Protein AF-A0A9Q9MYT5-F1 (afdb_monomer_lite)

Radius of gyration: 23.24 Å; chains: 1; bounding box: 64×53×65 Å

Sequence (438 aa):
MSTLTEKELRATLYFAVGVTSESRYDAYRLVVAGDKASTPTLEPADNSGYSIGTIQKDLGQHYQPNDPNGENVPRDLINAYQDWARAHQPQSLFNDDQATRAVADLGRDGDAIRNDHGRPLDADVKSRLDAFLASDAGITWVHDRDVAQIDKLMDRAIAPLQRSNLYQNASLDDQVKLAAMVGKAYNQNEVRAATMIRKLEENQYDSVADVSAAIDSFIPKRSGQKDYFELGRDDALRGAAVVNSLRNANRESPLSTAWASVLADPLVNPTALNADRTHQNLPHEYPVIKNLFIHDDRAGQFIGALDRGATHQYGPSDRAHPERFNGPGFYAAGNDLVNWNKHGQGHAFLNGEWSSVARENLTRARNQDGTTDLNVQQGDQTQRLMHVDPHAPELRPAPQQHGGRAGPDNPAHPDHAMLLQNQGRSAAAREPGWRAIR

Secondar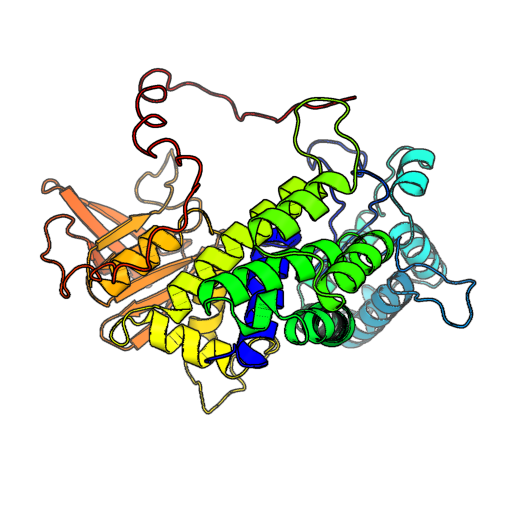y structure (DSSP, 8-state):
-----HHHHHHIIIIIIIIIIIITT-TTS-EETT--TTSSS---STT--EEETTTTEETTTTB-TTSTT--BHHHHHHHHHHHHHHHH-GGGPPPHHHHHHHHHHHT--HHHHHHTTTPPPPHHHHHHHHHHHTSHHHHHHHHHHHHHHHHHHIIIIIHHHHHSHHHHHS-HHHHHHHHHHHHHHHHH-HHHHHHHHHHHHTT---SHHHHHHHHHTSS--SSSS--HHHHHHHHHHHHHHHHHHHHT--TTSHHHHHHHHHHHSTT--TT-TTS-SSSTTHHHHHHHHHHHHHTHHHHHHHHHHHHHT-EEEE-PBPSS-TTSB-S-EEEEETTEEEEE-TTSEEEEEETTEEEEEEGGGEEEEE-TTS-EEEEEEETTEEEEEEEE-TTSPPSSPPPP-------S-------TTTTSSSSSS-------PPP---

Foldseek 3Di:
DDADDPLLLLLLLQQLQFCQQPAVPNQLAWDADPADPPDQFGQHDDFAATWHHSNIDGQQVQCDVPDPPGGQVQLVLLVLLQVVCVVPPVVLHDDPVLSVVSSVRSNGTNVSCVVVVRHHDDPSSRVSSSVLSPDLSNLQVRLVVVVVLSVVCCPQFVVLLCLAPQLVPDDNLLVSLSSLLLSQLCSVPVVLSSVLSVCRSVRVDNYSVRSLVSQQPSDPDPDPDGDPSNSSSVSSVLSSVLSVLLVPAAPLAPSVVLVVLCSVPVSPRLSCQCVDPPCNCSVASVVVSSQCSSPSVCNNVLSQCSSQLHWDWDFDADPVARFAGQAWIWTGHRNWIKTDGNQQWIWIQDPNDIDTAGRVQWTWDQDPLRKIFIWGDDPPDIGGPDITDNPDHGPHDRPDPPDDDDDPDPPDDDPPPPVPPPVPDDPDDDDDDDDDDD

Structure (mmCIF, N/CA/C/O backbone):
data_AF-A0A9Q9MYT5-F1
#
_entry.id   AF-A0A9Q9MYT5-F1
#
loop_
_atom_site.group_PDB
_atom_site.id
_atom_site.type_symbol
_atom_site.label_atom_id
_atom_site.label_alt_id
_atom_site.label_comp_id
_atom_site.label_asym_id
_atom_site.label_entity_id
_atom_site.label_seq_id
_atom_site.pdbx_PDB_ins_code
_atom_site.Cartn_x
_atom_site.Cartn_y
_atom_site.Cartn_z
_atom_site.occupancy
_atom_site.B_iso_or_equiv
_atom_site.auth_seq_id
_atom_site.auth_comp_id
_atom_site.auth_asym_id
_atom_site.auth_atom_id
_atom_site.pdbx_PDB_model_num
ATOM 1 N N . MET A 1 1 ? -27.431 6.195 -9.113 1.00 60.66 1 MET A N 1
ATOM 2 C CA . MET A 1 1 ? -26.792 5.248 -8.173 1.00 60.66 1 MET A CA 1
ATOM 3 C C . MET A 1 1 ? -25.508 5.880 -7.661 1.00 60.66 1 MET A C 1
ATOM 5 O O . MET A 1 1 ? -25.028 6.809 -8.299 1.00 60.66 1 MET A O 1
ATOM 9 N N . SER A 1 2 ? -25.013 5.462 -6.496 1.00 80.94 2 SER A N 1
ATOM 10 C CA . SER A 1 2 ? -23.768 5.993 -5.926 1.00 80.94 2 SER A CA 1
ATOM 11 C C . SER A 1 2 ? -22.560 5.340 -6.604 1.00 80.94 2 SER A C 1
ATOM 13 O O . SER A 1 2 ? -22.569 4.137 -6.853 1.00 80.94 2 SER A O 1
ATOM 15 N N . THR A 1 3 ? -21.541 6.137 -6.910 1.00 91.69 3 THR A N 1
ATOM 16 C CA . THR A 1 3 ? -20.269 5.685 -7.482 1.00 91.69 3 THR A CA 1
ATOM 17 C C . THR A 1 3 ? -19.126 6.076 -6.560 1.00 91.69 3 THR A C 1
ATOM 19 O O . THR A 1 3 ? -19.188 7.142 -5.943 1.00 91.69 3 THR A O 1
ATOM 22 N N . LEU A 1 4 ? -18.075 5.257 -6.507 1.00 96.75 4 LEU A N 1
ATOM 23 C CA . LEU A 1 4 ? -16.828 5.641 -5.844 1.00 96.75 4 LEU A CA 1
ATOM 24 C C . LEU A 1 4 ? -16.276 6.941 -6.438 1.00 96.75 4 LEU A C 1
ATOM 26 O O . LEU A 1 4 ? -16.308 7.160 -7.653 1.00 96.75 4 LEU A O 1
ATOM 30 N N . THR A 1 5 ? -15.756 7.795 -5.567 1.00 97.56 5 THR A N 1
ATOM 31 C CA . THR A 1 5 ? -14.984 8.976 -5.949 1.00 97.56 5 THR A CA 1
ATOM 32 C C . THR A 1 5 ? -13.631 8.575 -6.540 1.00 97.56 5 THR A C 1
ATOM 34 O O . THR A 1 5 ? -13.125 7.476 -6.304 1.00 97.56 5 THR A O 1
ATOM 37 N N . GLU A 1 6 ? -12.992 9.493 -7.269 1.00 97.75 6 GLU A N 1
ATOM 38 C CA . GLU A 1 6 ? -11.633 9.272 -7.779 1.00 97.75 6 GLU A CA 1
ATOM 39 C C . GLU A 1 6 ? -10.636 8.974 -6.647 1.00 97.75 6 GLU A C 1
ATOM 41 O O . GLU A 1 6 ? -9.788 8.096 -6.781 1.00 97.75 6 GLU A O 1
ATOM 46 N N . LYS A 1 7 ? -10.778 9.647 -5.498 1.00 98.19 7 LYS A N 1
ATOM 47 C CA . LYS A 1 7 ? -9.935 9.418 -4.318 1.00 98.19 7 LYS A CA 1
ATOM 48 C C . LYS A 1 7 ? -10.119 8.009 -3.753 1.00 98.19 7 LYS A C 1
ATOM 50 O O . LYS A 1 7 ? -9.131 7.341 -3.473 1.00 98.19 7 LYS A O 1
ATOM 55 N N . GLU A 1 8 ? -11.353 7.514 -3.654 1.00 98.50 8 GLU A N 1
ATOM 56 C CA . GLU A 1 8 ? -11.613 6.130 -3.227 1.00 98.50 8 GLU A CA 1
ATOM 57 C C . GLU A 1 8 ? -11.047 5.099 -4.216 1.00 98.50 8 GLU A C 1
ATOM 59 O O . GLU A 1 8 ? -10.516 4.071 -3.794 1.00 98.50 8 GLU A O 1
ATOM 64 N N . LEU A 1 9 ? -11.105 5.374 -5.523 1.00 98.62 9 LEU A N 1
ATOM 65 C CA . LEU A 1 9 ? -10.518 4.507 -6.549 1.00 98.62 9 LEU A CA 1
ATOM 66 C C . LEU A 1 9 ? -8.988 4.488 -6.477 1.00 98.62 9 LEU A C 1
ATOM 68 O O . LEU A 1 9 ? -8.395 3.412 -6.449 1.00 98.62 9 LEU A O 1
ATOM 72 N N . ARG A 1 10 ? -8.347 5.655 -6.353 1.00 98.75 10 ARG A N 1
ATOM 73 C CA . ARG A 1 10 ? -6.893 5.766 -6.155 1.00 98.75 10 ARG A CA 1
ATOM 74 C C . ARG A 1 10 ? -6.443 5.085 -4.868 1.00 98.75 10 ARG A C 1
ATOM 76 O O . ARG A 1 10 ? -5.452 4.365 -4.887 1.00 98.75 10 ARG A O 1
ATOM 83 N N . ALA A 1 11 ? -7.193 5.246 -3.778 1.00 98.62 11 ALA A N 1
ATOM 84 C CA . ALA A 1 11 ? -6.929 4.551 -2.523 1.00 98.62 11 ALA A CA 1
ATOM 85 C C . ALA A 1 11 ? -7.067 3.030 -2.677 1.00 98.62 11 ALA A C 1
ATOM 87 O O . ALA A 1 11 ? -6.230 2.284 -2.176 1.00 98.62 11 ALA A O 1
ATOM 88 N N . THR A 1 12 ? -8.079 2.566 -3.416 1.00 98.75 12 THR A N 1
ATOM 89 C CA . THR A 1 12 ? -8.256 1.140 -3.724 1.00 98.75 12 THR A CA 1
ATOM 90 C C . THR A 1 12 ? -7.057 0.598 -4.498 1.00 98.75 12 THR A C 1
ATOM 92 O O . THR A 1 12 ? -6.497 -0.423 -4.112 1.00 98.75 12 THR A O 1
ATOM 95 N N . LEU A 1 13 ? -6.607 1.294 -5.544 1.00 98.69 13 LEU A N 1
ATOM 96 C CA . LEU A 1 13 ? -5.420 0.892 -6.299 1.00 98.69 13 LEU A CA 1
ATOM 97 C C . LEU A 1 13 ? -4.163 0.902 -5.419 1.00 98.69 13 LEU A C 1
ATOM 99 O O . LEU A 1 13 ? -3.479 -0.110 -5.316 1.00 98.69 13 LEU A O 1
ATOM 103 N N . TYR A 1 14 ? -3.879 2.002 -4.726 1.00 98.50 14 TYR A N 1
ATOM 104 C CA . TYR A 1 14 ? -2.662 2.124 -3.925 1.00 98.50 14 TYR A CA 1
ATOM 105 C C . TYR A 1 14 ? -2.592 1.090 -2.797 1.00 98.50 14 TYR A C 1
ATOM 107 O O . TYR A 1 14 ? -1.593 0.387 -2.651 1.00 98.50 14 TYR A O 1
ATOM 115 N N . PHE A 1 15 ? -3.659 0.959 -2.008 1.00 98.56 15 PHE A N 1
ATOM 116 C CA . PHE A 1 15 ? -3.641 0.112 -0.823 1.00 98.56 15 PHE A CA 1
ATOM 117 C C . PHE A 1 15 ? -3.990 -1.348 -1.117 1.00 98.56 15 PHE A C 1
ATOM 119 O O . PHE A 1 15 ? -3.266 -2.237 -0.672 1.00 98.56 15 PHE A O 1
ATOM 126 N N . ALA A 1 16 ? -5.059 -1.626 -1.870 1.00 98.31 16 ALA A N 1
ATOM 127 C CA . ALA A 1 16 ? -5.468 -3.008 -2.114 1.00 98.31 16 ALA A CA 1
ATOM 128 C C . ALA A 1 16 ? -4.591 -3.696 -3.165 1.00 98.31 16 ALA A C 1
ATOM 130 O O . ALA A 1 16 ? -4.174 -4.835 -2.959 1.00 98.31 16 ALA A O 1
ATOM 131 N N . VAL A 1 17 ? -4.283 -3.011 -4.273 1.00 97.75 17 VAL A N 1
ATOM 132 C CA . VAL A 1 17 ? -3.379 -3.562 -5.293 1.00 97.75 17 VAL A CA 1
ATOM 133 C C . VAL A 1 17 ? -1.938 -3.412 -4.814 1.00 97.75 17 VAL A C 1
ATOM 135 O O . VAL A 1 17 ? -1.257 -4.411 -4.632 1.00 97.75 17 VAL A O 1
ATOM 138 N N . GLY A 1 18 ? -1.485 -2.200 -4.507 1.00 96.69 18 GLY A N 1
ATOM 139 C CA . GLY A 1 18 ? -0.079 -1.976 -4.167 1.00 96.69 18 GLY A CA 1
ATOM 140 C C . GLY A 1 18 ? 0.349 -2.540 -2.809 1.00 96.69 18 GLY A C 1
ATOM 141 O O . GLY A 1 18 ? 1.185 -3.441 -2.722 1.00 96.69 18 GLY A O 1
ATOM 142 N N . VAL A 1 19 ? -0.206 -2.016 -1.715 1.00 97.12 19 VAL A N 1
ATOM 143 C CA . VAL A 1 19 ? 0.255 -2.377 -0.361 1.00 97.12 19 VAL A CA 1
ATOM 144 C C . VAL A 1 19 ? -0.044 -3.839 -0.017 1.00 97.12 19 VAL A C 1
ATOM 146 O O . VAL A 1 19 ? 0.856 -4.540 0.444 1.00 97.12 19 VAL A O 1
ATOM 149 N N . THR A 1 20 ? -1.274 -4.318 -0.221 1.00 96.62 20 THR A N 1
ATOM 150 C CA . THR A 1 20 ? -1.648 -5.689 0.167 1.00 96.62 20 THR A CA 1
ATOM 151 C C . THR A 1 20 ? -1.072 -6.747 -0.770 1.00 96.62 20 THR A C 1
ATOM 153 O O . THR A 1 20 ? -0.566 -7.766 -0.290 1.00 96.62 20 THR A O 1
ATOM 156 N N . SER A 1 21 ? -1.169 -6.535 -2.087 1.00 91.50 21 SER A N 1
ATOM 157 C CA . SER A 1 21 ? -0.875 -7.583 -3.072 1.00 91.50 21 SER A CA 1
ATOM 158 C C . SER A 1 21 ? 0.559 -7.571 -3.591 1.00 91.50 21 SER A C 1
ATOM 160 O O . SER A 1 21 ? 1.103 -8.646 -3.820 1.00 91.50 21 SER A O 1
ATOM 162 N N . GLU A 1 22 ? 1.178 -6.402 -3.765 1.00 87.44 22 GLU A N 1
ATOM 163 C CA . GLU A 1 22 ? 2.526 -6.322 -4.337 1.00 87.44 22 GLU A CA 1
ATOM 164 C C . GLU A 1 22 ? 3.596 -6.221 -3.244 1.00 87.44 22 GLU A C 1
ATOM 166 O O . GLU A 1 22 ? 4.426 -7.110 -3.053 1.00 87.44 22 GLU A O 1
ATOM 171 N N . SER A 1 23 ? 3.593 -5.110 -2.511 1.00 86.25 23 SER A N 1
ATOM 172 C CA . SER A 1 23 ? 4.790 -4.655 -1.806 1.00 86.25 23 SER A CA 1
ATOM 173 C C . SER A 1 23 ? 4.834 -5.045 -0.338 1.00 86.25 23 SER A C 1
ATOM 175 O O . SER A 1 23 ? 5.904 -5.361 0.169 1.00 86.25 23 SER A O 1
ATOM 177 N N . ARG A 1 24 ? 3.718 -5.016 0.394 1.00 89.75 24 ARG A N 1
ATOM 178 C CA . ARG A 1 24 ? 3.696 -5.140 1.861 1.00 89.75 24 ARG A CA 1
ATOM 179 C C . ARG A 1 24 ? 4.718 -4.208 2.538 1.00 89.75 24 ARG A C 1
ATOM 181 O O . ARG A 1 24 ? 4.473 -3.017 2.707 1.00 89.75 24 ARG A O 1
ATOM 188 N N . TYR A 1 25 ? 5.870 -4.747 2.937 1.00 90.06 25 TYR A N 1
ATOM 189 C CA . TYR A 1 25 ? 6.967 -4.018 3.583 1.00 90.06 25 TYR A CA 1
ATOM 190 C C . TYR A 1 25 ? 8.151 -3.731 2.647 1.00 90.06 25 TYR A C 1
ATOM 192 O O . TYR A 1 25 ? 9.171 -3.205 3.086 1.00 90.06 25 TYR A O 1
ATOM 200 N N . ASP A 1 26 ? 8.042 -4.115 1.383 1.00 90.19 26 ASP A N 1
ATOM 201 C CA . ASP A 1 26 ? 9.136 -4.201 0.424 1.00 90.19 26 ASP A CA 1
ATOM 202 C C . ASP A 1 26 ? 9.212 -3.006 -0.533 1.00 90.19 26 ASP A C 1
ATOM 204 O O . ASP A 1 26 ? 10.123 -2.950 -1.349 1.00 90.19 26 ASP A O 1
ATOM 208 N N . ALA A 1 27 ? 8.300 -2.034 -0.419 1.00 91.12 27 ALA A N 1
ATOM 209 C CA . ALA A 1 27 ? 8.168 -0.939 -1.384 1.00 91.12 27 ALA A CA 1
ATOM 210 C C . ALA A 1 27 ? 9.480 -0.168 -1.643 1.00 91.12 27 ALA A C 1
ATOM 212 O O . ALA A 1 27 ? 9.754 0.215 -2.774 1.00 91.12 27 ALA A O 1
ATOM 213 N N . TYR A 1 28 ? 10.318 0.027 -0.620 1.00 92.75 28 TYR A N 1
ATOM 214 C CA . TYR A 1 28 ? 11.552 0.823 -0.708 1.00 92.75 28 TYR A CA 1
ATOM 215 C C . TYR A 1 28 ? 12.818 -0.035 -0.640 1.00 92.75 28 TYR A C 1
ATOM 217 O O . TYR A 1 28 ? 13.810 0.339 -0.020 1.00 92.75 28 TYR A O 1
ATOM 225 N N . ARG A 1 29 ? 12.782 -1.228 -1.237 1.00 90.88 29 ARG A N 1
ATOM 226 C CA . ARG A 1 29 ? 13.960 -2.085 -1.392 1.00 90.88 29 ARG A CA 1
ATOM 227 C C . ARG A 1 29 ? 13.919 -2.820 -2.720 1.00 90.88 29 ARG A C 1
ATOM 229 O O . ARG A 1 29 ? 12.849 -3.115 -3.239 1.00 90.88 29 ARG A O 1
ATOM 236 N N . LEU A 1 30 ? 15.100 -3.145 -3.237 1.00 90.75 30 LEU A N 1
ATOM 237 C CA . LEU A 1 30 ? 15.235 -4.004 -4.409 1.00 90.75 30 LEU A CA 1
ATOM 238 C C . LEU A 1 30 ? 14.861 -5.440 -4.037 1.00 90.75 30 LEU A C 1
ATOM 240 O O . LEU A 1 30 ? 15.508 -6.045 -3.175 1.00 90.75 30 LEU A O 1
ATOM 244 N N . VAL A 1 31 ? 13.851 -5.981 -4.713 1.00 87.94 31 VAL A N 1
ATOM 245 C CA . VAL A 1 31 ? 13.397 -7.371 -4.573 1.00 87.94 31 VAL A CA 1
ATOM 246 C C . VAL A 1 31 ? 13.354 -8.059 -5.928 1.00 87.94 31 VAL A C 1
ATOM 248 O O . VAL A 1 31 ? 13.220 -7.397 -6.946 1.00 87.94 31 VAL A O 1
ATOM 251 N N . VAL A 1 32 ? 13.462 -9.383 -5.954 1.00 83.38 32 VAL A N 1
ATOM 252 C CA . VAL A 1 32 ? 13.207 -10.190 -7.155 1.00 83.38 32 VAL A CA 1
ATOM 253 C C . VAL A 1 32 ? 12.057 -11.126 -6.819 1.00 83.38 32 VAL A C 1
ATOM 255 O O . VAL A 1 32 ? 12.102 -11.824 -5.804 1.00 83.38 32 VAL A O 1
ATOM 258 N N . ALA A 1 33 ? 10.998 -11.116 -7.627 1.00 73.00 33 ALA A N 1
ATOM 259 C CA . ALA A 1 33 ? 9.842 -11.967 -7.373 1.00 73.00 33 ALA A CA 1
ATOM 260 C C . ALA A 1 33 ? 10.250 -13.448 -7.421 1.00 73.00 33 ALA A C 1
ATOM 262 O O . ALA A 1 33 ? 10.966 -13.864 -8.326 1.00 73.00 33 ALA A O 1
ATOM 263 N N . GLY A 1 34 ? 9.793 -14.244 -6.451 1.00 61.78 34 GLY A N 1
ATOM 264 C CA . GLY A 1 34 ? 10.113 -15.676 -6.348 1.00 61.78 34 GLY A CA 1
ATOM 265 C C . GLY A 1 34 ? 11.467 -16.010 -5.718 1.00 61.78 34 GLY A C 1
ATOM 266 O O . GLY A 1 34 ? 11.690 -17.176 -5.385 1.00 61.78 34 GLY A O 1
ATOM 267 N N . ASP A 1 35 ? 12.326 -15.012 -5.496 1.00 75.50 35 ASP A N 1
ATOM 268 C CA . ASP A 1 35 ? 13.663 -15.245 -4.969 1.00 75.50 35 ASP A CA 1
ATOM 269 C C . ASP A 1 35 ? 13.637 -15.752 -3.522 1.00 75.50 35 ASP A C 1
ATOM 271 O O . ASP A 1 35 ? 12.846 -15.313 -2.677 1.00 75.50 35 ASP A O 1
ATOM 275 N N . LYS A 1 36 ? 14.536 -16.688 -3.220 1.00 65.69 36 LYS A N 1
ATOM 276 C CA . LYS A 1 36 ? 14.694 -17.246 -1.881 1.00 65.69 36 LYS A CA 1
ATOM 277 C C . LYS A 1 36 ? 15.920 -16.626 -1.246 1.00 65.69 36 LYS A C 1
ATOM 279 O O . LYS A 1 36 ? 17.041 -16.997 -1.558 1.00 65.69 36 LYS A O 1
ATOM 284 N N . ALA A 1 37 ? 15.709 -15.812 -0.217 1.00 64.38 37 ALA A N 1
ATOM 285 C CA . ALA A 1 37 ? 16.804 -15.223 0.560 1.00 64.38 37 ALA A CA 1
ATOM 286 C C . ALA A 1 37 ? 17.789 -16.258 1.161 1.00 64.38 37 ALA A C 1
ATOM 288 O O . ALA A 1 37 ? 18.868 -15.892 1.618 1.00 64.38 37 ALA A O 1
ATOM 289 N N . SER A 1 38 ? 17.423 -17.547 1.194 1.00 66.00 38 SER A N 1
ATOM 290 C CA . SER A 1 38 ? 18.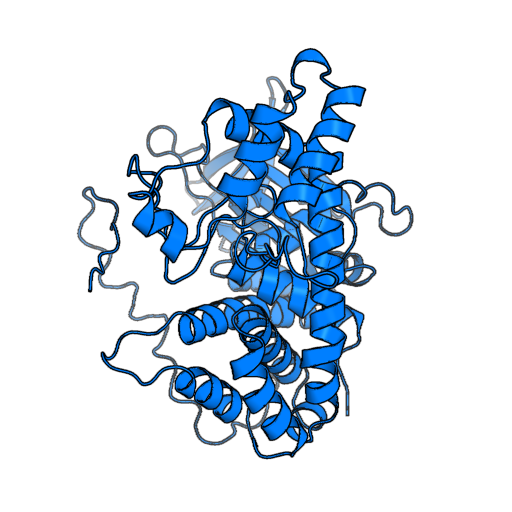279 -18.650 1.639 1.00 66.00 38 SER A CA 1
ATOM 291 C C . SER A 1 38 ? 19.250 -19.183 0.577 1.00 66.00 38 SER A C 1
ATOM 293 O O . SER A 1 38 ? 20.086 -20.022 0.914 1.00 66.00 38 SER A O 1
ATOM 295 N N . THR A 1 39 ? 19.127 -18.785 -0.693 1.00 70.31 39 THR A N 1
ATOM 296 C CA . THR A 1 39 ? 20.022 -19.215 -1.777 1.00 70.31 39 THR A CA 1
ATOM 297 C C . THR A 1 39 ? 21.009 -18.104 -2.141 1.00 70.31 39 THR A C 1
ATOM 299 O O . THR A 1 39 ? 20.663 -16.928 -2.094 1.00 70.31 39 THR A O 1
ATOM 302 N N . PRO A 1 40 ? 22.260 -18.443 -2.506 1.00 76.88 40 PRO A N 1
ATOM 303 C CA . PRO A 1 40 ? 23.240 -17.448 -2.951 1.00 76.88 40 PRO A CA 1
ATOM 304 C C . PRO A 1 40 ? 22.958 -16.923 -4.371 1.00 76.88 40 PRO A C 1
ATOM 306 O O . PRO A 1 40 ? 23.591 -15.967 -4.811 1.00 76.88 40 PRO A O 1
ATOM 309 N N . THR A 1 41 ? 22.043 -17.571 -5.092 1.00 86.25 41 THR A N 1
ATOM 310 C CA . THR A 1 41 ? 21.615 -17.242 -6.453 1.00 86.25 41 THR A CA 1
ATOM 311 C C . THR A 1 41 ? 20.173 -16.762 -6.450 1.00 86.25 41 THR A C 1
ATOM 313 O O . THR A 1 41 ? 19.354 -17.306 -5.707 1.00 86.25 41 THR A O 1
ATOM 316 N N . LEU A 1 42 ? 19.878 -15.815 -7.338 1.00 85.75 42 LEU A N 1
ATOM 317 C CA . LEU A 1 42 ? 18.532 -15.359 -7.645 1.00 85.75 42 LEU A CA 1
ATOM 318 C C . LEU A 1 42 ? 17.733 -16.463 -8.341 1.00 85.75 42 LEU A C 1
ATOM 320 O O . LEU A 1 42 ? 18.165 -17.002 -9.364 1.00 85.75 42 LEU A O 1
ATOM 324 N N . GLU A 1 43 ? 16.542 -16.743 -7.822 1.00 84.12 43 GLU A N 1
ATOM 325 C CA . GLU A 1 43 ? 15.560 -17.643 -8.439 1.00 84.12 43 GLU A CA 1
ATOM 326 C C . GLU A 1 43 ? 14.313 -16.851 -8.879 1.00 84.12 43 GLU A C 1
ATOM 328 O O . GLU A 1 43 ? 13.328 -16.804 -8.142 1.00 84.12 43 GLU A O 1
ATOM 333 N N . PRO A 1 44 ? 14.319 -16.209 -10.064 1.00 81.25 44 PRO A N 1
ATOM 334 C CA . PRO A 1 44 ? 13.193 -15.390 -10.496 1.00 81.25 44 PRO A CA 1
ATOM 335 C C . PRO A 1 44 ? 11.951 -16.239 -10.795 1.00 81.25 44 PRO A C 1
ATOM 337 O O . PRO A 1 44 ? 12.026 -17.287 -11.452 1.00 81.25 44 PRO A O 1
ATOM 340 N N . ALA A 1 45 ? 10.790 -15.746 -10.370 1.00 75.62 45 ALA A N 1
ATOM 341 C CA . ALA A 1 45 ? 9.486 -16.216 -10.814 1.00 75.62 45 ALA A CA 1
ATOM 342 C C . ALA A 1 45 ? 9.185 -15.666 -12.215 1.00 75.62 45 ALA A C 1
ATOM 344 O O . ALA A 1 45 ? 9.138 -14.453 -12.414 1.00 75.62 45 ALA A O 1
ATOM 345 N N . ASP A 1 46 ? 8.955 -16.563 -13.180 1.00 77.44 46 ASP A N 1
ATOM 346 C CA . ASP A 1 46 ? 8.663 -16.215 -14.582 1.00 77.44 46 ASP A CA 1
ATOM 347 C C . ASP A 1 46 ? 9.670 -15.189 -15.154 1.00 77.44 46 ASP A C 1
ATOM 349 O O . ASP A 1 46 ? 10.854 -15.272 -14.829 1.00 77.44 46 ASP A O 1
ATOM 353 N N . ASN A 1 47 ? 9.283 -14.228 -15.988 1.00 82.25 47 ASN A N 1
ATOM 354 C CA . ASN A 1 47 ? 10.233 -13.248 -16.517 1.00 82.25 47 ASN A CA 1
ATOM 355 C C . ASN A 1 47 ? 10.527 -12.063 -15.571 1.00 82.25 47 ASN A C 1
ATOM 357 O O . ASN A 1 47 ? 10.898 -10.989 -16.039 1.00 82.25 47 ASN A O 1
ATOM 361 N N . SER A 1 48 ? 10.352 -12.227 -14.255 1.00 82.44 48 SER A N 1
ATOM 362 C CA . SER A 1 48 ? 10.519 -11.120 -13.302 1.00 82.44 48 SER A CA 1
ATOM 363 C C . SER A 1 48 ? 11.991 -10.806 -13.023 1.00 82.44 48 SER A C 1
ATOM 365 O O . SER A 1 48 ? 12.774 -11.704 -12.703 1.00 82.44 48 SER A O 1
ATOM 367 N N . GLY A 1 49 ? 12.351 -9.529 -13.105 1.00 89.00 49 GLY A N 1
ATOM 368 C CA . GLY A 1 49 ? 13.654 -8.985 -12.737 1.00 89.00 49 GLY A CA 1
ATOM 369 C C . GLY A 1 49 ? 13.668 -8.357 -11.341 1.00 89.00 49 GLY A C 1
ATOM 370 O O . GLY A 1 49 ? 12.820 -8.629 -10.483 1.00 89.00 49 GLY A O 1
ATOM 371 N N . TYR A 1 50 ? 14.650 -7.482 -11.104 1.00 92.62 50 TYR A N 1
ATOM 372 C CA . TYR A 1 50 ? 14.623 -6.609 -9.930 1.00 92.62 50 TYR A CA 1
ATOM 373 C C . TYR A 1 50 ? 13.405 -5.689 -9.986 1.00 92.62 50 TYR A C 1
ATOM 375 O O . TYR A 1 50 ? 13.101 -5.120 -11.024 1.00 92.62 50 TYR A O 1
ATOM 383 N N . SER A 1 51 ? 12.727 -5.520 -8.860 1.00 92.19 51 SER A N 1
ATOM 384 C CA . SER A 1 51 ? 11.510 -4.732 -8.715 1.00 92.19 51 SER A CA 1
ATOM 385 C C . SER A 1 51 ? 11.580 -3.842 -7.477 1.00 92.19 51 SER A C 1
ATOM 387 O O . SER A 1 51 ? 12.301 -4.140 -6.520 1.00 92.19 51 SER A O 1
ATOM 389 N N . ILE A 1 52 ? 10.824 -2.746 -7.511 1.00 93.12 52 ILE A N 1
ATOM 390 C CA . ILE A 1 52 ? 10.717 -1.725 -6.455 1.00 93.12 52 ILE A CA 1
ATOM 391 C C . ILE A 1 52 ? 9.318 -1.101 -6.464 1.00 93.12 52 ILE A C 1
ATOM 393 O O . ILE A 1 52 ? 8.632 -1.150 -7.478 1.00 93.12 52 ILE A O 1
ATOM 397 N N . GLY A 1 53 ? 8.918 -0.438 -5.384 1.00 93.81 53 GLY A N 1
ATOM 398 C CA . GLY A 1 53 ? 7.686 0.351 -5.330 1.00 93.81 53 GLY A CA 1
ATOM 399 C C . GLY A 1 53 ? 6.500 -0.354 -4.702 1.00 93.81 53 GLY A C 1
ATOM 400 O O . GLY A 1 53 ? 6.469 -1.576 -4.544 1.00 93.81 53 GLY A O 1
ATOM 401 N N . THR A 1 54 ? 5.519 0.453 -4.313 1.00 93.88 54 THR A N 1
ATOM 402 C CA . THR A 1 54 ? 4.269 0.005 -3.705 1.00 93.88 54 THR A CA 1
ATOM 403 C C . THR A 1 54 ? 3.416 -0.746 -4.712 1.00 93.88 54 THR A C 1
ATOM 405 O O . THR A 1 54 ? 2.895 -1.795 -4.363 1.00 93.88 54 THR A O 1
ATOM 408 N N . ILE A 1 55 ? 3.313 -0.260 -5.952 1.00 91.38 55 ILE A N 1
ATOM 409 C CA . ILE A 1 55 ? 2.586 -0.926 -7.051 1.00 91.38 55 ILE A CA 1
ATOM 410 C C . ILE A 1 55 ? 3.506 -1.884 -7.836 1.00 91.38 55 ILE A C 1
ATOM 412 O O . ILE A 1 55 ? 3.068 -2.515 -8.788 1.00 91.38 55 ILE A O 1
ATOM 416 N N . GLN A 1 56 ? 4.754 -2.051 -7.385 1.00 84.38 56 GLN A N 1
ATOM 417 C CA . GLN A 1 56 ? 5.817 -2.846 -8.006 1.00 84.38 56 GLN A CA 1
ATOM 418 C C . GLN A 1 56 ? 6.077 -2.527 -9.485 1.00 84.38 56 GLN A C 1
ATOM 420 O O . GLN A 1 56 ? 5.318 -2.847 -10.392 1.00 84.38 56 GLN A O 1
ATOM 425 N N . LYS A 1 57 ? 7.240 -1.936 -9.735 1.00 87.75 57 LYS A N 1
ATOM 426 C CA . LYS A 1 57 ? 7.795 -1.672 -11.056 1.00 87.75 57 LYS A CA 1
ATOM 427 C C . LYS A 1 57 ? 8.935 -2.655 -11.304 1.00 87.75 57 LYS A C 1
ATOM 429 O O . LYS A 1 57 ? 9.969 -2.556 -10.642 1.00 87.75 57 LYS 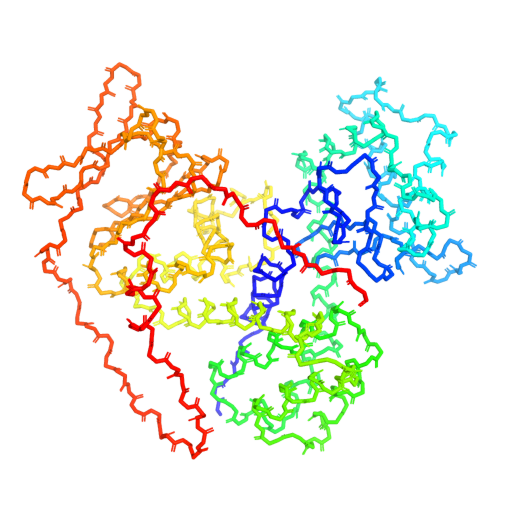A O 1
ATOM 434 N N . ASP A 1 58 ? 8.751 -3.574 -12.248 1.00 88.38 58 ASP A N 1
ATOM 435 C CA . ASP A 1 58 ? 9.807 -4.490 -12.689 1.00 88.38 58 ASP A CA 1
ATOM 436 C C . ASP A 1 58 ? 10.817 -3.749 -13.574 1.00 88.38 58 ASP A C 1
ATOM 438 O O . ASP A 1 58 ? 10.512 -3.277 -14.670 1.00 88.38 58 ASP A O 1
ATOM 442 N N . LEU A 1 59 ? 12.041 -3.617 -13.084 1.00 92.31 59 LEU A N 1
ATOM 443 C CA . LEU A 1 59 ? 13.095 -2.855 -13.736 1.00 92.31 59 LEU A CA 1
ATOM 444 C C . LEU A 1 59 ? 13.541 -3.481 -15.062 1.00 92.31 59 LEU A C 1
ATOM 446 O O . LEU A 1 59 ? 13.903 -2.733 -15.968 1.00 92.31 59 LEU A O 1
ATOM 450 N N . GLY A 1 60 ? 13.490 -4.809 -15.197 1.00 89.12 60 GLY A N 1
ATOM 451 C CA . GLY A 1 60 ? 13.858 -5.518 -16.424 1.00 89.12 60 GLY A CA 1
ATOM 452 C C . GLY A 1 60 ? 12.810 -5.346 -17.521 1.00 89.12 60 GLY A C 1
ATOM 453 O O . GLY A 1 60 ? 13.143 -5.060 -18.669 1.00 89.12 60 GLY A O 1
ATOM 454 N N . GLN A 1 61 ? 11.526 -5.407 -17.165 1.00 86.06 61 GLN A N 1
ATOM 455 C CA . GLN A 1 61 ? 10.430 -5.146 -18.111 1.00 86.06 61 GLN A CA 1
ATOM 456 C C . GLN A 1 61 ? 10.374 -3.679 -18.564 1.00 86.06 61 GLN A C 1
ATOM 458 O O . GLN A 1 61 ? 9.889 -3.376 -19.657 1.00 86.06 61 GLN A O 1
ATOM 463 N N . HIS A 1 62 ? 10.925 -2.777 -17.749 1.00 88.62 62 HIS A N 1
ATOM 464 C CA . HIS A 1 62 ? 11.051 -1.347 -18.028 1.00 88.62 62 HIS A CA 1
ATOM 465 C C . HIS A 1 62 ? 12.485 -0.929 -18.408 1.00 88.62 62 HIS A C 1
ATOM 467 O O . HIS A 1 62 ? 12.901 0.214 -18.176 1.00 88.62 62 HIS A O 1
ATOM 473 N N . TYR A 1 63 ? 13.233 -1.859 -19.017 1.00 92.56 63 TYR A N 1
ATOM 474 C CA . TYR A 1 63 ? 14.560 -1.639 -19.584 1.00 92.56 63 TYR A CA 1
ATOM 475 C C . TYR A 1 63 ? 14.555 -1.797 -21.110 1.00 92.56 63 TYR A C 1
ATOM 477 O O . TYR A 1 63 ? 14.740 -2.877 -21.665 1.00 92.56 63 TYR A O 1
ATOM 485 N N . GLN A 1 64 ? 14.367 -0.682 -21.810 1.00 90.75 64 GLN A N 1
ATOM 486 C CA . GLN A 1 64 ? 14.290 -0.601 -23.269 1.00 90.75 64 GLN A CA 1
ATOM 487 C C . GLN A 1 64 ? 15.292 0.442 -23.799 1.00 90.75 64 GLN A C 1
ATOM 489 O O . GLN A 1 64 ? 14.919 1.361 -24.525 1.00 90.75 64 GLN A O 1
ATOM 494 N N . PRO A 1 65 ? 16.597 0.325 -23.476 1.00 89.06 65 PRO A N 1
ATOM 495 C CA . PRO A 1 65 ? 17.597 1.368 -23.744 1.00 89.06 65 PRO A CA 1
ATOM 496 C C . PRO A 1 65 ? 17.826 1.656 -25.236 1.00 89.06 65 PRO A C 1
ATOM 498 O O . PRO A 1 65 ? 18.451 2.659 -25.572 1.00 89.06 65 PRO A O 1
ATOM 501 N N . ASN A 1 66 ? 17.366 0.762 -26.115 1.00 90.25 66 ASN A N 1
ATOM 502 C CA . ASN A 1 66 ? 17.515 0.863 -27.564 1.00 90.25 66 ASN A CA 1
ATOM 503 C C . ASN A 1 66 ? 16.239 1.361 -28.265 1.00 90.25 66 ASN A C 1
ATOM 505 O O . ASN A 1 66 ? 16.264 1.555 -29.479 1.00 90.25 66 ASN A O 1
ATOM 509 N N . ASP A 1 67 ? 15.134 1.546 -27.536 1.00 89.06 67 ASP A N 1
ATOM 510 C CA . ASP A 1 67 ? 13.910 2.146 -28.065 1.00 89.06 67 ASP A CA 1
ATOM 511 C C . ASP A 1 67 ? 13.921 3.655 -27.745 1.00 89.06 67 ASP A C 1
ATOM 513 O O . ASP A 1 67 ? 13.979 4.023 -26.571 1.00 89.06 67 ASP A O 1
ATOM 517 N N . PRO A 1 68 ? 13.866 4.551 -28.752 1.00 84.12 68 PRO A N 1
ATOM 518 C CA . PRO A 1 68 ? 13.834 5.996 -28.527 1.00 84.12 68 PRO A CA 1
ATOM 519 C C . PRO A 1 68 ? 12.658 6.479 -27.667 1.00 84.12 68 PRO A C 1
ATOM 521 O O . PRO A 1 68 ? 12.740 7.564 -27.097 1.00 84.12 68 PRO A O 1
ATOM 524 N N . ASN A 1 69 ? 11.570 5.706 -27.601 1.00 85.12 69 ASN A N 1
ATOM 525 C CA . ASN A 1 69 ? 10.400 5.984 -26.766 1.00 85.12 69 ASN A CA 1
ATOM 526 C C . ASN A 1 69 ? 10.273 4.993 -25.598 1.00 85.12 69 ASN A C 1
ATOM 528 O O . ASN A 1 69 ? 9.254 4.994 -24.906 1.00 85.12 69 ASN A O 1
ATOM 532 N N . GLY A 1 70 ? 11.270 4.127 -25.417 1.00 83.00 70 GLY A N 1
ATOM 533 C CA . GLY A 1 70 ? 11.270 3.103 -24.389 1.00 83.00 70 GLY A CA 1
ATOM 534 C C . GLY A 1 70 ? 11.634 3.645 -23.016 1.00 83.00 70 GLY A C 1
ATOM 535 O O . GLY A 1 70 ? 12.292 4.676 -22.865 1.00 83.00 70 GLY A O 1
ATOM 536 N N . GLU A 1 71 ? 11.219 2.913 -21.989 1.00 90.00 71 GLU A N 1
ATOM 537 C CA . GLU A 1 71 ? 11.590 3.220 -20.611 1.00 90.00 71 GLU A CA 1
ATOM 538 C C . GLU A 1 71 ? 13.032 2.773 -20.310 1.00 90.00 71 GLU A C 1
ATOM 540 O O . GLU A 1 71 ? 13.538 1.797 -20.864 1.00 90.00 71 GLU A O 1
ATOM 545 N N . ASN A 1 72 ? 13.712 3.474 -19.401 1.00 94.00 72 ASN A N 1
ATOM 546 C CA . ASN A 1 72 ? 15.017 3.059 -18.881 1.00 94.00 72 ASN A CA 1
ATOM 547 C C . ASN A 1 72 ? 15.088 3.292 -17.370 1.00 94.00 72 ASN A C 1
ATOM 549 O O . ASN A 1 72 ? 15.968 3.986 -16.854 1.00 94.00 72 ASN A O 1
ATOM 553 N N . VAL A 1 73 ? 14.134 2.692 -16.657 1.00 93.88 73 VAL A N 1
ATOM 554 C CA . VAL A 1 73 ? 14.003 2.843 -15.203 1.00 93.88 73 VAL A CA 1
ATOM 555 C C . VAL A 1 73 ? 15.278 2.433 -14.447 1.00 93.88 73 VAL A C 1
ATOM 557 O O . VAL A 1 73 ? 15.631 3.144 -13.502 1.00 93.88 73 VAL A O 1
ATOM 560 N N . PRO A 1 74 ? 16.039 1.387 -14.850 1.00 96.19 74 PRO A N 1
ATOM 561 C CA . PRO A 1 74 ? 17.346 1.111 -14.253 1.00 96.19 74 PRO A CA 1
ATOM 562 C C . PRO A 1 74 ? 18.301 2.309 -14.286 1.00 96.19 74 PRO A C 1
ATOM 564 O O . PRO A 1 74 ? 18.941 2.621 -13.282 1.00 96.19 74 PRO A O 1
ATOM 567 N N . ARG A 1 75 ? 18.396 3.015 -15.421 1.00 96.50 75 ARG A N 1
ATOM 568 C CA . ARG A 1 75 ? 19.249 4.203 -15.541 1.00 96.50 75 ARG A CA 1
ATOM 569 C C . ARG A 1 75 ? 18.727 5.365 -14.714 1.00 96.50 75 ARG A C 1
ATOM 571 O O . ARG A 1 75 ? 19.531 6.025 -14.060 1.00 96.50 75 ARG A O 1
ATOM 578 N N . ASP A 1 76 ? 17.417 5.578 -14.683 1.00 96.44 76 ASP A N 1
ATOM 579 C CA . ASP A 1 76 ? 16.825 6.626 -13.851 1.00 96.44 76 ASP A CA 1
ATOM 580 C C . ASP A 1 76 ? 17.109 6.408 -12.359 1.00 96.44 76 ASP A C 1
ATOM 582 O O . ASP A 1 76 ? 17.392 7.370 -11.645 1.00 96.44 76 ASP A O 1
ATOM 586 N N . LEU A 1 77 ? 17.074 5.151 -11.893 1.00 97.50 77 LEU A N 1
ATOM 587 C CA . L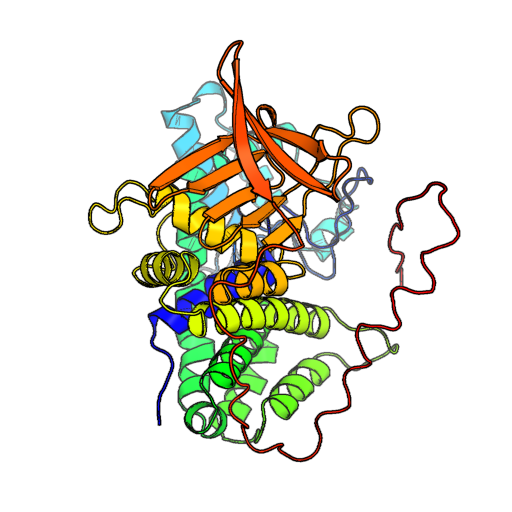EU A 1 77 ? 17.408 4.789 -10.513 1.00 97.50 77 LEU A CA 1
ATOM 588 C C . LEU A 1 77 ? 18.871 5.104 -10.202 1.00 97.50 77 LEU A C 1
ATOM 590 O O . LEU A 1 77 ? 19.163 5.752 -9.198 1.00 97.50 77 LEU A O 1
ATOM 594 N N . ILE A 1 78 ? 19.792 4.683 -11.072 1.00 98.19 78 ILE A N 1
ATOM 595 C CA . ILE A 1 78 ? 21.222 4.958 -10.885 1.00 98.19 78 ILE A CA 1
ATOM 596 C C . ILE A 1 78 ? 21.509 6.462 -10.919 1.00 98.19 78 ILE A C 1
ATOM 598 O O . ILE A 1 78 ? 22.300 6.942 -10.109 1.00 98.19 78 ILE A O 1
ATOM 602 N N . ASN A 1 79 ? 20.849 7.225 -11.790 1.00 98.25 79 ASN A N 1
ATOM 603 C CA . ASN A 1 79 ? 21.012 8.677 -11.843 1.00 98.25 79 ASN A CA 1
ATOM 604 C C . ASN A 1 79 ? 20.517 9.349 -10.555 1.00 98.25 79 ASN A C 1
ATOM 606 O O . ASN A 1 79 ? 21.249 10.137 -9.959 1.00 98.25 79 ASN A O 1
ATOM 610 N N . ALA A 1 80 ? 19.324 8.984 -10.075 1.00 98.12 80 ALA A N 1
ATOM 611 C CA . ALA A 1 80 ? 18.780 9.525 -8.831 1.00 98.12 80 ALA A CA 1
ATOM 612 C C . ALA A 1 80 ? 19.649 9.175 -7.614 1.00 98.12 80 ALA A C 1
ATOM 614 O O . ALA A 1 80 ? 19.912 10.033 -6.768 1.00 98.12 80 ALA A O 1
ATOM 615 N N . TYR A 1 81 ? 20.165 7.944 -7.568 1.00 98.50 81 TYR A N 1
ATOM 616 C CA . TYR A 1 81 ? 21.154 7.530 -6.580 1.00 98.50 81 TYR A CA 1
ATOM 617 C C . TYR A 1 81 ? 22.411 8.412 -6.626 1.00 98.50 81 TYR A C 1
ATOM 619 O O . TYR A 1 81 ? 22.846 8.915 -5.592 1.00 98.50 81 TYR A O 1
ATOM 627 N N . GLN A 1 82 ? 22.995 8.617 -7.811 1.00 98.44 82 GLN A N 1
ATOM 628 C CA . GLN A 1 82 ? 24.223 9.400 -7.978 1.00 98.44 82 GLN A CA 1
ATOM 629 C C . GLN A 1 82 ? 24.024 10.865 -7.574 1.00 98.44 82 GLN A C 1
ATOM 631 O O . GLN A 1 82 ? 24.910 11.457 -6.958 1.00 98.44 82 GLN A O 1
ATOM 636 N N . ASP A 1 83 ? 22.865 11.449 -7.876 1.00 98.31 83 ASP A N 1
ATOM 637 C CA . ASP A 1 83 ? 22.528 12.815 -7.471 1.00 98.31 83 ASP A CA 1
ATOM 638 C C . ASP A 1 83 ? 22.394 12.940 -5.952 1.00 98.31 83 ASP A C 1
ATOM 640 O O . ASP A 1 83 ? 22.985 13.841 -5.346 1.00 98.31 83 ASP A O 1
ATOM 644 N N . TRP A 1 84 ? 21.700 11.994 -5.317 1.00 98.44 84 TRP A N 1
ATOM 645 C CA . TRP A 1 84 ? 21.608 11.927 -3.862 1.00 98.44 84 TRP A CA 1
ATOM 646 C C . TRP A 1 84 ? 22.979 11.724 -3.205 1.00 98.44 84 TRP A C 1
ATOM 648 O O . TRP A 1 84 ? 23.325 12.448 -2.265 1.00 98.44 84 TRP A O 1
ATOM 658 N N . ALA A 1 85 ? 23.778 10.784 -3.717 1.00 98.12 85 ALA A N 1
ATOM 659 C CA . ALA A 1 85 ? 25.106 10.476 -3.203 1.00 98.12 85 ALA A CA 1
ATOM 660 C C . ALA A 1 85 ? 26.039 11.684 -3.342 1.00 98.12 85 ALA A C 1
ATOM 662 O O . ALA A 1 85 ? 26.742 12.019 -2.395 1.00 98.12 85 ALA A O 1
ATOM 663 N N . ARG A 1 86 ? 25.986 12.427 -4.453 1.00 97.88 86 ARG A N 1
ATOM 664 C CA . ARG A 1 86 ? 26.778 13.656 -4.626 1.00 97.88 86 ARG A CA 1
ATOM 665 C C . ARG A 1 86 ? 26.486 14.703 -3.551 1.00 97.88 86 ARG A C 1
ATOM 667 O O . ARG A 1 86 ? 27.398 15.420 -3.151 1.00 97.88 86 ARG A O 1
ATOM 674 N N . ALA A 1 87 ? 25.238 14.794 -3.097 1.00 97.25 87 ALA A N 1
ATOM 675 C CA . ALA A 1 87 ? 24.821 15.761 -2.087 1.00 97.25 87 ALA A CA 1
ATOM 676 C C . ALA A 1 87 ? 25.087 15.299 -0.641 1.00 97.25 87 ALA A C 1
ATOM 678 O O . ALA A 1 87 ? 25.406 16.130 0.206 1.00 97.25 87 ALA A O 1
ATOM 679 N N . HIS A 1 88 ? 24.979 13.997 -0.350 1.00 96.06 88 HIS A N 1
ATOM 680 C CA . HIS A 1 88 ? 24.966 13.489 1.033 1.00 96.06 88 HIS A CA 1
ATOM 681 C C . HIS A 1 88 ? 26.127 12.550 1.373 1.00 96.06 88 HIS A C 1
ATOM 683 O O . HIS A 1 88 ? 26.529 12.459 2.532 1.00 96.06 88 HIS A O 1
ATOM 689 N N . GLN A 1 89 ? 26.656 11.829 0.385 1.00 94.94 89 GLN A N 1
ATOM 690 C CA . GLN A 1 89 ? 27.716 10.834 0.552 1.00 94.94 89 GLN A CA 1
ATOM 691 C C . GLN A 1 89 ? 28.656 10.793 -0.671 1.00 94.94 89 GLN A C 1
ATOM 693 O O . GLN A 1 89 ? 28.672 9.795 -1.395 1.00 94.94 89 GLN A O 1
ATOM 698 N N . PRO A 1 90 ? 29.453 11.847 -0.940 1.00 94.69 90 PRO A N 1
ATOM 699 C CA . PRO A 1 90 ? 30.231 11.945 -2.181 1.00 94.69 90 PRO A CA 1
ATOM 700 C C . PRO A 1 90 ? 31.226 10.795 -2.383 1.00 94.69 90 PRO A C 1
ATOM 702 O O . PRO A 1 90 ? 31.508 10.404 -3.512 1.00 94.69 90 PRO A O 1
ATOM 705 N N . GLN A 1 91 ? 31.732 10.212 -1.293 1.00 94.00 91 GLN A N 1
ATOM 706 C CA . GLN A 1 91 ? 32.602 9.032 -1.320 1.00 94.00 91 GLN A CA 1
ATOM 707 C C . GLN A 1 91 ? 31.907 7.755 -1.826 1.00 94.00 91 GLN A C 1
ATOM 709 O O . GLN A 1 91 ? 32.583 6.795 -2.191 1.00 94.00 91 GLN A O 1
ATOM 714 N N . SER A 1 92 ? 30.573 7.728 -1.824 1.00 94.75 92 SER A N 1
ATOM 715 C CA . SER A 1 92 ? 29.764 6.585 -2.247 1.00 94.75 92 SER A CA 1
ATOM 716 C C . SER A 1 92 ? 29.441 6.613 -3.746 1.00 94.75 92 SER A C 1
ATOM 718 O O . SER A 1 92 ? 28.893 5.634 -4.241 1.00 94.75 92 SER A O 1
ATOM 720 N N . LEU A 1 93 ? 29.803 7.668 -4.487 1.00 97.25 93 LEU A N 1
ATOM 721 C CA . LEU A 1 93 ? 29.538 7.769 -5.927 1.00 97.25 93 LEU A CA 1
ATOM 722 C C . LEU A 1 93 ? 30.077 6.556 -6.700 1.00 97.25 93 LEU A C 1
ATOM 724 O O . LEU A 1 93 ? 31.202 6.102 -6.473 1.00 97.25 93 LEU A O 1
ATOM 728 N N . PHE A 1 94 ? 29.283 6.060 -7.650 1.00 97.25 94 PHE A N 1
ATOM 729 C CA . PHE A 1 94 ? 29.776 5.099 -8.631 1.00 97.25 94 PHE A CA 1
ATOM 730 C C . PHE A 1 94 ? 30.648 5.816 -9.659 1.00 97.25 94 PHE A C 1
ATOM 732 O O . PHE A 1 94 ? 30.331 6.929 -10.084 1.00 97.25 94 PHE A O 1
ATOM 739 N N . ASN A 1 95 ? 31.716 5.158 -10.103 1.00 95.94 95 ASN A N 1
ATOM 740 C CA . ASN A 1 95 ? 32.354 5.540 -11.361 1.00 95.94 95 ASN A CA 1
ATOM 741 C C . ASN A 1 95 ? 31.499 5.093 -12.567 1.00 95.94 95 ASN A C 1
ATOM 743 O O . ASN A 1 95 ? 30.535 4.338 -12.414 1.00 95.94 95 ASN A O 1
ATOM 747 N N . ASP A 1 96 ? 31.859 5.544 -13.769 1.00 95.94 96 ASP A N 1
ATOM 748 C CA . ASP A 1 96 ? 31.074 5.301 -14.989 1.00 95.94 96 ASP A CA 1
ATOM 749 C C . ASP A 1 96 ? 30.906 3.807 -15.315 1.00 95.94 96 ASP A C 1
ATOM 751 O O . ASP A 1 96 ? 29.826 3.371 -15.731 1.00 95.94 96 ASP A O 1
ATOM 755 N N . ASP A 1 97 ? 31.942 3.001 -15.068 1.00 96.19 97 ASP A N 1
ATOM 756 C CA . ASP A 1 97 ? 31.907 1.551 -15.272 1.00 96.19 97 ASP A CA 1
ATOM 757 C C . ASP A 1 97 ? 30.952 0.874 -14.285 1.00 96.19 97 ASP A C 1
ATOM 759 O O . ASP A 1 97 ? 30.148 0.027 -14.678 1.00 96.19 97 ASP A O 1
ATOM 763 N N . GLN A 1 98 ? 31.015 1.247 -13.004 1.00 96.44 98 GLN A N 1
ATOM 764 C CA . GLN A 1 98 ? 30.114 0.741 -11.969 1.00 96.44 98 GLN A CA 1
ATOM 765 C C . GLN A 1 98 ? 28.666 1.123 -12.270 1.00 96.44 98 GLN A C 1
ATOM 767 O O . GLN A 1 98 ? 27.794 0.260 -12.222 1.00 96.44 98 GLN A O 1
ATOM 772 N N . ALA A 1 99 ? 28.413 2.380 -12.642 1.00 97.31 99 ALA A N 1
ATOM 773 C CA . ALA A 1 99 ? 27.081 2.852 -12.999 1.00 97.31 99 ALA A CA 1
ATOM 774 C C . ALA A 1 99 ? 26.531 2.098 -14.219 1.00 97.31 99 ALA A C 1
ATOM 776 O O . ALA A 1 99 ? 25.397 1.625 -14.200 1.00 97.31 99 ALA A O 1
ATOM 777 N N . THR A 1 100 ? 27.341 1.919 -15.265 1.00 96.56 100 THR A N 1
ATOM 778 C CA . THR A 1 100 ? 26.935 1.191 -16.476 1.00 96.56 100 THR A CA 1
ATOM 779 C C . THR A 1 100 ? 26.618 -0.274 -16.183 1.00 96.56 100 THR A C 1
ATOM 781 O O . THR A 1 100 ? 25.589 -0.774 -16.639 1.00 96.56 100 THR A O 1
ATOM 784 N N . ARG A 1 101 ? 27.454 -0.952 -15.387 1.00 96.00 101 ARG A N 1
ATOM 785 C CA . ARG A 1 101 ? 27.206 -2.342 -14.971 1.00 96.00 101 ARG A CA 1
ATOM 786 C C . ARG A 1 101 ? 25.968 -2.460 -14.093 1.00 96.00 101 ARG A C 1
ATOM 788 O O . ARG A 1 101 ? 25.170 -3.357 -14.322 1.00 96.00 101 ARG A O 1
ATOM 795 N N . ALA A 1 102 ? 25.770 -1.541 -13.149 1.00 96.56 102 ALA A N 1
ATOM 796 C CA . ALA A 1 102 ? 24.592 -1.539 -12.290 1.00 96.56 102 ALA A CA 1
ATOM 797 C C . ALA A 1 102 ? 23.299 -1.371 -13.104 1.00 96.56 102 ALA A C 1
ATOM 799 O O . ALA A 1 102 ? 22.344 -2.107 -12.880 1.00 96.56 102 ALA A O 1
ATOM 800 N N . VAL A 1 103 ? 23.284 -0.471 -14.097 1.00 97.31 103 VAL A N 1
ATOM 801 C CA . VAL A 1 103 ? 22.146 -0.318 -15.023 1.00 97.31 103 VAL A CA 1
ATOM 802 C C . VAL A 1 103 ? 21.859 -1.620 -15.770 1.00 97.31 103 VAL A C 1
ATOM 804 O O . VAL A 1 103 ? 20.707 -2.038 -15.828 1.00 97.31 103 VAL A O 1
ATOM 807 N N . ALA A 1 104 ? 22.888 -2.265 -16.324 1.00 95.12 104 ALA A N 1
ATOM 808 C CA . ALA A 1 104 ? 22.717 -3.528 -17.037 1.00 95.12 104 ALA A CA 1
ATOM 809 C C . ALA A 1 104 ? 22.220 -4.648 -16.108 1.00 95.12 104 ALA A C 1
ATOM 811 O O . ALA A 1 104 ? 21.310 -5.382 -16.477 1.00 95.12 104 ALA A O 1
ATOM 812 N N . ASP A 1 105 ? 22.767 -4.750 -14.893 1.00 95.50 105 ASP A N 1
ATOM 813 C CA . ASP A 1 105 ? 22.407 -5.787 -13.925 1.00 95.50 105 ASP A CA 1
ATOM 814 C C . ASP A 1 105 ? 20.975 -5.644 -13.404 1.00 95.50 105 ASP A C 1
ATOM 816 O O . ASP A 1 105 ? 20.300 -6.661 -13.225 1.00 95.50 105 ASP A O 1
ATOM 820 N N . LEU A 1 106 ? 20.530 -4.406 -13.167 1.00 95.75 106 LEU A N 1
ATOM 821 C CA . LEU A 1 106 ? 19.159 -4.067 -12.773 1.00 95.75 106 LEU A CA 1
ATOM 822 C C . LEU A 1 106 ? 18.163 -4.251 -13.924 1.00 95.75 106 LEU A C 1
ATOM 824 O O . LEU A 1 106 ? 17.007 -4.569 -13.674 1.00 95.75 106 LEU A O 1
ATOM 828 N N . GLY A 1 107 ? 18.608 -4.059 -15.169 1.00 94.75 107 GLY A N 1
ATOM 829 C CA . GLY A 1 107 ? 17.796 -4.227 -16.375 1.00 94.75 107 GLY A CA 1
ATOM 830 C C . GLY A 1 107 ? 17.635 -5.675 -16.846 1.00 94.75 107 GLY A C 1
ATOM 831 O O . GLY A 1 107 ? 17.022 -5.902 -17.886 1.00 94.75 107 GLY A O 1
ATOM 832 N N . ARG A 1 108 ? 18.188 -6.660 -16.126 1.00 94.19 108 ARG A N 1
ATOM 833 C CA . ARG A 1 108 ? 17.976 -8.079 -16.441 1.00 94.19 108 ARG A CA 1
ATOM 834 C C . ARG A 1 108 ? 16.561 -8.496 -16.046 1.00 94.19 108 ARG A C 1
ATOM 836 O O . ARG A 1 108 ? 16.166 -8.335 -14.891 1.00 94.19 108 ARG A O 1
ATOM 843 N N . ASP A 1 109 ? 15.839 -9.075 -16.997 1.00 91.38 109 ASP A N 1
ATOM 844 C CA . ASP A 1 109 ? 14.599 -9.801 -16.742 1.00 91.38 109 ASP A CA 1
ATOM 845 C C . ASP A 1 109 ? 14.881 -11.213 -16.198 1.00 91.38 109 ASP A C 1
ATOM 847 O O . ASP A 1 109 ? 16.036 -11.626 -16.025 1.00 91.38 109 ASP A O 1
ATOM 851 N N . GLY A 1 110 ? 13.822 -11.959 -15.885 1.00 88.56 110 GLY A N 1
ATOM 852 C CA . GLY A 1 110 ? 13.950 -13.291 -15.295 1.00 88.56 110 GLY A CA 1
ATOM 853 C C . GLY A 1 110 ? 14.744 -14.264 -16.173 1.00 88.56 110 GLY A C 1
ATOM 854 O O . GLY A 1 110 ? 15.561 -15.033 -15.660 1.00 88.56 110 GLY A O 1
ATOM 855 N N . ASP A 1 111 ? 14.570 -14.210 -17.493 1.00 90.62 111 ASP A N 1
ATOM 856 C CA . ASP A 1 111 ? 15.315 -15.050 -18.433 1.00 90.62 111 ASP A CA 1
ATOM 857 C C . ASP A 1 111 ? 16.795 -14.666 -18.510 1.00 90.62 111 ASP A C 1
ATOM 859 O O . ASP A 1 111 ? 17.662 -15.545 -18.462 1.00 90.62 111 ASP A O 1
ATOM 863 N N . ALA A 1 112 ? 17.121 -13.373 -18.553 1.00 93.44 112 ALA A N 1
ATOM 864 C CA . ALA A 1 112 ? 18.501 -12.906 -18.495 1.00 93.44 112 ALA A CA 1
ATOM 865 C C . ALA A 1 112 ? 19.187 -13.305 -17.177 1.00 93.44 112 ALA A C 1
ATOM 867 O O . ALA A 1 112 ? 20.334 -13.756 -17.199 1.00 93.44 112 ALA A O 1
ATOM 868 N N . ILE A 1 113 ? 18.486 -13.215 -16.040 1.00 92.38 113 ILE A N 1
ATOM 869 C CA . ILE A 1 113 ? 18.998 -13.669 -14.737 1.00 92.38 113 ILE A CA 1
ATOM 870 C C . ILE A 1 113 ? 19.281 -15.178 -14.758 1.00 92.38 113 ILE A C 1
ATOM 872 O O . ILE A 1 113 ? 20.346 -15.602 -14.306 1.00 92.38 113 ILE A O 1
ATOM 876 N N . ARG A 1 114 ? 18.378 -16.003 -15.307 1.00 91.50 114 ARG A N 1
ATOM 877 C CA . ARG A 1 114 ? 18.591 -17.461 -15.427 1.00 91.50 114 ARG A CA 1
ATOM 878 C C . ARG A 1 114 ? 19.774 -17.806 -16.325 1.00 91.50 114 ARG A C 1
ATOM 880 O O . ARG A 1 114 ? 20.566 -18.681 -15.975 1.00 91.50 114 ARG A O 1
ATOM 887 N N . ASN A 1 115 ? 19.899 -17.120 -17.460 1.00 93.62 115 ASN A N 1
ATOM 888 C CA . ASN A 1 115 ? 21.005 -17.306 -18.400 1.00 93.62 115 ASN A CA 1
ATOM 889 C C . ASN A 1 115 ? 22.356 -16.903 -17.790 1.00 93.62 115 ASN A C 1
ATOM 891 O O . ASN A 1 115 ? 23.383 -17.471 -18.148 1.00 93.62 115 ASN A O 1
ATOM 895 N N . ASP A 1 116 ? 22.342 -15.984 -16.826 1.00 93.00 116 ASP A N 1
ATOM 896 C CA . ASP A 1 116 ? 23.492 -15.575 -16.014 1.00 93.00 116 ASP A CA 1
ATOM 897 C C . ASP A 1 116 ? 23.589 -16.366 -14.692 1.00 93.00 116 ASP A C 1
ATOM 899 O O . ASP A 1 116 ? 24.059 -15.869 -13.668 1.00 93.00 116 ASP A O 1
ATOM 903 N N . HIS A 1 117 ? 23.085 -17.606 -14.686 1.00 91.94 117 HIS A N 1
ATOM 904 C CA . HIS A 1 117 ? 23.152 -18.548 -13.564 1.00 91.94 117 HIS A CA 1
ATOM 905 C C . HIS A 1 117 ? 22.633 -17.996 -12.223 1.00 91.94 117 HIS A C 1
ATOM 907 O O . HIS A 1 117 ? 23.117 -18.376 -11.155 1.00 91.94 117 HIS A O 1
ATOM 913 N N . GLY A 1 118 ? 21.650 -17.094 -12.265 1.00 90.00 118 GLY A N 1
ATOM 914 C CA . GLY A 1 118 ? 21.070 -16.480 -11.074 1.00 90.00 118 GLY A CA 1
ATOM 915 C C . GLY A 1 118 ? 22.015 -15.508 -10.366 1.00 90.00 118 GLY A C 1
ATOM 916 O O . GLY A 1 118 ? 21.879 -15.296 -9.164 1.00 90.00 118 GLY A O 1
ATOM 917 N N . ARG A 1 119 ? 23.005 -14.926 -11.053 1.00 93.00 119 ARG A N 1
ATOM 918 C CA . ARG A 1 119 ? 23.954 -13.998 -10.422 1.00 93.00 119 ARG A CA 1
ATOM 919 C C . ARG A 1 119 ? 23.231 -12.777 -9.816 1.00 93.00 119 ARG A C 1
ATOM 921 O O . ARG A 1 119 ? 22.562 -12.052 -10.564 1.00 93.00 119 ARG A O 1
ATOM 928 N N . PRO A 1 120 ? 23.389 -12.491 -8.509 1.00 91.19 120 PRO A N 1
ATOM 929 C CA . PRO A 1 120 ? 22.814 -11.297 -7.897 1.00 91.19 120 PRO A CA 1
ATOM 930 C C . PRO A 1 120 ? 23.541 -10.020 -8.338 1.00 91.19 120 PRO A C 1
ATOM 932 O O . PRO A 1 120 ? 24.642 -10.065 -8.892 1.00 91.19 120 PRO A O 1
ATOM 935 N N . LEU A 1 121 ? 22.921 -8.870 -8.073 1.00 91.94 121 LEU A N 1
ATOM 936 C CA . LEU A 1 121 ? 23.599 -7.578 -8.121 1.00 91.94 121 LEU A CA 1
ATOM 937 C C . LEU A 1 121 ? 24.820 -7.595 -7.189 1.00 91.94 121 LEU A C 1
ATOM 939 O O . LEU A 1 121 ? 24.783 -8.220 -6.125 1.00 91.94 121 LEU A O 1
ATOM 943 N N . ASP A 1 122 ? 25.885 -6.891 -7.577 1.00 92.94 122 ASP A N 1
ATOM 944 C CA . ASP A 1 122 ? 27.053 -6.704 -6.714 1.00 92.94 122 ASP A CA 1
ATOM 945 C C . ASP A 1 122 ? 26.637 -6.187 -5.324 1.00 92.94 122 ASP A C 1
ATOM 947 O O . ASP A 1 122 ? 25.792 -5.298 -5.201 1.00 92.94 122 ASP A O 1
ATOM 951 N N . ALA A 1 123 ? 27.210 -6.769 -4.268 1.00 91.44 123 ALA A N 1
ATOM 952 C CA . ALA A 1 123 ? 26.761 -6.523 -2.901 1.00 91.44 123 ALA A CA 1
ATOM 953 C C . ALA A 1 123 ? 27.033 -5.085 -2.429 1.00 91.44 123 ALA A C 1
ATOM 955 O O . ALA A 1 123 ? 26.222 -4.532 -1.685 1.00 91.44 123 ALA A O 1
ATOM 956 N N . ASP A 1 124 ? 28.135 -4.465 -2.868 1.00 93.75 124 ASP A N 1
ATOM 957 C CA . ASP A 1 124 ? 28.444 -3.067 -2.549 1.00 93.75 124 ASP A CA 1
ATOM 958 C C . ASP A 1 124 ? 27.498 -2.128 -3.306 1.00 93.75 124 ASP A C 1
ATOM 960 O O . ASP A 1 124 ? 26.911 -1.225 -2.707 1.00 93.75 124 ASP A O 1
ATOM 964 N N . VAL A 1 125 ? 27.247 -2.405 -4.592 1.00 95.31 125 VAL A N 1
ATOM 965 C CA . VAL A 1 125 ? 26.237 -1.676 -5.379 1.00 95.31 125 VAL A CA 1
ATOM 966 C C . VAL A 1 125 ? 24.862 -1.778 -4.719 1.00 95.31 125 VAL A C 1
ATOM 968 O O . VAL A 1 125 ? 24.217 -0.754 -4.489 1.00 95.31 125 VAL A O 1
ATOM 971 N N . LYS A 1 126 ? 24.421 -2.990 -4.361 1.00 93.31 126 LYS A N 1
ATOM 972 C CA . LYS A 1 126 ? 23.121 -3.208 -3.721 1.00 93.31 126 LYS A CA 1
ATOM 973 C C . LYS A 1 126 ? 23.020 -2.470 -2.388 1.00 93.31 126 LYS A C 1
ATOM 975 O O . LYS A 1 126 ? 22.034 -1.780 -2.167 1.00 93.31 126 LYS A O 1
ATOM 980 N N . SER A 1 127 ? 24.036 -2.573 -1.531 1.00 94.00 127 SER A N 1
ATOM 981 C CA . SER A 1 127 ? 24.069 -1.897 -0.228 1.00 94.00 127 SER A CA 1
ATOM 982 C C . SER A 1 127 ? 23.907 -0.378 -0.362 1.00 94.00 127 SER A C 1
ATOM 984 O O . SER A 1 127 ? 23.126 0.247 0.355 1.00 94.00 127 SER A O 1
ATOM 986 N N . ARG A 1 128 ? 24.591 0.228 -1.338 1.00 96.44 128 ARG A N 1
ATOM 987 C CA . ARG A 1 128 ? 24.499 1.668 -1.608 1.00 96.44 128 ARG A CA 1
ATOM 988 C C . ARG A 1 128 ? 23.132 2.086 -2.153 1.00 96.44 128 ARG A C 1
ATOM 990 O O . ARG A 1 128 ? 22.618 3.129 -1.749 1.00 96.44 128 ARG A O 1
ATOM 997 N N . LEU A 1 129 ? 22.532 1.280 -3.031 1.00 97.25 129 LEU A N 1
ATOM 998 C CA . LEU A 1 129 ? 21.172 1.522 -3.522 1.00 97.25 129 LEU A CA 1
ATOM 999 C C . LEU A 1 129 ? 20.131 1.348 -2.416 1.00 97.25 129 LEU A C 1
ATOM 1001 O O . LEU A 1 129 ? 19.243 2.185 -2.301 1.00 97.25 129 LEU A O 1
ATOM 1005 N N . ASP A 1 130 ? 20.266 0.328 -1.567 1.00 95.00 130 ASP A N 1
ATOM 1006 C CA . ASP A 1 130 ? 19.396 0.129 -0.405 1.00 95.00 130 ASP A CA 1
ATOM 1007 C C . ASP A 1 130 ? 19.482 1.338 0.552 1.00 95.00 130 ASP A C 1
ATOM 1009 O O . ASP A 1 130 ? 18.459 1.794 1.057 1.00 95.00 130 ASP A O 1
ATOM 1013 N N . ALA A 1 131 ? 20.675 1.917 0.753 1.00 95.75 131 ALA A N 1
ATOM 1014 C CA . ALA A 1 131 ? 20.845 3.131 1.555 1.00 95.75 131 ALA A CA 1
ATOM 1015 C C . ALA A 1 131 ? 20.125 4.350 0.951 1.00 95.75 131 ALA A C 1
ATOM 1017 O O . ALA A 1 131 ? 19.509 5.126 1.682 1.00 95.75 131 ALA A O 1
ATOM 1018 N N . PHE A 1 132 ? 20.166 4.509 -0.375 1.00 98.00 132 PHE A N 1
ATOM 1019 C CA . PHE A 1 132 ? 19.396 5.548 -1.058 1.00 98.00 132 PHE A CA 1
ATOM 1020 C C . PHE A 1 132 ? 17.894 5.305 -0.952 1.00 98.00 132 PHE A C 1
ATOM 1022 O O . PHE A 1 132 ? 17.174 6.221 -0.565 1.00 98.00 132 PHE A O 1
ATOM 1029 N N . LEU A 1 133 ? 17.421 4.089 -1.233 1.00 97.19 133 LEU A N 1
ATOM 1030 C CA . LEU A 1 133 ? 15.999 3.743 -1.171 1.00 97.19 133 LEU A CA 1
ATOM 1031 C C . LEU A 1 133 ? 15.423 3.880 0.248 1.00 97.19 133 LEU A C 1
ATOM 1033 O O . LEU A 1 133 ? 14.247 4.193 0.393 1.00 97.19 133 LEU A O 1
ATOM 1037 N N . ALA A 1 134 ? 16.248 3.724 1.286 1.00 95.50 134 ALA A N 1
ATOM 1038 C CA . ALA A 1 134 ? 15.871 3.979 2.676 1.00 95.50 134 ALA A CA 1
ATOM 1039 C C . ALA A 1 134 ? 15.871 5.471 3.075 1.00 95.50 134 ALA A C 1
ATOM 1041 O O . ALA A 1 134 ? 15.403 5.805 4.163 1.00 95.50 134 ALA A O 1
ATOM 1042 N N . SER A 1 135 ? 16.415 6.364 2.243 1.00 97.12 135 SER A N 1
ATOM 1043 C CA . SER A 1 135 ? 16.426 7.813 2.486 1.00 97.12 135 SER A CA 1
ATOM 1044 C C . SER A 1 135 ? 15.128 8.481 2.026 1.00 97.12 135 SER A C 1
ATOM 1046 O O . SER A 1 135 ? 14.456 7.976 1.128 1.00 97.12 135 SER A O 1
ATOM 1048 N N . ASP A 1 136 ? 14.820 9.675 2.544 1.00 97.06 136 ASP A N 1
ATOM 1049 C CA . ASP A 1 136 ? 13.637 10.437 2.111 1.00 97.06 136 ASP A CA 1
ATOM 1050 C C . ASP A 1 136 ? 13.635 10.731 0.598 1.00 97.06 136 ASP A C 1
ATOM 1052 O O . ASP A 1 136 ? 12.586 10.714 -0.051 1.00 97.06 136 ASP A O 1
ATOM 1056 N N . ALA A 1 137 ? 14.815 10.953 0.008 1.00 97.81 137 ALA A N 1
ATOM 1057 C CA . ALA A 1 137 ? 14.955 11.167 -1.430 1.00 97.81 137 ALA A CA 1
ATOM 1058 C C . ALA A 1 137 ? 14.603 9.903 -2.230 1.00 97.81 137 ALA A C 1
ATOM 1060 O O . ALA A 1 137 ? 13.894 9.989 -3.231 1.00 97.81 137 ALA A O 1
ATOM 1061 N N . GLY A 1 138 ? 15.059 8.733 -1.776 1.00 98.00 138 GLY A N 1
ATOM 1062 C CA . GLY A 1 138 ? 14.738 7.456 -2.413 1.00 98.00 138 GLY A CA 1
ATOM 1063 C C . GLY A 1 138 ? 13.276 7.063 -2.241 1.00 98.00 138 GLY A C 1
ATOM 1064 O O . GLY A 1 138 ? 12.639 6.681 -3.219 1.00 98.00 138 GLY A O 1
ATOM 1065 N N . ILE A 1 139 ? 12.716 7.234 -1.039 1.00 97.50 139 ILE A N 1
ATOM 1066 C CA . ILE A 1 139 ? 11.288 7.004 -0.770 1.00 97.50 139 ILE A CA 1
ATOM 1067 C C . ILE A 1 139 ? 10.430 7.888 -1.681 1.00 97.50 139 ILE A C 1
ATOM 1069 O O . ILE A 1 139 ? 9.506 7.387 -2.315 1.00 97.50 139 ILE A O 1
ATOM 1073 N N . THR A 1 140 ? 10.764 9.176 -1.803 1.00 97.75 140 THR A N 1
ATOM 1074 C CA . THR A 1 140 ? 10.063 10.108 -2.703 1.00 97.75 140 THR A CA 1
ATOM 1075 C C . THR A 1 140 ? 10.181 9.676 -4.164 1.00 97.75 140 THR A C 1
ATOM 1077 O O . THR A 1 140 ? 9.178 9.588 -4.861 1.00 97.75 140 THR A O 1
ATOM 1080 N N . TRP A 1 141 ? 11.385 9.323 -4.622 1.00 97.44 141 TRP A N 1
ATOM 1081 C CA . TRP A 1 141 ? 11.619 8.901 -6.007 1.00 97.44 141 TRP A CA 1
ATOM 1082 C C . TRP A 1 141 ? 10.851 7.622 -6.387 1.00 97.44 141 TRP A C 1
ATOM 1084 O O . TRP A 1 141 ? 10.401 7.484 -7.531 1.00 97.44 141 TRP A O 1
ATOM 1094 N N . VAL A 1 142 ? 10.702 6.687 -5.440 1.00 96.88 142 VAL A N 1
ATOM 1095 C CA . VAL A 1 142 ? 9.864 5.490 -5.600 1.00 96.88 142 VAL A CA 1
ATOM 1096 C C . VAL A 1 142 ? 8.385 5.876 -5.621 1.00 96.88 142 VAL A C 1
ATOM 1098 O O . VAL A 1 142 ? 7.653 5.450 -6.512 1.00 96.88 142 VAL A O 1
ATOM 1101 N N . HIS A 1 143 ? 7.956 6.709 -4.674 1.00 97.19 143 HIS A N 1
ATOM 1102 C CA . HIS A 1 143 ? 6.566 7.141 -4.546 1.00 97.19 143 HIS A CA 1
ATOM 1103 C C . HIS A 1 143 ? 6.058 7.875 -5.793 1.00 97.19 143 HIS A C 1
ATOM 1105 O O . HIS A 1 143 ? 4.968 7.581 -6.274 1.00 97.19 143 HIS A O 1
ATOM 1111 N N . ASP A 1 144 ? 6.862 8.755 -6.391 1.00 96.44 144 ASP A N 1
ATOM 1112 C CA . ASP A 1 144 ? 6.497 9.464 -7.626 1.00 96.44 144 ASP A CA 1
ATOM 1113 C C . ASP A 1 144 ? 6.199 8.494 -8.787 1.00 96.44 144 ASP A C 1
ATOM 1115 O O . ASP A 1 144 ? 5.338 8.750 -9.633 1.00 96.44 144 ASP A O 1
ATOM 1119 N N . ARG A 1 145 ? 6.875 7.338 -8.818 1.00 94.75 145 ARG A N 1
ATOM 1120 C CA . ARG A 1 145 ? 6.613 6.273 -9.801 1.00 94.75 145 ARG A CA 1
ATOM 1121 C C . ARG A 1 145 ? 5.350 5.495 -9.483 1.00 94.75 145 ARG A C 1
ATOM 1123 O O . ARG A 1 145 ? 4.608 5.177 -10.410 1.00 94.75 145 ARG A O 1
ATOM 1130 N N . ASP A 1 146 ? 5.095 5.216 -8.207 1.00 96.44 146 ASP A N 1
ATOM 1131 C CA . ASP A 1 146 ? 3.833 4.613 -7.773 1.00 96.44 146 ASP A CA 1
ATOM 1132 C C . ASP A 1 146 ? 2.644 5.507 -8.173 1.00 96.44 146 ASP A C 1
ATOM 1134 O O . ASP A 1 146 ? 1.653 5.011 -8.710 1.00 96.44 146 ASP A O 1
ATOM 1138 N N . VAL A 1 147 ? 2.764 6.829 -8.000 1.00 97.56 147 VAL A N 1
ATOM 1139 C CA . VAL A 1 147 ? 1.753 7.815 -8.419 1.00 97.56 147 VAL A CA 1
ATOM 1140 C C . VAL A 1 147 ? 1.527 7.763 -9.931 1.00 97.56 147 VAL A C 1
ATOM 1142 O O . VAL A 1 147 ? 0.388 7.597 -10.369 1.00 97.56 147 VAL A O 1
ATOM 1145 N N . ALA A 1 148 ? 2.597 7.825 -10.731 1.00 95.44 148 ALA A N 1
ATOM 1146 C CA . ALA A 1 148 ? 2.496 7.762 -12.190 1.00 95.44 148 ALA A CA 1
ATOM 1147 C C . ALA A 1 148 ? 1.879 6.439 -12.683 1.00 95.44 148 ALA A C 1
ATOM 1149 O O . ALA A 1 148 ? 1.082 6.423 -13.625 1.00 95.44 148 ALA A O 1
ATOM 1150 N N . GLN A 1 149 ? 2.207 5.320 -12.032 1.00 94.88 149 GLN A N 1
ATOM 1151 C CA . GLN A 1 149 ? 1.618 4.020 -12.348 1.00 94.88 149 GLN A CA 1
ATOM 1152 C C . GLN A 1 149 ? 0.128 3.972 -11.984 1.00 94.88 149 GLN A C 1
ATOM 1154 O O . GLN A 1 149 ? -0.672 3.415 -12.736 1.00 94.88 149 GLN A O 1
ATOM 1159 N N . ILE A 1 150 ? -0.279 4.596 -10.878 1.00 98.06 150 ILE A N 1
ATOM 1160 C CA . ILE A 1 150 ? -1.697 4.713 -10.522 1.00 98.06 150 ILE A CA 1
ATOM 1161 C C . ILE A 1 150 ? -2.446 5.599 -11.508 1.00 98.06 150 ILE A C 1
ATOM 1163 O O . ILE A 1 150 ? -3.547 5.228 -11.906 1.00 98.06 150 ILE A O 1
ATOM 1167 N N . ASP A 1 151 ? -1.866 6.710 -11.963 1.00 97.94 151 ASP A N 1
ATOM 1168 C CA . ASP A 1 151 ? -2.466 7.530 -13.022 1.00 97.94 151 ASP A CA 1
ATOM 1169 C C . ASP A 1 151 ? -2.690 6.713 -14.301 1.00 97.94 151 ASP A C 1
ATOM 1171 O O . ASP A 1 151 ? -3.768 6.765 -14.900 1.00 97.94 151 ASP A O 1
ATOM 1175 N N . LYS A 1 152 ? -1.716 5.875 -14.673 1.00 96.19 152 LYS A N 1
ATOM 1176 C CA . LYS A 1 152 ? -1.852 4.946 -15.799 1.00 96.19 152 LYS A CA 1
ATOM 1177 C C . LYS A 1 152 ? -2.979 3.932 -15.580 1.00 96.19 152 LYS A C 1
ATOM 1179 O O . LYS A 1 152 ? -3.772 3.712 -16.493 1.00 96.19 152 LYS A O 1
ATOM 1184 N N . LEU A 1 153 ? -3.083 3.326 -14.394 1.00 97.94 153 LEU A N 1
ATOM 1185 C CA . LEU A 1 153 ? -4.169 2.394 -14.056 1.00 97.94 153 LEU A CA 1
ATOM 1186 C C . LEU A 1 153 ? -5.540 3.083 -14.076 1.00 97.94 153 LEU A C 1
ATOM 1188 O O . LEU A 1 153 ? -6.507 2.515 -14.589 1.00 97.94 153 LEU A O 1
ATOM 1192 N N . MET A 1 154 ? -5.623 4.313 -13.566 1.00 98.56 154 MET A N 1
ATOM 1193 C CA . MET A 1 154 ? -6.844 5.114 -13.586 1.00 98.56 154 MET A CA 1
ATOM 1194 C C . MET A 1 154 ? -7.325 5.356 -15.023 1.00 98.56 154 MET A C 1
ATOM 1196 O O . MET A 1 154 ? -8.498 5.133 -15.318 1.00 98.56 154 MET A O 1
ATOM 1200 N N . ASP A 1 155 ? -6.420 5.731 -15.928 1.00 98.12 155 ASP A N 1
ATOM 1201 C CA . ASP A 1 155 ? -6.727 5.978 -17.342 1.00 98.12 155 ASP A CA 1
ATOM 1202 C C . ASP A 1 155 ? -7.051 4.687 -18.114 1.00 98.12 155 ASP A C 1
ATOM 1204 O O . ASP A 1 155 ? -8.084 4.571 -18.776 1.00 98.12 155 ASP A O 1
ATOM 1208 N N . ARG A 1 156 ? -6.176 3.682 -18.023 1.00 97.50 156 ARG A N 1
ATOM 1209 C CA . ARG A 1 156 ? -6.194 2.520 -18.927 1.00 97.50 156 ARG A CA 1
ATOM 1210 C C . ARG A 1 156 ? -7.050 1.360 -18.450 1.00 97.50 156 ARG A C 1
ATOM 1212 O O . ARG A 1 156 ? -7.472 0.556 -19.279 1.00 97.50 156 ARG A O 1
ATOM 1219 N N . ALA A 1 157 ? -7.315 1.271 -17.150 1.00 97.62 157 ALA A N 1
ATOM 1220 C CA . ALA A 1 157 ? -8.049 0.157 -16.562 1.00 97.62 157 ALA A CA 1
ATOM 1221 C C . ALA A 1 157 ? -9.347 0.613 -15.884 1.00 97.62 157 ALA A C 1
ATOM 1223 O O . ALA A 1 157 ? -10.414 0.056 -16.154 1.00 97.62 157 ALA A O 1
ATOM 1224 N N . ILE A 1 158 ? -9.287 1.659 -15.055 1.00 98.38 158 ILE A N 1
ATOM 1225 C CA . ILE A 1 158 ? -10.449 2.110 -14.280 1.00 98.38 158 ILE A CA 1
ATOM 1226 C C . ILE A 1 158 ? -11.429 2.924 -15.122 1.00 98.38 158 ILE A C 1
ATOM 1228 O O . ILE A 1 158 ? -12.629 2.681 -15.028 1.00 98.38 158 ILE A O 1
ATOM 1232 N N . ALA A 1 159 ? -10.970 3.833 -15.984 1.00 98.06 159 ALA A N 1
ATOM 1233 C CA . ALA A 1 159 ? -11.891 4.622 -16.798 1.00 98.06 159 ALA A CA 1
ATOM 1234 C C . ALA A 1 159 ? -12.767 3.749 -17.729 1.00 98.06 159 ALA A C 1
ATOM 1236 O O . ALA A 1 159 ? -13.978 3.985 -17.770 1.00 98.06 159 ALA A O 1
ATOM 1237 N N . PRO A 1 160 ? -12.245 2.717 -18.430 1.00 97.94 160 PRO A N 1
ATOM 1238 C CA . PRO A 1 160 ? -13.090 1.755 -19.145 1.00 97.94 160 PRO A CA 1
ATOM 1239 C C . PRO A 1 160 ? -14.030 0.972 -18.223 1.00 97.94 160 PRO A C 1
ATOM 1241 O O . PRO A 1 160 ? -15.206 0.807 -18.546 1.00 97.94 160 PRO A O 1
ATOM 1244 N N . LEU A 1 161 ? -13.551 0.548 -17.047 1.00 97.75 161 LEU A N 1
ATOM 1245 C CA . LEU A 1 161 ? -14.381 -0.131 -16.052 1.00 97.75 161 LEU A CA 1
ATOM 1246 C C . LEU A 1 161 ? -15.586 0.718 -15.637 1.00 97.75 161 LEU A C 1
ATOM 1248 O O . LEU A 1 161 ? -16.715 0.230 -15.671 1.00 97.75 161 LEU A O 1
ATOM 1252 N N . GLN A 1 162 ? -15.375 1.996 -15.322 1.00 97.69 162 GLN A N 1
ATOM 1253 C CA . GLN A 1 162 ? -16.437 2.925 -14.924 1.00 97.69 162 GLN A CA 1
ATOM 1254 C C . GLN A 1 162 ? -17.486 3.163 -16.023 1.00 97.69 162 GLN A C 1
ATOM 1256 O O . GLN A 1 162 ? -18.623 3.535 -15.720 1.00 97.69 162 GLN A O 1
ATOM 1261 N N . ARG A 1 163 ? -17.136 2.943 -17.298 1.00 96.88 163 ARG A N 1
ATOM 1262 C CA . ARG A 1 163 ? -18.072 3.044 -18.429 1.00 96.88 163 ARG A CA 1
ATOM 1263 C C . ARG A 1 163 ? -18.954 1.805 -18.606 1.00 96.88 163 ARG A C 1
ATOM 1265 O O . ARG A 1 163 ? -19.968 1.906 -19.288 1.00 96.88 163 ARG A O 1
ATOM 1272 N N . SER A 1 164 ? -18.611 0.677 -17.984 1.00 97.31 164 SER A N 1
ATOM 1273 C CA . SER A 1 164 ? -19.406 -0.552 -18.075 1.00 97.31 164 SER A CA 1
ATOM 1274 C C . SER A 1 164 ? -20.701 -0.493 -17.259 1.00 97.31 164 SER A C 1
ATOM 1276 O O . SER A 1 164 ? -20.752 0.060 -16.155 1.00 97.31 164 SER A O 1
ATOM 1278 N N . ASN A 1 165 ? -21.738 -1.160 -17.765 1.00 96.88 165 ASN A N 1
ATOM 1279 C CA . ASN A 1 165 ? -23.002 -1.370 -17.064 1.00 96.88 165 ASN A CA 1
ATOM 1280 C C . ASN A 1 165 ? -22.800 -2.175 -15.778 1.00 96.88 165 ASN A C 1
ATOM 1282 O O . ASN A 1 165 ? -23.463 -1.895 -14.781 1.00 96.88 165 ASN A O 1
ATOM 1286 N N . LEU A 1 166 ? -21.887 -3.154 -15.791 1.00 97.31 166 LEU A N 1
ATOM 1287 C CA . LEU A 1 166 ? -21.551 -3.946 -14.609 1.00 97.31 166 LEU A CA 1
ATOM 1288 C C . LEU A 1 166 ? -21.123 -3.035 -13.454 1.00 97.31 166 LEU A C 1
ATOM 1290 O O . LEU A 1 166 ? -21.695 -3.109 -12.372 1.00 97.31 166 LEU A O 1
ATOM 1294 N N . TYR A 1 167 ? -20.172 -2.129 -13.691 1.00 97.62 167 TYR A N 1
ATOM 1295 C CA . TYR A 1 167 ? -19.690 -1.224 -12.649 1.00 97.62 167 TYR A CA 1
ATOM 1296 C C . TYR A 1 167 ? -20.753 -0.209 -12.212 1.00 97.62 167 TYR A C 1
ATOM 1298 O O . TYR A 1 167 ? -20.943 0.018 -11.019 1.00 97.62 167 TYR A O 1
ATOM 1306 N N . GLN A 1 168 ? -21.476 0.391 -13.162 1.00 96.94 168 GLN A N 1
ATOM 1307 C CA . GLN A 1 168 ? -22.476 1.425 -12.865 1.00 96.94 168 GLN A CA 1
ATOM 1308 C C . GLN A 1 168 ? -23.669 0.903 -12.055 1.00 96.94 168 GLN A C 1
ATOM 1310 O O . GLN A 1 168 ? -24.270 1.666 -11.296 1.00 96.94 168 GLN A O 1
ATOM 1315 N N . ASN A 1 169 ? -23.998 -0.384 -12.203 1.00 96.25 169 ASN A N 1
ATOM 1316 C CA . ASN A 1 169 ? -25.081 -1.042 -11.472 1.00 96.25 169 ASN A CA 1
ATOM 1317 C C . ASN A 1 169 ? -24.603 -1.805 -10.224 1.00 96.25 169 ASN A C 1
ATOM 1319 O O . ASN A 1 169 ? -25.432 -2.305 -9.462 1.00 96.25 169 ASN A O 1
ATOM 1323 N N . ALA A 1 170 ? -23.289 -1.904 -10.003 1.00 97.12 170 ALA A N 1
ATOM 1324 C CA . ALA A 1 170 ? -22.714 -2.589 -8.855 1.00 97.12 170 ALA A CA 1
ATOM 1325 C C . ALA A 1 170 ? -22.913 -1.799 -7.551 1.00 97.12 170 ALA A C 1
ATOM 1327 O O . ALA A 1 170 ? -22.946 -0.563 -7.533 1.00 97.12 170 ALA A O 1
ATOM 1328 N N . SER A 1 171 ? -22.981 -2.530 -6.433 1.00 97.56 171 SER A N 1
ATOM 1329 C CA . SER A 1 171 ? -22.860 -1.937 -5.098 1.00 97.56 171 SER A CA 1
ATOM 1330 C C . SER A 1 171 ? -21.500 -1.243 -4.943 1.00 97.56 171 SER A C 1
ATOM 1332 O O . SER A 1 171 ? -20.550 -1.579 -5.646 1.00 97.56 171 SER A O 1
ATOM 1334 N N . LEU A 1 172 ? -21.365 -0.296 -4.010 1.00 97.88 172 LEU A N 1
ATOM 1335 C CA . LEU A 1 172 ? -20.067 0.351 -3.763 1.00 97.88 172 LEU A CA 1
ATOM 1336 C C . LEU A 1 172 ? -18.988 -0.665 -3.358 1.00 97.88 172 LEU A C 1
ATOM 1338 O O . LEU A 1 172 ? -17.847 -0.552 -3.796 1.00 97.88 172 LEU A O 1
ATOM 1342 N N . ASP A 1 173 ? -19.362 -1.682 -2.584 1.00 98.12 173 ASP A N 1
ATOM 1343 C CA . ASP A 1 173 ? -18.448 -2.747 -2.176 1.00 98.12 173 ASP A CA 1
ATOM 1344 C C . ASP A 1 173 ? -17.972 -3.580 -3.374 1.00 98.12 173 ASP A C 1
ATOM 1346 O O . ASP A 1 173 ? -16.802 -3.965 -3.442 1.00 98.12 173 ASP A O 1
ATOM 1350 N N . ASP A 1 174 ? -18.858 -3.840 -4.337 1.00 98.50 174 ASP A N 1
ATOM 1351 C CA . ASP A 1 174 ? -18.504 -4.541 -5.570 1.00 98.50 174 ASP A CA 1
ATOM 1352 C C . ASP A 1 174 ? -17.738 -3.641 -6.545 1.00 98.50 174 ASP A C 1
ATOM 1354 O O . ASP A 1 174 ? -16.848 -4.133 -7.232 1.00 98.50 174 ASP A O 1
ATOM 1358 N N . GLN A 1 175 ? -17.985 -2.328 -6.558 1.00 98.69 175 GLN A N 1
ATOM 1359 C CA . GLN A 1 175 ? -17.153 -1.368 -7.289 1.00 98.69 175 GLN A CA 1
ATOM 1360 C C . GLN A 1 175 ? -15.698 -1.404 -6.793 1.00 98.69 175 GLN A C 1
ATOM 1362 O O . GLN A 1 175 ? -14.783 -1.432 -7.616 1.00 98.69 175 GLN A O 1
ATOM 1367 N N . VAL A 1 176 ? -15.468 -1.496 -5.475 1.00 98.81 176 VAL A N 1
ATOM 1368 C CA . VAL A 1 176 ? -14.117 -1.659 -4.901 1.00 98.81 176 VAL A CA 1
ATOM 1369 C C . VAL A 1 176 ? -13.485 -2.978 -5.358 1.00 98.81 176 VAL A C 1
ATOM 1371 O O . VAL A 1 176 ? -12.340 -2.984 -5.811 1.00 98.81 176 VAL A O 1
ATOM 1374 N N . LYS A 1 177 ? -14.222 -4.098 -5.298 1.00 98.75 177 LYS A N 1
ATOM 1375 C CA . LYS A 1 177 ? -13.720 -5.406 -5.765 1.00 98.75 177 LYS A CA 1
ATOM 1376 C C . LYS A 1 177 ? -13.360 -5.377 -7.249 1.00 98.75 177 LYS A C 1
ATOM 1378 O O . LYS A 1 177 ? -12.283 -5.835 -7.620 1.00 98.75 177 LYS A O 1
ATOM 1383 N N . LEU A 1 178 ? -14.239 -4.834 -8.093 1.00 98.75 178 LEU A N 1
ATOM 1384 C CA . LEU A 1 178 ? -14.012 -4.714 -9.533 1.00 98.75 178 LEU A CA 1
ATOM 1385 C C . LEU A 1 178 ? -12.774 -3.860 -9.824 1.00 98.75 178 LEU A C 1
ATOM 1387 O O . LEU A 1 178 ? -11.920 -4.288 -10.598 1.00 98.75 178 LEU A O 1
ATOM 1391 N N . ALA A 1 179 ? -12.638 -2.702 -9.171 1.00 98.69 179 ALA A N 1
ATOM 1392 C CA . ALA A 1 179 ? -11.477 -1.831 -9.333 1.00 98.69 179 ALA A CA 1
ATOM 1393 C C . ALA A 1 179 ? -10.171 -2.526 -8.913 1.00 98.69 179 ALA A C 1
ATOM 1395 O O . ALA A 1 179 ? -9.185 -2.459 -9.645 1.00 98.69 179 ALA A O 1
ATOM 1396 N N . ALA A 1 180 ? -10.171 -3.247 -7.787 1.00 98.69 180 ALA A N 1
ATOM 1397 C CA . ALA A 1 180 ? -9.005 -3.992 -7.317 1.00 98.69 180 ALA A CA 1
ATOM 1398 C C . ALA A 1 180 ? -8.613 -5.131 -8.275 1.00 98.69 180 ALA A C 1
ATOM 1400 O O . ALA A 1 180 ? -7.447 -5.239 -8.648 1.00 98.69 180 ALA A O 1
ATOM 1401 N N . MET A 1 181 ? -9.572 -5.951 -8.723 1.00 98.44 181 MET A N 1
ATOM 1402 C CA . MET A 1 181 ? -9.301 -7.061 -9.647 1.00 98.44 181 MET A CA 1
ATOM 1403 C C . MET A 1 181 ? -8.799 -6.571 -11.007 1.00 98.44 181 MET A C 1
ATOM 1405 O O . MET A 1 181 ? -7.798 -7.072 -11.513 1.00 98.44 181 MET A O 1
ATOM 1409 N N . VAL A 1 182 ? -9.483 -5.586 -11.598 1.00 98.12 182 VAL A N 1
ATOM 1410 C CA . VAL A 1 182 ? -9.128 -5.044 -12.916 1.00 98.12 182 VAL A CA 1
ATOM 1411 C C . VAL A 1 182 ? -7.794 -4.298 -12.853 1.00 98.12 182 VAL A C 1
ATOM 1413 O O . VAL A 1 182 ? -6.946 -4.499 -13.721 1.00 98.12 182 VAL A O 1
ATOM 1416 N N . GLY A 1 183 ? -7.577 -3.497 -11.803 1.00 97.94 183 GLY A N 1
ATOM 1417 C CA . GLY A 1 183 ? -6.312 -2.805 -11.563 1.00 97.94 183 GLY A CA 1
ATOM 1418 C C . GLY A 1 183 ? -5.143 -3.776 -11.401 1.00 97.94 183 GLY A C 1
ATOM 1419 O O . GLY A 1 183 ? -4.129 -3.625 -12.078 1.00 97.94 183 GLY A O 1
ATOM 1420 N N . LYS A 1 184 ? -5.302 -4.821 -10.580 1.00 96.56 184 LYS A N 1
ATOM 1421 C CA . LYS A 1 184 ? -4.277 -5.857 -10.387 1.00 96.56 184 LYS A CA 1
ATOM 1422 C C . LYS A 1 184 ? -3.981 -6.630 -11.671 1.00 96.56 184 LYS A C 1
ATOM 1424 O O . LYS A 1 184 ? -2.817 -6.797 -12.019 1.00 96.56 184 LYS A O 1
ATOM 1429 N N . ALA A 1 185 ? -5.013 -7.062 -12.396 1.00 95.69 185 ALA A N 1
ATOM 1430 C CA . ALA A 1 185 ? -4.840 -7.788 -13.651 1.00 95.69 185 ALA A CA 1
ATOM 1431 C C . ALA A 1 185 ? -4.065 -6.954 -14.684 1.00 95.69 185 ALA A C 1
ATOM 1433 O O . ALA A 1 185 ? -3.152 -7.473 -15.327 1.00 95.69 185 ALA A O 1
ATOM 1434 N N . TYR A 1 186 ? -4.392 -5.660 -14.815 1.00 95.62 186 TYR A N 1
ATOM 1435 C CA . TYR A 1 186 ? -3.659 -4.746 -15.694 1.00 95.62 186 TYR A CA 1
ATOM 1436 C C . TYR A 1 186 ? -2.217 -4.542 -15.234 1.00 95.62 186 TYR A C 1
ATOM 1438 O O . TYR A 1 186 ? -1.316 -4.624 -16.064 1.00 95.62 186 TYR A O 1
ATOM 1446 N N . ASN A 1 187 ? -1.994 -4.344 -13.930 1.00 92.94 187 ASN A N 1
ATOM 1447 C CA . ASN A 1 187 ? -0.655 -4.170 -13.368 1.00 92.94 187 ASN A CA 1
ATOM 1448 C C . ASN A 1 187 ? 0.254 -5.379 -13.636 1.00 92.94 187 ASN A C 1
ATOM 1450 O O . ASN A 1 187 ? 1.424 -5.213 -13.953 1.00 92.94 187 ASN A O 1
ATOM 1454 N N . GLN A 1 188 ? -0.293 -6.596 -13.561 1.00 87.94 188 GLN A N 1
ATOM 1455 C CA . GLN A 1 188 ? 0.466 -7.823 -13.812 1.00 87.94 188 GLN A CA 1
ATOM 1456 C C . GLN A 1 188 ? 0.711 -8.097 -15.300 1.00 87.94 188 GLN A C 1
ATOM 1458 O O . GLN A 1 188 ? 1.728 -8.694 -15.655 1.00 87.94 188 GLN A O 1
ATOM 1463 N N . ASN A 1 189 ? -0.237 -7.757 -16.180 1.00 88.75 189 ASN A N 1
ATOM 1464 C CA . ASN A 1 189 ? -0.064 -7.925 -17.621 1.00 88.75 189 ASN A CA 1
ATOM 1465 C C . ASN A 1 189 ? -1.030 -7.053 -18.434 1.00 88.75 189 ASN A C 1
ATOM 1467 O O . ASN A 1 189 ? -2.181 -7.428 -18.680 1.00 88.75 189 ASN A O 1
ATOM 1471 N N . GLU A 1 190 ? -0.522 -5.936 -18.949 1.00 91.19 190 GLU A N 1
ATOM 1472 C CA . GLU A 1 190 ? -1.328 -4.963 -19.695 1.00 91.19 190 GLU A CA 1
ATOM 1473 C C . GLU A 1 190 ? -1.977 -5.564 -20.949 1.00 91.19 190 GLU A C 1
ATOM 1475 O O . GLU A 1 190 ? -3.135 -5.281 -21.245 1.00 91.19 190 GLU A O 1
ATOM 1480 N N . VAL A 1 191 ? -1.273 -6.438 -21.678 1.00 88.94 191 VAL A N 1
ATOM 1481 C CA . VAL A 1 191 ? -1.753 -7.000 -22.954 1.00 88.94 191 VAL A CA 1
ATOM 1482 C C . VAL A 1 191 ? -2.940 -7.943 -22.744 1.00 88.94 191 VAL A C 1
ATOM 1484 O O . VAL A 1 191 ? -3.962 -7.835 -23.432 1.00 88.94 191 VAL A O 1
ATOM 1487 N N . ARG A 1 192 ? -2.828 -8.876 -21.790 1.00 89.94 192 ARG A N 1
ATOM 1488 C CA . ARG A 1 192 ? -3.913 -9.815 -21.462 1.00 89.94 192 ARG A CA 1
ATOM 1489 C C . ARG A 1 192 ? -5.091 -9.074 -20.840 1.00 89.94 192 ARG A C 1
ATOM 1491 O O . ARG A 1 192 ? -6.228 -9.249 -21.289 1.00 89.94 192 ARG A O 1
ATOM 1498 N N . ALA A 1 193 ? -4.815 -8.186 -19.887 1.00 93.75 193 ALA A N 1
ATOM 1499 C CA . ALA A 1 193 ? -5.841 -7.398 -19.224 1.00 93.75 193 ALA A CA 1
ATOM 1500 C C . ALA A 1 193 ? -6.579 -6.459 -20.182 1.00 93.75 193 ALA A C 1
ATOM 1502 O O . ALA A 1 193 ? -7.799 -6.372 -20.094 1.00 93.75 193 ALA A O 1
ATOM 1503 N N . ALA A 1 194 ? -5.907 -5.827 -21.150 1.00 94.50 194 ALA A N 1
ATOM 1504 C CA . ALA A 1 194 ? -6.553 -4.942 -22.124 1.00 94.50 194 ALA A CA 1
ATOM 1505 C C . ALA A 1 194 ? -7.649 -5.653 -22.935 1.00 94.50 194 ALA A C 1
ATOM 1507 O O . ALA A 1 194 ? -8.669 -5.056 -23.282 1.00 94.50 194 ALA A O 1
ATOM 1508 N N . THR A 1 195 ? -7.480 -6.947 -23.222 1.00 94.31 195 THR A N 1
ATOM 1509 C CA . THR A 1 195 ? -8.522 -7.733 -23.899 1.00 94.31 195 THR A CA 1
ATOM 1510 C C . THR A 1 195 ? -9.732 -7.962 -22.997 1.00 94.31 195 THR A C 1
ATOM 1512 O O . THR A 1 195 ? -10.861 -7.800 -23.456 1.00 94.31 195 THR A O 1
ATOM 1515 N N . MET A 1 196 ? -9.513 -8.290 -21.723 1.00 96.19 196 MET A N 1
ATOM 1516 C CA . MET A 1 196 ? -10.586 -8.412 -20.732 1.00 96.19 196 MET A CA 1
ATOM 1517 C C . MET A 1 196 ? -11.300 -7.071 -20.509 1.00 96.19 196 MET A C 1
ATOM 1519 O O . MET A 1 196 ? -12.522 -7.013 -20.553 1.00 96.19 196 MET A O 1
ATOM 1523 N N . ILE A 1 197 ? -10.553 -5.982 -20.333 1.00 97.31 197 ILE A N 1
ATOM 1524 C CA . ILE A 1 197 ? -11.087 -4.637 -20.086 1.00 97.31 197 ILE A CA 1
ATOM 1525 C C . ILE A 1 197 ? -11.961 -4.163 -21.249 1.00 97.31 197 ILE A C 1
ATOM 1527 O O . ILE A 1 197 ? -13.038 -3.625 -21.023 1.00 97.31 197 ILE A O 1
ATOM 1531 N N . ARG A 1 198 ? -11.557 -4.426 -22.495 1.00 96.25 198 ARG A N 1
ATOM 1532 C CA . ARG A 1 198 ? -12.382 -4.124 -23.672 1.00 96.25 198 ARG A CA 1
ATOM 1533 C C . ARG A 1 198 ? -13.700 -4.901 -23.677 1.00 96.25 198 ARG A C 1
ATOM 1535 O O . ARG A 1 198 ? -14.743 -4.307 -23.906 1.00 96.25 198 ARG A O 1
ATOM 1542 N N . LYS A 1 199 ? -13.678 -6.204 -23.375 1.00 95.94 199 LYS A N 1
ATOM 1543 C CA . LYS A 1 199 ? -14.912 -7.005 -23.248 1.00 95.94 199 LYS A CA 1
ATOM 1544 C C . LYS A 1 199 ? -15.821 -6.485 -22.135 1.00 95.94 199 LYS A C 1
ATOM 1546 O O . LYS A 1 199 ? -17.040 -6.480 -22.281 1.00 95.94 199 LYS A O 1
ATOM 1551 N N . LEU A 1 200 ? -15.221 -6.033 -21.038 1.00 95.12 200 LEU A N 1
ATOM 1552 C CA . LEU A 1 200 ? -15.925 -5.419 -19.923 1.00 95.12 200 LEU A CA 1
ATOM 1553 C C . LEU A 1 200 ? -16.599 -4.102 -20.340 1.00 95.12 200 LEU A C 1
ATOM 1555 O O . LEU A 1 200 ? -17.773 -3.899 -20.042 1.00 95.12 200 LEU A O 1
ATOM 1559 N N . GLU A 1 201 ? -15.889 -3.238 -21.064 1.00 94.62 201 GLU A N 1
ATOM 1560 C CA . GLU A 1 201 ? -16.423 -1.984 -21.612 1.00 94.62 201 GLU A CA 1
ATOM 1561 C C . GLU A 1 201 ? -17.539 -2.233 -22.645 1.00 94.62 201 GLU A C 1
ATOM 1563 O O . GLU A 1 201 ? -18.533 -1.510 -22.684 1.00 94.62 201 GLU A O 1
ATOM 1568 N N . GLU A 1 202 ? -17.428 -3.312 -23.422 1.00 96.50 202 GLU A N 1
ATOM 1569 C CA . GLU A 1 202 ? -18.455 -3.802 -24.351 1.00 96.50 202 GLU A CA 1
ATOM 1570 C C . GLU A 1 202 ? -19.635 -4.510 -23.647 1.00 96.50 202 GLU A C 1
ATOM 1572 O O . GLU A 1 202 ? -20.535 -5.010 -24.320 1.00 96.50 202 GLU A O 1
ATOM 1577 N N . ASN A 1 203 ? -19.670 -4.521 -22.307 1.00 96.94 203 ASN A N 1
ATOM 1578 C CA . ASN A 1 203 ? -20.717 -5.125 -21.474 1.00 96.94 203 ASN A CA 1
ATOM 1579 C C . ASN A 1 203 ? -20.888 -6.640 -21.671 1.00 96.94 203 ASN A C 1
ATOM 1581 O O . ASN A 1 203 ? -22.006 -7.146 -21.675 1.00 96.94 203 ASN A O 1
ATOM 1585 N N . GLN A 1 204 ? -19.782 -7.371 -21.834 1.00 96.94 204 GLN A N 1
ATOM 1586 C CA . GLN A 1 204 ? -19.786 -8.836 -21.977 1.00 96.94 204 GLN A CA 1
ATOM 1587 C C . GLN A 1 204 ? -19.627 -9.593 -20.645 1.00 96.94 204 GLN A C 1
ATOM 1589 O O . GLN A 1 204 ? -19.469 -10.813 -20.656 1.00 96.94 204 GLN A O 1
ATOM 1594 N N . TYR A 1 205 ? -19.626 -8.886 -19.513 1.00 96.56 205 TYR A N 1
ATOM 1595 C CA . TYR A 1 205 ? -19.599 -9.470 -18.172 1.00 96.56 205 TYR A CA 1
ATOM 1596 C C . TYR A 1 205 ? -20.767 -8.924 -17.359 1.00 96.56 205 TYR A C 1
ATOM 1598 O O . TYR A 1 205 ? -20.975 -7.709 -17.333 1.00 96.56 205 TYR A O 1
ATOM 1606 N N . ASP A 1 206 ? -21.477 -9.809 -16.663 1.00 94.88 206 ASP A N 1
ATOM 1607 C CA . ASP A 1 206 ? -22.706 -9.474 -15.941 1.00 94.88 206 ASP A CA 1
ATOM 1608 C C . ASP A 1 206 ? -22.506 -9.462 -14.419 1.00 94.88 206 ASP A C 1
ATOM 1610 O O . ASP A 1 206 ? -23.355 -8.969 -13.673 1.00 94.88 206 ASP A O 1
ATOM 1614 N N . SER A 1 207 ? -21.371 -9.976 -13.935 1.00 96.75 207 SER A N 1
ATOM 1615 C CA . SER A 1 207 ? -21.083 -10.095 -12.509 1.00 96.75 207 SER A CA 1
ATOM 1616 C C . SER A 1 207 ? -19.595 -9.962 -12.159 1.00 96.75 207 SER A C 1
ATOM 1618 O O . SER A 1 207 ? -18.698 -10.137 -12.984 1.00 96.75 207 SER A O 1
ATOM 1620 N N . VAL A 1 208 ? -19.324 -9.716 -10.871 1.00 96.31 208 VAL A N 1
ATOM 1621 C CA . VAL A 1 208 ? -17.976 -9.808 -10.275 1.00 96.31 208 VAL A CA 1
ATOM 1622 C C . VAL A 1 208 ? -17.356 -11.190 -10.525 1.00 96.31 208 VAL A C 1
ATOM 1624 O O . VAL A 1 208 ? -16.156 -11.289 -10.778 1.00 96.31 208 VAL A O 1
ATOM 1627 N N . ALA A 1 209 ? -18.168 -12.252 -10.483 1.00 96.88 209 ALA A N 1
ATOM 1628 C CA . ALA A 1 209 ? -17.718 -13.619 -10.719 1.00 96.88 209 ALA A CA 1
ATOM 1629 C C . ALA A 1 209 ? -17.257 -13.834 -12.169 1.00 96.88 209 ALA A C 1
ATOM 1631 O O . ALA A 1 209 ? -16.248 -14.502 -12.377 1.00 96.88 209 ALA A O 1
ATOM 1632 N N . ASP A 1 210 ? -17.915 -13.216 -13.153 1.00 96.56 210 ASP A N 1
ATOM 1633 C CA . ASP A 1 210 ? -17.507 -13.326 -14.560 1.00 96.56 210 ASP A CA 1
ATOM 1634 C C . ASP A 1 210 ? -16.153 -12.661 -14.814 1.00 96.56 210 ASP A C 1
ATOM 1636 O O . ASP A 1 210 ? -15.298 -13.226 -15.494 1.00 96.56 210 ASP A O 1
ATOM 1640 N N . VAL A 1 211 ? -15.923 -11.484 -14.220 1.00 96.75 211 VAL A N 1
ATOM 1641 C CA . VAL A 1 211 ? -14.618 -10.802 -14.285 1.00 96.75 211 VAL A CA 1
ATOM 1642 C C . VAL A 1 211 ? -13.540 -11.657 -13.620 1.00 96.75 211 VAL A C 1
ATOM 1644 O O . VAL A 1 211 ? -12.450 -11.824 -14.162 1.00 96.75 211 VAL A O 1
ATOM 1647 N N . SER A 1 212 ? -13.862 -12.252 -12.472 1.00 95.94 212 SER A N 1
ATOM 1648 C CA . SER A 1 212 ? -12.976 -13.176 -11.768 1.00 95.94 212 SER A CA 1
ATOM 1649 C C . SER A 1 212 ? -12.616 -14.398 -12.629 1.00 95.94 212 SER A C 1
ATOM 1651 O O . SER A 1 212 ? -11.439 -14.729 -12.765 1.00 95.94 212 SER A O 1
ATOM 1653 N N . ALA A 1 213 ? -13.604 -15.017 -13.280 1.00 94.12 213 ALA A N 1
ATOM 1654 C CA . ALA A 1 213 ? -13.409 -16.155 -14.178 1.00 94.12 213 ALA A CA 1
ATOM 1655 C C . ALA A 1 213 ? -12.638 -15.777 -15.456 1.00 94.12 213 ALA A C 1
ATOM 1657 O O . ALA A 1 213 ? -11.884 -16.588 -15.996 1.00 94.12 213 ALA A O 1
ATOM 1658 N N . ALA A 1 214 ? -12.789 -14.542 -15.943 1.00 94.44 214 ALA A N 1
ATOM 1659 C CA . ALA A 1 214 ? -12.001 -14.041 -17.061 1.00 94.44 214 ALA A CA 1
ATOM 1660 C C . ALA A 1 214 ? -10.507 -13.966 -16.712 1.00 94.44 214 ALA A C 1
ATOM 1662 O O . ALA A 1 214 ? -9.685 -14.364 -17.538 1.00 94.44 214 ALA A O 1
ATOM 1663 N N . ILE A 1 215 ? -10.163 -13.537 -15.493 1.00 93.38 215 ILE A N 1
ATOM 1664 C CA . ILE A 1 215 ? -8.780 -13.542 -14.991 1.00 93.38 215 ILE A CA 1
ATOM 1665 C C . ILE A 1 215 ? -8.251 -14.981 -14.895 1.00 93.38 215 ILE A C 1
ATOM 1667 O O . ILE A 1 215 ? -7.181 -15.257 -15.432 1.00 93.38 215 ILE A O 1
ATOM 1671 N N . ASP A 1 216 ? -9.029 -15.918 -14.336 1.00 91.12 216 ASP A N 1
ATOM 1672 C CA . ASP A 1 216 ? -8.657 -17.349 -14.257 1.00 91.12 216 ASP A CA 1
ATOM 1673 C C . ASP A 1 216 ? -8.367 -17.971 -15.632 1.00 91.12 216 ASP A C 1
ATOM 1675 O O . ASP A 1 216 ? -7.673 -18.981 -15.744 1.00 91.12 216 ASP A O 1
ATOM 1679 N N . SER A 1 217 ? -8.931 -17.401 -16.700 1.00 89.81 217 SER A N 1
ATOM 1680 C CA . SER A 1 217 ? -8.754 -17.889 -18.068 1.00 89.81 217 SER A CA 1
ATOM 1681 C C . SER A 1 217 ? -7.493 -17.361 -18.763 1.00 89.81 217 SER A C 1
ATOM 1683 O O . SER A 1 217 ? -7.195 -17.785 -19.884 1.00 89.81 217 SER A O 1
ATOM 1685 N N . PHE A 1 218 ? -6.737 -16.448 -18.136 1.00 88.75 218 PHE A N 1
ATOM 1686 C CA . PHE A 1 218 ? -5.531 -15.867 -18.738 1.00 88.75 218 PHE A CA 1
ATOM 1687 C C . PHE A 1 218 ? -4.461 -16.913 -19.027 1.00 88.75 218 PHE A C 1
ATOM 1689 O O . PHE A 1 218 ? -3.778 -16.809 -20.054 1.00 88.75 218 PHE A O 1
ATOM 1696 N N . ILE A 1 219 ? -4.332 -17.918 -18.160 1.00 83.62 219 ILE A N 1
ATOM 1697 C CA . ILE A 1 219 ? -3.422 -19.044 -18.339 1.00 83.62 219 ILE A CA 1
ATOM 1698 C C . ILE A 1 219 ? -4.233 -20.345 -18.253 1.00 83.62 219 ILE A C 1
ATOM 1700 O O . ILE A 1 219 ? -4.913 -20.598 -17.263 1.00 83.62 219 ILE A O 1
ATOM 1704 N N . PRO A 1 220 ? -4.174 -21.221 -19.273 1.00 77.06 220 PRO A N 1
ATOM 1705 C CA . PRO A 1 220 ? -4.850 -22.512 -19.209 1.00 77.06 220 PRO A CA 1
ATOM 1706 C C . PRO A 1 220 ? -4.320 -23.376 -18.054 1.00 77.06 220 PRO A C 1
ATOM 1708 O O . PRO A 1 220 ? -3.123 -23.675 -17.999 1.00 77.06 220 PRO A O 1
ATOM 1711 N N . LYS A 1 221 ? -5.213 -23.842 -17.172 1.00 73.25 221 LYS A N 1
ATOM 1712 C CA . LYS A 1 221 ? -4.862 -24.705 -16.031 1.00 73.25 221 LYS A CA 1
ATOM 1713 C C . LYS A 1 221 ? -4.262 -26.030 -16.508 1.00 73.25 221 LYS A C 1
ATOM 1715 O O . LYS A 1 221 ? -4.953 -26.860 -17.096 1.00 73.25 221 LYS A O 1
ATOM 1720 N N . ARG A 1 222 ? -2.967 -26.240 -16.250 1.00 62.75 222 ARG A N 1
ATOM 1721 C CA . ARG A 1 222 ? -2.264 -27.515 -16.518 1.00 62.75 222 ARG A CA 1
ATOM 1722 C C . ARG A 1 222 ? -2.250 -28.449 -15.306 1.00 62.75 222 ARG A C 1
ATOM 1724 O O . ARG A 1 222 ? -2.185 -29.664 -15.462 1.00 62.75 222 ARG A O 1
ATOM 1731 N N . SER A 1 223 ? -2.341 -27.883 -14.110 1.00 60.25 223 SER A N 1
ATOM 1732 C CA . SER A 1 223 ? -2.494 -28.562 -12.826 1.00 60.25 223 SER A CA 1
ATOM 1733 C C . SER A 1 223 ? -3.539 -27.782 -12.021 1.00 60.25 223 SER A C 1
ATOM 1735 O O . SER A 1 223 ? -3.741 -26.598 -12.263 1.00 60.25 223 SER A O 1
ATOM 1737 N N . GLY A 1 224 ? -4.246 -28.415 -11.083 1.00 66.50 224 GLY A N 1
ATOM 1738 C CA . GLY A 1 224 ? -5.274 -27.740 -10.270 1.00 66.50 224 GLY A CA 1
ATOM 1739 C C . GLY A 1 224 ? -4.742 -26.689 -9.278 1.00 66.50 224 GLY A C 1
ATOM 1740 O O . GLY A 1 224 ? -5.450 -26.346 -8.337 1.00 66.50 224 GLY A O 1
ATOM 1741 N N . GLN A 1 225 ? -3.493 -26.238 -9.431 1.00 76.44 225 GLN A N 1
ATOM 1742 C CA . GLN A 1 225 ? -2.880 -25.186 -8.621 1.00 76.44 225 GLN A CA 1
ATOM 1743 C C . GLN A 1 225 ? -3.204 -23.811 -9.208 1.00 76.44 225 GLN A C 1
ATOM 1745 O O . GLN A 1 225 ? -3.338 -23.683 -10.424 1.00 76.44 225 GLN A O 1
ATOM 1750 N N . LYS A 1 226 ? -3.321 -22.803 -8.335 1.00 79.94 226 LYS A N 1
ATOM 1751 C CA . LYS A 1 226 ? -3.565 -21.422 -8.756 1.00 79.94 226 LYS A CA 1
ATOM 1752 C C . LYS A 1 226 ? -2.338 -20.826 -9.436 1.00 79.94 226 LYS A C 1
ATOM 1754 O O . LYS A 1 226 ? -1.226 -21.022 -8.941 1.00 79.94 226 LYS A O 1
ATOM 1759 N N . ASP A 1 227 ? -2.544 -20.093 -10.523 1.00 85.12 227 ASP A N 1
ATOM 1760 C CA . ASP A 1 227 ? -1.479 -19.319 -11.165 1.00 85.12 227 ASP A CA 1
ATOM 1761 C C . ASP A 1 227 ? -1.257 -17.946 -10.493 1.00 85.12 227 ASP A C 1
ATOM 1763 O O . ASP A 1 227 ? -1.929 -17.573 -9.527 1.00 85.12 227 ASP A O 1
ATOM 1767 N N . TYR A 1 228 ? -0.268 -17.189 -10.978 1.00 82.69 228 TYR A N 1
ATOM 1768 C CA . TYR A 1 228 ? 0.105 -15.902 -10.389 1.00 82.69 228 TYR A CA 1
ATOM 1769 C C . TYR A 1 228 ? -0.935 -14.787 -10.609 1.00 82.69 228 TYR A C 1
ATOM 1771 O O . TYR A 1 228 ? -0.973 -13.843 -9.815 1.00 82.69 228 TYR A O 1
ATOM 1779 N N . PHE A 1 229 ? -1.784 -14.872 -11.640 1.00 88.56 229 PHE A N 1
ATOM 1780 C CA . PHE A 1 229 ? -2.908 -13.952 -11.823 1.00 88.56 229 PHE A CA 1
ATOM 1781 C C . PHE A 1 229 ? -4.015 -14.259 -10.818 1.00 88.56 229 PHE A C 1
ATOM 1783 O O . PHE A 1 229 ? -4.549 -13.342 -10.197 1.00 88.56 229 PHE A O 1
ATOM 1790 N N . GLU A 1 230 ? -4.322 -15.541 -10.604 1.00 90.44 230 GLU A N 1
ATOM 1791 C CA . GLU A 1 230 ? -5.316 -15.972 -9.616 1.00 90.44 230 GLU A CA 1
ATOM 1792 C C . GLU A 1 230 ? -4.891 -15.583 -8.194 1.00 90.44 230 GLU A C 1
ATOM 1794 O O . GLU A 1 230 ? -5.679 -15.006 -7.443 1.00 90.44 230 GLU A O 1
ATOM 1799 N N . LEU A 1 231 ? -3.629 -15.847 -7.832 1.00 90.19 231 LEU A N 1
ATOM 1800 C CA . LEU A 1 231 ? -3.063 -15.440 -6.541 1.00 90.19 231 LEU A CA 1
ATOM 1801 C C . LEU A 1 231 ? -3.032 -13.914 -6.401 1.00 90.19 231 LEU A C 1
ATOM 1803 O O . LEU A 1 231 ? -3.455 -13.380 -5.379 1.00 90.19 231 LEU A O 1
ATOM 1807 N N . GLY A 1 232 ? -2.591 -13.206 -7.443 1.00 91.19 232 GLY A N 1
ATOM 1808 C CA . GLY A 1 232 ? -2.561 -11.749 -7.457 1.00 91.19 232 GLY A CA 1
ATOM 1809 C C . GLY A 1 232 ? -3.944 -11.132 -7.240 1.00 91.19 232 GLY A C 1
ATOM 1810 O O . GLY A 1 232 ? -4.102 -10.256 -6.389 1.00 91.19 232 GLY A O 1
ATOM 1811 N N . ARG A 1 233 ? -4.959 -11.617 -7.964 1.00 95.94 233 ARG A N 1
ATOM 1812 C CA . ARG A 1 233 ? -6.360 -11.210 -7.795 1.00 95.94 233 ARG A CA 1
ATOM 1813 C C . ARG A 1 233 ? -6.843 -11.463 -6.371 1.00 95.94 233 ARG A C 1
ATOM 1815 O O . ARG A 1 233 ? -7.447 -10.575 -5.775 1.00 95.94 233 ARG A O 1
ATOM 1822 N N . ASP A 1 234 ? -6.606 -12.655 -5.832 1.00 96.56 234 ASP A N 1
ATOM 1823 C CA . ASP A 1 234 ? -7.065 -13.018 -4.489 1.00 96.56 234 ASP A CA 1
ATOM 1824 C C . ASP A 1 234 ? -6.437 -12.121 -3.417 1.00 96.56 234 ASP A C 1
ATOM 1826 O O . ASP A 1 234 ? -7.114 -11.715 -2.474 1.00 96.56 234 ASP A O 1
ATOM 1830 N N . ASP A 1 235 ? -5.161 -11.775 -3.570 1.00 95.62 235 ASP A N 1
ATOM 1831 C CA . ASP A 1 235 ? -4.458 -10.842 -2.693 1.00 95.62 235 ASP A CA 1
ATOM 1832 C C . ASP A 1 235 ? -5.048 -9.426 -2.782 1.00 95.62 235 ASP A C 1
ATOM 1834 O O . ASP A 1 235 ? -5.345 -8.814 -1.754 1.00 95.62 235 ASP A O 1
ATOM 1838 N N . ALA A 1 236 ? -5.314 -8.935 -3.995 1.00 97.69 236 ALA A N 1
ATOM 1839 C CA . ALA A 1 236 ? -5.973 -7.646 -4.197 1.00 97.69 236 ALA A CA 1
ATOM 1840 C C . ALA A 1 236 ? -7.403 -7.627 -3.625 1.00 97.69 236 ALA A C 1
ATOM 1842 O O . ALA A 1 236 ? -7.834 -6.619 -3.064 1.00 97.69 236 ALA A O 1
ATOM 1843 N N . LEU A 1 237 ? -8.136 -8.744 -3.696 1.00 98.50 237 LEU A N 1
ATOM 1844 C CA . LEU A 1 237 ? -9.466 -8.882 -3.096 1.00 98.50 237 LEU A CA 1
ATOM 1845 C C . LEU A 1 237 ? -9.431 -8.883 -1.561 1.00 98.50 237 LEU A C 1
ATOM 1847 O O . LEU A 1 237 ? -10.355 -8.354 -0.939 1.00 98.50 237 LEU A O 1
ATOM 1851 N N . ARG A 1 238 ? -8.373 -9.411 -0.931 1.00 98.50 238 ARG A N 1
ATOM 1852 C CA . ARG A 1 238 ? -8.187 -9.260 0.523 1.00 98.50 238 ARG A CA 1
ATOM 1853 C C . ARG A 1 238 ? -7.950 -7.801 0.901 1.00 98.50 238 ARG A C 1
ATOM 1855 O O . ARG A 1 238 ? -8.569 -7.314 1.842 1.00 98.50 238 ARG A O 1
ATOM 1862 N N . GLY A 1 239 ? -7.164 -7.070 0.112 1.00 98.56 239 GLY A N 1
ATOM 1863 C CA . GLY A 1 239 ? -7.019 -5.621 0.268 1.00 98.56 239 GLY A CA 1
ATOM 1864 C C . GLY A 1 239 ? -8.343 -4.871 0.064 1.00 98.56 239 GLY A C 1
ATOM 1865 O O . GLY A 1 239 ? -8.698 -4.001 0.857 1.00 98.56 239 GLY A O 1
ATOM 1866 N N . ALA A 1 240 ? -9.134 -5.251 -0.943 1.00 98.75 240 ALA A N 1
ATOM 1867 C CA . ALA A 1 240 ? -10.458 -4.681 -1.200 1.00 98.75 240 ALA A CA 1
ATOM 1868 C C . ALA A 1 240 ? -11.422 -4.891 -0.021 1.00 98.75 240 ALA A C 1
ATOM 1870 O O . ALA A 1 240 ? -12.222 -4.007 0.289 1.00 98.75 240 ALA A O 1
ATOM 1871 N N . ALA A 1 241 ? -11.326 -6.028 0.675 1.00 98.75 241 ALA A N 1
ATOM 1872 C CA . ALA A 1 241 ? -12.089 -6.261 1.896 1.00 98.75 241 ALA A CA 1
ATOM 1873 C C . ALA A 1 241 ? -11.722 -5.248 2.994 1.00 98.75 241 ALA A C 1
ATOM 1875 O O . ALA A 1 241 ? -12.624 -4.711 3.633 1.00 98.75 241 ALA A O 1
ATOM 1876 N N . VAL A 1 242 ? -10.435 -4.913 3.156 1.00 98.75 242 VAL A N 1
ATOM 1877 C CA . VAL A 1 242 ? -9.987 -3.868 4.097 1.00 98.75 242 VAL A CA 1
ATOM 1878 C C . VAL A 1 242 ? -10.520 -2.490 3.695 1.00 98.75 242 VAL A C 1
ATOM 1880 O O . VAL A 1 242 ? -11.039 -1.778 4.554 1.00 98.75 242 VAL A O 1
ATOM 1883 N N . VAL A 1 243 ? -10.477 -2.130 2.403 1.00 98.75 243 VAL A N 1
ATOM 1884 C CA . VAL A 1 243 ? -11.088 -0.879 1.905 1.00 98.75 243 VAL A CA 1
ATOM 1885 C C . VAL A 1 243 ? -12.569 -0.823 2.276 1.00 98.75 243 VAL A C 1
ATOM 1887 O O . VAL A 1 243 ? -13.019 0.168 2.846 1.00 98.75 243 VAL A O 1
ATOM 1890 N N . ASN A 1 244 ? -13.329 -1.882 1.993 1.00 98.69 244 ASN A N 1
ATOM 1891 C CA . ASN A 1 244 ? -14.758 -1.922 2.301 1.00 98.69 244 ASN A CA 1
ATOM 1892 C C . ASN A 1 244 ? -15.024 -1.850 3.808 1.00 98.69 244 ASN A C 1
ATOM 1894 O O . ASN A 1 244 ? -15.919 -1.119 4.224 1.00 98.69 244 ASN A O 1
ATOM 1898 N N . SER A 1 245 ? -14.225 -2.525 4.640 1.00 98.31 245 SER A N 1
ATOM 1899 C CA . SER A 1 245 ? -14.324 -2.403 6.098 1.00 98.31 245 SER A CA 1
ATOM 1900 C C . SER A 1 245 ? -14.077 -0.971 6.580 1.00 98.31 245 SER A C 1
ATOM 1902 O O . SER A 1 245 ? -14.835 -0.485 7.407 1.00 98.31 245 SER A O 1
ATOM 1904 N N . LEU A 1 246 ? -13.075 -0.268 6.044 1.00 98.50 246 LEU A N 1
ATOM 1905 C CA . LEU A 1 246 ? -12.781 1.119 6.424 1.00 98.50 246 LEU A CA 1
ATOM 1906 C C . LEU A 1 246 ? -13.831 2.115 5.907 1.00 98.50 246 LEU A C 1
ATOM 1908 O O . LEU A 1 246 ? -14.205 3.042 6.621 1.00 98.50 246 LEU A O 1
ATOM 1912 N N . ARG A 1 247 ? -14.348 1.922 4.686 1.00 97.19 247 ARG A N 1
ATOM 1913 C CA . ARG A 1 247 ? -15.431 2.751 4.120 1.00 97.19 247 ARG A CA 1
ATOM 1914 C C . ARG A 1 247 ? -16.737 2.612 4.898 1.00 97.19 247 ARG A C 1
ATOM 1916 O O . ARG A 1 247 ? -17.470 3.588 5.035 1.00 97.19 247 ARG A O 1
ATOM 1923 N N . ASN A 1 248 ? -17.011 1.406 5.389 1.00 96.12 248 ASN A N 1
ATOM 1924 C CA . ASN A 1 248 ? -18.216 1.076 6.145 1.00 96.12 248 ASN A CA 1
ATOM 1925 C C . ASN A 1 248 ? -18.002 1.156 7.669 1.00 96.12 248 ASN A C 1
ATOM 1927 O O . ASN A 1 248 ? -18.904 0.777 8.420 1.00 96.12 248 ASN A O 1
ATOM 1931 N N . ALA A 1 249 ? -16.839 1.643 8.120 1.00 95.81 249 ALA A N 1
ATOM 1932 C CA . ALA A 1 249 ? -16.508 1.765 9.533 1.00 95.81 249 ALA A CA 1
ATOM 1933 C C . ALA A 1 249 ? -17.525 2.650 10.263 1.00 95.81 249 ALA A C 1
ATOM 1935 O O . ALA A 1 249 ? -18.076 3.612 9.712 1.00 95.81 249 ALA A O 1
ATOM 1936 N N . ASN A 1 250 ? -17.771 2.338 11.535 1.00 95.38 250 ASN A N 1
ATOM 1937 C CA . ASN A 1 250 ? -18.651 3.155 12.356 1.00 95.38 250 ASN A CA 1
ATOM 1938 C C . ASN A 1 250 ? -18.053 4.566 12.487 1.00 95.38 250 ASN A C 1
ATOM 1940 O O . ASN A 1 250 ? -16.868 4.705 12.768 1.00 95.38 250 ASN A O 1
ATOM 1944 N N . ARG A 1 251 ? -18.861 5.623 12.338 1.00 95.06 251 ARG A N 1
ATOM 1945 C CA . ARG A 1 251 ? -18.377 7.017 12.421 1.00 95.06 251 ARG A CA 1
ATOM 1946 C C . ARG A 1 251 ? -17.754 7.383 13.770 1.00 95.06 251 ARG A C 1
ATOM 1948 O O . ARG A 1 251 ? -16.996 8.341 13.839 1.00 95.06 251 ARG A O 1
ATOM 1955 N N . GLU A 1 252 ? -18.087 6.652 14.830 1.00 94.06 252 GLU A N 1
ATOM 1956 C CA . GLU A 1 252 ? -17.486 6.812 16.157 1.00 94.06 252 GLU A CA 1
ATOM 1957 C C . GLU A 1 252 ? -16.185 6.010 16.333 1.00 94.06 252 GLU A C 1
ATOM 1959 O O . GLU A 1 252 ? -15.508 6.151 17.350 1.00 94.06 252 GLU A O 1
ATOM 1964 N N . SER A 1 253 ? -15.834 5.152 15.371 1.00 96.12 253 SER A N 1
ATOM 1965 C CA . SER A 1 253 ? -14.559 4.439 15.350 1.00 96.12 253 SER A CA 1
ATOM 1966 C C . SER A 1 253 ? -13.426 5.419 15.028 1.00 96.12 253 SER A C 1
ATOM 1968 O O . SER A 1 253 ? -13.533 6.167 14.050 1.00 96.12 253 SER A O 1
ATOM 1970 N N . PRO A 1 254 ? -12.293 5.387 15.755 1.00 97.06 254 PRO A N 1
ATOM 1971 C CA . PRO A 1 254 ? -11.125 6.205 15.410 1.00 97.06 254 PRO A CA 1
ATOM 1972 C C . PRO A 1 254 ? -10.598 5.917 13.996 1.00 97.06 254 PRO A C 1
ATOM 1974 O O . PRO A 1 254 ? -10.037 6.802 13.348 1.00 97.06 254 PRO A O 1
ATOM 1977 N N . LEU A 1 255 ? -10.820 4.702 13.478 1.00 98.19 255 LEU A N 1
ATOM 1978 C CA . LEU A 1 255 ? -10.419 4.338 12.121 1.00 98.19 255 LEU A CA 1
ATOM 1979 C C . LEU A 1 255 ? -11.273 5.009 11.043 1.00 98.19 255 LEU A C 1
ATOM 1981 O O . LEU A 1 255 ? -10.766 5.214 9.945 1.00 98.19 255 LEU A O 1
ATOM 1985 N N . SER A 1 256 ? -12.519 5.404 11.339 1.00 97.38 256 SER A N 1
ATOM 1986 C CA . SER A 1 256 ? -13.326 6.181 10.390 1.00 97.38 256 SER A CA 1
ATOM 1987 C C . SER A 1 256 ? -12.701 7.553 10.142 1.00 97.38 256 SER A C 1
ATOM 1989 O O . SER A 1 256 ? -12.646 7.997 8.996 1.00 97.38 256 SER A O 1
ATOM 1991 N N . THR A 1 257 ? -12.213 8.216 11.195 1.00 96.06 257 THR A N 1
ATOM 1992 C CA . THR A 1 257 ? -11.522 9.509 11.081 1.00 96.06 257 THR A CA 1
ATOM 1993 C C . THR A 1 257 ? -10.170 9.344 10.399 1.00 96.06 257 THR A C 1
ATOM 1995 O O . THR A 1 257 ? -9.901 10.035 9.420 1.00 96.06 257 THR A O 1
ATOM 1998 N N . ALA A 1 258 ? -9.360 8.375 10.841 1.00 97.94 258 ALA A N 1
ATOM 1999 C CA . ALA A 1 258 ? -8.056 8.102 10.237 1.00 97.94 258 ALA A CA 1
ATOM 2000 C C . ALA A 1 258 ? -8.170 7.787 8.736 1.00 97.94 258 ALA A C 1
ATOM 2002 O O . ALA A 1 258 ? -7.389 8.283 7.925 1.00 97.94 258 ALA A O 1
ATOM 2003 N N . TRP A 1 259 ? -9.174 6.996 8.344 1.00 98.19 259 TRP A N 1
ATOM 2004 C CA . TRP A 1 259 ? -9.423 6.689 6.941 1.00 98.19 259 TRP A CA 1
ATOM 2005 C C . TRP A 1 259 ? -9.875 7.911 6.145 1.00 98.19 259 TRP A C 1
ATOM 2007 O O . TRP A 1 259 ? -9.417 8.094 5.021 1.00 98.19 259 TRP A O 1
ATOM 2017 N N . ALA A 1 260 ? -10.719 8.776 6.714 1.00 97.25 260 ALA A N 1
ATOM 2018 C CA . ALA A 1 260 ? -11.123 10.017 6.059 1.00 97.25 260 ALA A CA 1
ATOM 2019 C C . ALA A 1 260 ? -9.928 10.954 5.799 1.00 97.25 260 ALA A C 1
ATOM 2021 O O . ALA A 1 260 ? -9.833 11.507 4.703 1.00 97.25 260 ALA A O 1
ATOM 2022 N N . SER A 1 261 ? -8.995 11.075 6.753 1.00 96.75 261 SER A N 1
ATOM 2023 C CA . SER A 1 261 ? -7.749 11.833 6.567 1.00 96.75 261 SER A CA 1
ATOM 2024 C C . SER A 1 261 ? -6.883 11.241 5.456 1.00 96.75 261 SER A C 1
ATOM 2026 O O . SER A 1 261 ? -6.430 11.965 4.575 1.00 96.75 261 SER A O 1
ATOM 2028 N N . VAL A 1 262 ? -6.692 9.916 5.439 1.00 97.50 262 VAL A N 1
ATOM 2029 C CA . VAL A 1 262 ? -5.928 9.244 4.373 1.00 97.50 262 VAL A CA 1
ATOM 2030 C C . VAL A 1 262 ? -6.617 9.395 3.017 1.00 97.50 262 VAL A C 1
ATOM 2032 O O . VAL A 1 262 ? -5.956 9.629 2.014 1.00 97.50 262 VAL A O 1
ATOM 2035 N N . LEU A 1 263 ? -7.947 9.315 2.962 1.00 97.00 263 LEU A N 1
ATOM 2036 C CA . LEU A 1 263 ? -8.703 9.527 1.730 1.00 97.00 263 LEU A CA 1
ATOM 2037 C C . LEU A 1 263 ? -8.637 10.967 1.220 1.00 97.00 263 LEU A C 1
ATOM 2039 O O . LEU A 1 263 ? -8.921 11.179 0.041 1.00 97.00 263 LEU A O 1
ATOM 2043 N N . ALA A 1 264 ? -8.291 11.954 2.052 1.00 96.00 264 ALA A N 1
ATOM 2044 C CA . ALA A 1 264 ? -8.133 13.330 1.594 1.00 96.00 264 ALA A CA 1
ATOM 2045 C C . ALA A 1 264 ? -7.022 13.439 0.538 1.00 96.00 264 ALA A C 1
ATOM 2047 O O . ALA A 1 264 ? -7.220 14.138 -0.463 1.00 96.00 264 ALA A O 1
ATOM 2048 N N . ASP A 1 265 ? -5.935 12.688 0.720 1.00 96.19 265 ASP A N 1
ATOM 2049 C CA . ASP A 1 265 ? -4.879 12.457 -0.264 1.00 96.19 265 ASP A CA 1
ATOM 2050 C C . A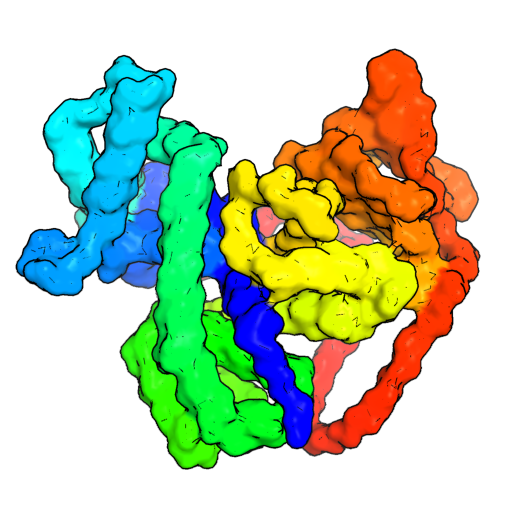SP A 1 265 ? -4.301 11.031 -0.113 1.00 96.19 265 ASP A C 1
ATOM 2052 O O . ASP A 1 265 ? -3.335 10.813 0.626 1.00 96.19 265 ASP A O 1
ATOM 2056 N N . PRO A 1 266 ? -4.876 10.027 -0.806 1.00 96.00 266 PRO A N 1
ATOM 2057 C CA . PRO A 1 266 ? -4.450 8.637 -0.647 1.00 96.00 266 PRO A CA 1
ATOM 2058 C C . PRO A 1 266 ? -3.044 8.373 -1.194 1.00 96.00 266 PRO A C 1
ATOM 2060 O O . PRO A 1 266 ? -2.457 7.338 -0.878 1.00 96.00 266 PRO A O 1
ATOM 2063 N N . LEU A 1 267 ? -2.516 9.293 -2.008 1.00 96.81 267 LEU A N 1
ATOM 2064 C CA . LEU A 1 267 ? -1.192 9.223 -2.617 1.00 96.81 267 LEU A CA 1
ATOM 2065 C C . LEU A 1 267 ? -0.244 10.269 -2.015 1.00 96.81 267 LEU A C 1
ATOM 2067 O O . LEU A 1 267 ? 0.714 10.673 -2.672 1.00 96.81 267 LEU A O 1
ATOM 2071 N N . VAL A 1 268 ? -0.489 10.700 -0.774 1.00 96.25 268 VAL A N 1
ATOM 2072 C CA . VAL A 1 268 ? 0.420 11.596 -0.052 1.00 96.25 268 VAL A CA 1
ATOM 2073 C C . VAL A 1 268 ? 1.827 10.994 0.018 1.00 96.25 268 VAL A C 1
ATOM 2075 O O . VAL A 1 268 ? 1.990 9.797 0.275 1.00 96.25 268 VAL A O 1
ATOM 2078 N N . ASN A 1 269 ? 2.855 11.822 -0.201 1.00 96.06 269 ASN A N 1
ATOM 2079 C CA . ASN A 1 269 ? 4.245 11.384 -0.093 1.00 96.06 269 ASN A CA 1
ATOM 2080 C C . ASN A 1 269 ? 4.545 10.945 1.358 1.00 96.06 269 ASN A C 1
ATOM 2082 O O . ASN A 1 269 ? 4.428 11.763 2.277 1.00 96.06 269 ASN A O 1
ATOM 2086 N N . PRO A 1 270 ? 4.981 9.693 1.587 1.00 94.00 270 PRO A N 1
ATOM 2087 C CA . PRO A 1 270 ? 5.254 9.161 2.922 1.00 94.00 270 PRO A CA 1
ATOM 2088 C C . PRO A 1 270 ? 6.336 9.910 3.712 1.00 94.00 270 PRO A C 1
ATOM 2090 O O . PRO A 1 270 ? 6.388 9.774 4.932 1.00 94.00 270 PRO A O 1
ATOM 2093 N N . THR A 1 271 ? 7.182 10.705 3.052 1.00 95.38 271 THR A N 1
ATOM 2094 C CA . THR A 1 271 ? 8.205 11.547 3.706 1.00 95.38 271 THR A CA 1
ATOM 2095 C C . THR A 1 271 ? 7.671 12.914 4.136 1.00 95.38 271 THR A C 1
ATOM 2097 O O . THR A 1 271 ? 8.330 13.633 4.882 1.00 95.38 271 THR A O 1
ATOM 2100 N N . ALA A 1 272 ? 6.460 13.271 3.703 1.00 94.38 272 ALA A N 1
ATOM 2101 C CA . ALA A 1 272 ? 5.858 14.585 3.902 1.00 94.38 272 ALA A CA 1
ATOM 2102 C C . ALA A 1 272 ? 4.540 14.531 4.693 1.00 94.38 272 ALA A C 1
ATOM 2104 O O . ALA A 1 272 ? 3.759 15.479 4.656 1.00 94.38 272 ALA A O 1
ATOM 2105 N N . LEU A 1 273 ? 4.281 13.449 5.440 1.00 94.00 273 LEU A N 1
ATOM 2106 C CA . LEU A 1 273 ? 3.033 13.279 6.205 1.00 94.00 273 LEU A CA 1
ATOM 2107 C C . LEU A 1 273 ? 2.793 14.401 7.230 1.00 94.00 273 LEU A C 1
ATOM 2109 O O . LEU A 1 273 ? 1.655 14.706 7.562 1.00 94.00 273 LEU A O 1
ATOM 2113 N N . ASN A 1 274 ? 3.858 15.024 7.737 1.00 92.94 274 ASN A N 1
ATOM 2114 C CA . ASN A 1 274 ? 3.795 16.142 8.683 1.00 92.94 274 ASN A CA 1
ATOM 2115 C C . ASN A 1 274 ? 3.608 17.516 8.010 1.00 92.94 274 ASN A C 1
ATOM 2117 O O . ASN A 1 274 ? 3.473 18.520 8.712 1.00 92.94 274 ASN A O 1
ATOM 2121 N N . ALA A 1 275 ? 3.637 17.591 6.676 1.00 88.94 275 ALA A N 1
ATOM 2122 C CA . ALA A 1 275 ? 3.460 18.842 5.943 1.00 88.94 275 ALA A CA 1
ATOM 2123 C C . ALA A 1 275 ? 1.985 19.277 5.873 1.00 88.94 275 ALA A C 1
ATOM 2125 O O . ALA A 1 275 ? 1.702 20.470 5.716 1.00 88.94 275 ALA A O 1
ATOM 2126 N N . ASP A 1 276 ? 1.046 18.337 6.022 1.00 86.75 276 ASP A N 1
ATOM 2127 C CA . ASP A 1 276 ? -0.387 18.616 6.010 1.00 86.75 276 ASP A CA 1
ATOM 2128 C C . ASP A 1 276 ? -0.851 19.232 7.340 1.00 86.75 276 ASP A C 1
ATOM 2130 O O . ASP A 1 276 ? -1.075 18.561 8.347 1.00 86.75 276 ASP A O 1
ATOM 2134 N N . ARG A 1 277 ? -1.038 20.555 7.335 1.00 85.06 277 ARG A N 1
ATOM 2135 C CA . ARG A 1 277 ? -1.525 21.299 8.508 1.00 85.06 277 ARG A CA 1
ATOM 2136 C C . ARG A 1 277 ? -3.014 21.095 8.793 1.00 85.06 277 ARG A C 1
ATOM 2138 O O . ARG A 1 277 ? -3.458 21.442 9.888 1.00 85.06 277 ARG A O 1
ATOM 2145 N N . THR A 1 278 ? -3.779 20.602 7.819 1.00 86.88 278 THR A N 1
ATOM 2146 C CA . THR A 1 278 ? -5.221 20.346 7.951 1.00 86.88 278 THR A CA 1
ATOM 2147 C C . THR A 1 278 ? -5.505 18.981 8.571 1.00 86.88 278 THR A C 1
ATOM 2149 O O . THR A 1 278 ? -6.477 18.853 9.312 1.00 86.88 278 THR A O 1
ATOM 2152 N N . HIS A 1 279 ? -4.603 18.016 8.382 1.00 90.94 279 HIS A N 1
ATOM 2153 C CA . HIS A 1 279 ? -4.657 16.683 8.983 1.00 90.94 279 HIS A CA 1
ATOM 2154 C C . HIS A 1 279 ? -3.436 16.454 9.889 1.00 90.94 279 HIS A C 1
ATOM 2156 O O . HIS A 1 279 ? -2.541 15.676 9.580 1.00 90.94 279 HIS A O 1
ATOM 2162 N N . GLN A 1 280 ? -3.392 17.129 11.043 1.00 92.88 280 GLN A N 1
ATOM 2163 C CA . GLN A 1 280 ? -2.221 17.123 11.945 1.00 92.88 280 GLN A CA 1
ATOM 2164 C C . GLN A 1 280 ? -1.830 15.729 12.466 1.00 92.88 280 GLN A C 1
ATOM 2166 O O . GLN A 1 280 ? -0.676 15.504 12.824 1.00 92.88 280 GLN A O 1
ATOM 2171 N N . ASN A 1 281 ? -2.780 14.793 12.487 1.00 96.62 281 ASN A N 1
ATOM 2172 C CA . ASN A 1 281 ? -2.570 13.419 12.936 1.00 96.62 281 ASN A CA 1
ATOM 2173 C C . ASN A 1 281 ? -2.171 12.462 11.803 1.00 96.62 281 ASN A C 1
ATOM 2175 O O . ASN A 1 281 ? -1.924 11.286 12.068 1.00 96.62 281 ASN A O 1
ATOM 2179 N N . LEU A 1 282 ? -2.060 12.938 10.558 1.00 96.94 282 LEU A N 1
ATOM 2180 C CA . LEU A 1 282 ? -1.704 12.115 9.401 1.00 96.94 282 LEU A CA 1
ATOM 2181 C C . LEU A 1 282 ? -0.401 11.302 9.584 1.00 96.94 282 LEU A C 1
ATOM 2183 O O . LEU A 1 282 ? -0.389 10.140 9.168 1.00 96.94 282 LEU A O 1
ATOM 2187 N N . PRO A 1 283 ? 0.655 11.804 10.270 1.00 97.00 283 PRO A N 1
ATOM 2188 C CA . PRO A 1 283 ? 1.840 11.003 10.598 1.00 97.00 283 PRO A CA 1
ATOM 2189 C C . PRO A 1 283 ? 1.571 9.752 11.450 1.00 97.00 283 PRO A C 1
ATOM 2191 O O . PRO A 1 283 ? 2.404 8.850 11.477 1.00 97.00 283 PRO A O 1
ATOM 2194 N N . HIS A 1 284 ? 0.434 9.687 12.145 1.00 98.00 284 HIS A N 1
ATOM 2195 C CA . HIS A 1 284 ? -0.006 8.536 12.937 1.00 98.00 284 HIS A CA 1
ATOM 2196 C C . HIS A 1 284 ? -1.083 7.725 12.211 1.00 98.00 284 HIS A C 1
ATOM 2198 O O . HIS A 1 284 ? -1.030 6.496 12.175 1.00 98.00 284 HIS A O 1
ATOM 2204 N N . GLU A 1 285 ? -2.039 8.413 11.590 1.00 98.06 285 GLU A N 1
ATOM 2205 C CA . GLU A 1 285 ? -3.184 7.805 10.914 1.00 98.06 285 GLU A CA 1
ATOM 2206 C C . GLU A 1 285 ? -2.751 7.014 9.674 1.00 98.06 285 GLU A C 1
ATOM 2208 O O . GLU A 1 285 ? -3.145 5.857 9.511 1.00 98.06 285 GLU A O 1
ATOM 2213 N N . TYR A 1 286 ? -1.883 7.585 8.833 1.00 97.94 286 TYR A N 1
ATOM 2214 C CA . TYR A 1 286 ? -1.457 6.943 7.590 1.00 97.94 286 TYR A CA 1
ATOM 2215 C C . TYR A 1 286 ? -0.708 5.620 7.829 1.00 97.94 286 TYR A C 1
ATOM 2217 O O . TYR A 1 286 ? -1.085 4.615 7.216 1.00 97.94 286 TYR A O 1
ATOM 2225 N N . PRO A 1 287 ? 0.295 5.530 8.731 1.00 97.06 287 PRO A N 1
ATOM 2226 C CA . PRO A 1 287 ? 0.946 4.254 9.013 1.00 97.06 287 PRO A CA 1
ATOM 2227 C C . PRO A 1 287 ? 0.010 3.206 9.620 1.00 97.06 287 PRO A C 1
ATOM 2229 O O . PRO A 1 287 ? 0.143 2.034 9.271 1.00 97.06 287 PRO A O 1
ATOM 2232 N N . VAL A 1 288 ? -0.946 3.594 10.477 1.00 98.31 288 VAL A N 1
ATOM 2233 C CA . VAL A 1 288 ? -1.944 2.658 11.031 1.00 98.31 288 VAL A CA 1
ATOM 2234 C C . VAL A 1 288 ? -2.806 2.080 9.915 1.00 98.31 288 VAL A C 1
ATOM 2236 O O . VAL A 1 288 ? -2.911 0.858 9.806 1.00 98.31 288 VAL A O 1
ATOM 2239 N N . ILE A 1 289 ? -3.355 2.933 9.046 1.00 98.56 289 ILE A N 1
ATOM 2240 C CA . ILE A 1 289 ? -4.147 2.501 7.890 1.00 98.56 289 ILE A CA 1
ATOM 2241 C C . ILE A 1 289 ? -3.313 1.592 6.984 1.00 98.56 289 ILE A C 1
ATOM 2243 O O . ILE A 1 289 ? -3.731 0.473 6.695 1.00 98.56 289 ILE A O 1
ATOM 2247 N N . LYS A 1 290 ? -2.096 2.003 6.605 1.00 98.19 290 LYS A N 1
ATOM 2248 C CA . LYS A 1 290 ? -1.194 1.185 5.781 1.00 98.19 290 LYS A CA 1
ATOM 2249 C C . LYS A 1 290 ? -0.911 -0.179 6.421 1.00 98.19 290 LYS A C 1
ATOM 2251 O O . LYS A 1 290 ? -0.916 -1.191 5.726 1.00 98.19 290 LYS A O 1
ATOM 2256 N N . ASN A 1 291 ? -0.698 -0.236 7.735 1.00 97.75 291 ASN A N 1
ATOM 2257 C CA . ASN A 1 291 ? -0.405 -1.484 8.441 1.00 97.75 291 ASN A CA 1
ATOM 2258 C C . ASN A 1 291 ? -1.606 -2.452 8.450 1.00 97.75 291 ASN A C 1
ATOM 2260 O O . ASN A 1 291 ? -1.386 -3.661 8.457 1.00 97.75 291 ASN A O 1
ATOM 2264 N N . LEU A 1 292 ? -2.852 -1.963 8.371 1.00 98.56 292 LEU A N 1
ATOM 2265 C CA . LEU A 1 292 ? -4.033 -2.820 8.170 1.00 98.56 292 LEU A CA 1
ATOM 2266 C C . LEU A 1 292 ? -3.990 -3.534 6.816 1.00 98.56 292 LEU A C 1
ATOM 2268 O O . LEU A 1 292 ? -4.274 -4.723 6.745 1.00 98.56 292 LEU A O 1
ATOM 2272 N N . PHE A 1 293 ? -3.575 -2.847 5.752 1.00 98.50 293 PHE A N 1
ATOM 2273 C CA . PHE A 1 293 ? -3.435 -3.458 4.426 1.00 98.50 293 PHE A CA 1
ATOM 2274 C C . PHE A 1 293 ? -2.280 -4.458 4.344 1.00 98.50 293 PHE A C 1
ATOM 2276 O O . PHE A 1 293 ? -2.353 -5.419 3.580 1.00 98.50 293 PHE A O 1
ATOM 2283 N N . ILE A 1 294 ? -1.223 -4.253 5.132 1.00 97.44 294 ILE A N 1
ATOM 2284 C CA . ILE A 1 294 ? -0.101 -5.196 5.213 1.00 97.44 294 ILE A CA 1
ATOM 2285 C C . ILE A 1 294 ? -0.490 -6.473 5.976 1.00 97.44 294 ILE A C 1
ATOM 2287 O O . ILE A 1 294 ? -0.005 -7.551 5.630 1.00 97.44 294 ILE A O 1
ATOM 2291 N N . HIS A 1 295 ? -1.352 -6.353 6.992 1.00 96.81 295 HIS A N 1
ATOM 2292 C CA . HIS A 1 295 ? -1.891 -7.464 7.793 1.00 96.81 295 HIS A CA 1
ATOM 2293 C C . HIS A 1 295 ? -3.373 -7.673 7.491 1.00 96.81 295 HIS A C 1
ATOM 2295 O O . HIS A 1 295 ? -4.229 -7.637 8.381 1.00 96.81 295 HIS A O 1
ATOM 2301 N N . ASP A 1 296 ? -3.666 -7.873 6.207 1.00 96.69 296 ASP A N 1
ATOM 2302 C CA . ASP A 1 296 ? -5.016 -8.048 5.673 1.00 96.69 296 ASP A CA 1
ATOM 2303 C C . ASP A 1 296 ? -5.784 -9.203 6.349 1.00 96.69 296 ASP A C 1
ATOM 2305 O O . ASP A 1 296 ? -6.997 -9.127 6.546 1.00 96.69 296 ASP A O 1
ATOM 2309 N N . ASP A 1 297 ? -5.070 -10.228 6.818 1.00 93.94 297 ASP A N 1
ATOM 2310 C CA . ASP A 1 297 ? -5.605 -11.377 7.555 1.00 93.94 297 ASP A CA 1
ATOM 2311 C C . ASP A 1 297 ? -6.054 -11.052 8.996 1.00 93.94 297 ASP A C 1
ATOM 2313 O O . ASP A 1 297 ? -6.763 -11.845 9.626 1.00 93.94 297 ASP A O 1
ATOM 2317 N N . ARG A 1 298 ? -5.642 -9.898 9.538 1.00 94.25 298 ARG A N 1
ATOM 2318 C CA . ARG A 1 298 ? -5.989 -9.416 10.889 1.00 94.25 298 ARG A CA 1
ATOM 2319 C C . ARG A 1 298 ? -6.878 -8.180 10.877 1.00 94.25 298 ARG A C 1
ATOM 2321 O O . ARG A 1 298 ? -7.665 -7.998 11.807 1.00 94.25 298 ARG A O 1
ATOM 2328 N N . ALA A 1 299 ? -6.785 -7.360 9.832 1.00 97.31 299 ALA A N 1
ATOM 2329 C CA . ALA A 1 299 ? -7.443 -6.061 9.744 1.00 97.31 299 ALA A CA 1
ATOM 2330 C C . ALA A 1 299 ? -8.945 -6.119 10.044 1.00 97.31 299 ALA A C 1
ATOM 2332 O O . ALA A 1 299 ? -9.426 -5.350 10.870 1.00 97.31 299 ALA A O 1
ATOM 2333 N N . GLY A 1 300 ? -9.679 -7.066 9.449 1.00 96.38 300 GLY A N 1
ATOM 2334 C CA . GLY A 1 300 ? -11.133 -7.155 9.627 1.00 96.38 300 GLY A CA 1
ATOM 2335 C C . GLY A 1 300 ? -11.569 -7.369 11.083 1.00 96.38 300 GLY A C 1
ATOM 2336 O O . GLY A 1 300 ? -12.542 -6.766 11.532 1.00 96.38 300 GLY A O 1
ATOM 2337 N N . GLN A 1 301 ? -10.831 -8.177 11.853 1.00 96.44 301 GLN A N 1
ATOM 2338 C CA . GLN A 1 301 ? -11.142 -8.412 13.270 1.00 96.44 301 GLN A CA 1
ATOM 2339 C C . GLN A 1 301 ? -10.871 -7.170 14.119 1.00 96.44 301 GLN A C 1
ATOM 2341 O O . GLN A 1 301 ? -11.652 -6.852 15.014 1.00 96.44 301 GLN A O 1
ATOM 2346 N N . PHE A 1 302 ? -9.777 -6.471 13.825 1.00 98.38 302 PHE A N 1
ATOM 2347 C CA . PHE A 1 302 ? -9.390 -5.258 14.529 1.00 98.38 302 PHE A CA 1
ATOM 2348 C C . PHE A 1 302 ? -10.326 -4.082 14.219 1.00 98.38 302 PHE A C 1
ATOM 2350 O O . PHE A 1 302 ? -10.832 -3.452 15.146 1.00 98.38 302 PHE A O 1
ATOM 2357 N N . ILE A 1 303 ? -10.633 -3.845 12.936 1.00 98.44 303 ILE A N 1
ATOM 2358 C CA . ILE A 1 303 ? -11.609 -2.834 12.499 1.00 98.44 303 ILE A CA 1
ATOM 2359 C C . ILE A 1 303 ? -12.970 -3.131 13.128 1.00 98.44 303 ILE A C 1
ATOM 2361 O O . ILE A 1 303 ? -13.546 -2.266 13.778 1.00 98.44 303 ILE A O 1
ATOM 2365 N N . GLY A 1 304 ? -13.444 -4.377 13.028 1.00 97.31 304 GLY A N 1
ATOM 2366 C CA . GLY A 1 304 ? -14.734 -4.765 13.589 1.00 97.31 304 GLY A CA 1
ATOM 2367 C C . GLY A 1 304 ? -14.814 -4.601 15.110 1.00 97.31 304 GLY A C 1
ATOM 2368 O O . GLY A 1 304 ? -15.879 -4.260 15.623 1.00 97.31 304 GLY A O 1
ATOM 2369 N N . ALA A 1 305 ? -13.720 -4.832 15.843 1.00 97.44 305 ALA A N 1
ATOM 2370 C CA . ALA A 1 305 ? -13.680 -4.568 17.279 1.00 97.44 305 ALA A CA 1
ATOM 2371 C C . ALA A 1 305 ? -13.818 -3.069 17.572 1.00 97.44 305 ALA A C 1
ATOM 2373 O O . ALA A 1 305 ? -14.664 -2.691 18.379 1.00 97.44 305 ALA A O 1
ATOM 2374 N N . LEU A 1 306 ? -13.071 -2.215 16.869 1.00 98.06 306 LEU A N 1
ATOM 2375 C CA . LEU A 1 306 ? -13.172 -0.763 17.026 1.00 98.06 306 LEU A CA 1
ATOM 2376 C C . LEU A 1 306 ? -14.543 -0.227 16.598 1.00 98.06 306 LEU A C 1
ATOM 2378 O O . LEU A 1 306 ? -15.094 0.632 17.276 1.00 98.06 306 LEU A O 1
ATOM 2382 N N . ASP A 1 307 ? -15.173 -0.790 15.570 1.00 97.25 307 ASP A N 1
ATOM 2383 C CA . ASP A 1 307 ? -16.527 -0.400 15.156 1.00 97.25 307 ASP A CA 1
ATOM 2384 C C . ASP A 1 307 ? -17.584 -0.674 16.228 1.00 97.25 307 ASP A C 1
ATOM 2386 O O . ASP A 1 307 ? -18.518 0.113 16.386 1.00 97.25 307 ASP A O 1
ATOM 2390 N N . ARG A 1 308 ? -17.425 -1.750 17.006 1.00 96.56 308 ARG A N 1
ATOM 2391 C CA . ARG A 1 308 ? -18.310 -2.076 18.139 1.00 96.56 308 ARG A CA 1
ATOM 2392 C C . ARG A 1 308 ? -17.872 -1.431 19.453 1.00 96.56 308 ARG A C 1
ATOM 2394 O O . ARG A 1 308 ? -18.594 -1.491 20.441 1.00 96.56 308 ARG A O 1
ATOM 2401 N N . GLY A 1 309 ? -16.690 -0.822 19.488 1.00 96.88 309 GLY A N 1
ATOM 2402 C CA . GLY A 1 309 ? -16.060 -0.413 20.741 1.00 96.88 309 GLY A CA 1
ATOM 2403 C C . GLY A 1 309 ? -15.815 -1.609 21.664 1.00 96.88 309 GLY A C 1
ATOM 2404 O O . GLY A 1 309 ? -16.059 -1.534 22.862 1.00 96.88 309 GLY A O 1
ATOM 2405 N N . ALA A 1 310 ? -15.431 -2.741 21.083 1.00 97.19 310 ALA A N 1
ATOM 2406 C CA . ALA A 1 310 ? -15.099 -3.976 21.774 1.00 97.19 310 ALA A CA 1
ATOM 2407 C C . ALA A 1 310 ? -13.588 -4.049 22.054 1.00 97.19 310 ALA A C 1
ATOM 2409 O O . ALA A 1 310 ? -12.831 -3.113 21.786 1.00 97.19 310 ALA A O 1
ATOM 2410 N N . THR A 1 311 ? -13.131 -5.187 22.570 1.00 97.50 311 THR A N 1
ATOM 2411 C CA . THR A 1 311 ? -11.703 -5.461 22.745 1.00 97.50 311 THR A CA 1
ATOM 2412 C C . THR A 1 311 ? -11.123 -6.312 21.623 1.00 97.50 311 THR A C 1
ATOM 2414 O O . THR A 1 311 ? -11.765 -7.248 21.144 1.00 97.50 311 THR A O 1
ATOM 2417 N N . HIS A 1 312 ? -9.867 -6.058 21.264 1.00 97.50 312 HIS A N 1
ATOM 2418 C CA . HIS A 1 312 ? -9.074 -6.916 20.388 1.00 97.50 312 HIS A CA 1
ATOM 2419 C C . HIS A 1 312 ? -7.642 -7.010 20.907 1.00 97.50 312 HIS A C 1
ATOM 2421 O O . HIS A 1 312 ? -7.089 -6.028 21.396 1.00 97.50 312 HIS A O 1
ATOM 2427 N N . GLN A 1 313 ? -7.029 -8.184 20.770 1.00 95.94 313 GLN A N 1
ATOM 2428 C CA . GLN A 1 313 ? -5.630 -8.384 21.121 1.00 95.94 313 GLN A CA 1
ATOM 2429 C C . GLN A 1 313 ? -4.945 -9.310 20.124 1.00 95.94 313 GLN A C 1
ATOM 2431 O O . GLN A 1 313 ? -5.296 -10.480 19.967 1.00 95.94 313 GLN A O 1
ATOM 2436 N N . TYR A 1 314 ? -3.907 -8.790 19.491 1.00 96.38 314 TYR A N 1
ATOM 2437 C CA . TYR A 1 314 ? -2.996 -9.561 18.674 1.00 96.38 314 TYR A CA 1
ATOM 2438 C C . TYR A 1 314 ? -1.591 -8.988 18.813 1.00 96.38 314 TYR A C 1
ATOM 2440 O O . TYR A 1 314 ? -1.354 -7.803 18.604 1.00 96.38 314 TYR A O 1
ATOM 2448 N N . GLY A 1 315 ? -0.644 -9.853 19.151 1.00 94.94 315 GLY A N 1
ATOM 2449 C CA . GLY A 1 315 ? 0.759 -9.496 19.307 1.00 94.94 315 GLY A CA 1
ATOM 2450 C C . GLY A 1 315 ? 1.568 -10.761 19.571 1.00 94.94 315 GLY A C 1
ATOM 2451 O O . GLY A 1 315 ? 1.502 -11.291 20.690 1.00 94.94 315 GLY A O 1
ATOM 2452 N N . PRO A 1 316 ? 2.290 -11.295 18.570 1.00 93.56 316 PRO A N 1
ATOM 2453 C CA . PRO A 1 316 ? 3.143 -12.449 18.773 1.00 93.56 316 PRO A CA 1
ATOM 2454 C C . PRO A 1 316 ? 4.262 -12.065 19.742 1.00 93.56 316 PRO A C 1
ATOM 2456 O O . PRO A 1 316 ? 4.822 -10.963 19.692 1.00 93.56 316 PRO A O 1
ATOM 2459 N N . SER A 1 317 ? 4.525 -12.970 20.677 1.00 92.94 317 SER A N 1
ATOM 2460 C CA . SER A 1 317 ? 5.503 -12.761 21.733 1.00 92.94 317 SER A CA 1
ATOM 2461 C C . SER A 1 317 ? 6.787 -13.506 21.472 1.00 92.94 317 SER A C 1
ATOM 2463 O O . SER A 1 317 ? 6.785 -14.576 20.856 1.00 92.94 317 SER A O 1
ATOM 2465 N N . ASP A 1 318 ? 7.861 -12.976 22.040 1.00 91.94 318 ASP A N 1
ATOM 2466 C CA . ASP A 1 318 ? 9.110 -13.703 22.126 1.00 91.94 318 ASP A CA 1
ATOM 2467 C C . ASP A 1 318 ? 8.936 -15.003 22.936 1.00 91.94 318 ASP A C 1
ATOM 2469 O O . ASP A 1 318 ? 8.109 -15.098 23.848 1.00 91.94 318 ASP A O 1
ATOM 2473 N N . ARG A 1 319 ? 9.677 -16.048 22.551 1.00 90.69 319 ARG A N 1
ATOM 2474 C CA . ARG A 1 319 ? 9.580 -17.366 23.189 1.00 90.69 319 ARG A CA 1
ATOM 2475 C C . ARG A 1 319 ? 10.319 -17.413 24.527 1.00 90.69 319 ARG A C 1
ATOM 2477 O O . ARG A 1 319 ? 9.875 -18.128 25.421 1.00 90.69 319 ARG A O 1
ATOM 2484 N N . ALA A 1 320 ? 11.446 -16.713 24.638 1.00 93.75 320 ALA A N 1
ATOM 2485 C CA . ALA A 1 320 ? 12.243 -16.620 25.857 1.00 93.75 320 ALA A CA 1
ATOM 2486 C C . ALA A 1 320 ? 11.691 -15.552 26.812 1.00 93.75 320 ALA A C 1
ATOM 2488 O O . ALA A 1 320 ? 11.761 -15.731 28.025 1.00 93.75 320 ALA A O 1
ATOM 2489 N N . HIS A 1 321 ? 11.087 -14.500 26.257 1.00 92.69 321 HIS A N 1
ATOM 2490 C CA . HIS A 1 321 ? 10.493 -13.376 26.978 1.00 92.69 321 HIS A CA 1
ATOM 2491 C C . HIS A 1 321 ? 9.015 -13.192 26.586 1.00 92.69 321 HIS A C 1
ATOM 2493 O O . HIS A 1 321 ? 8.697 -12.307 25.789 1.00 92.69 321 HIS A O 1
ATOM 2499 N N . PRO A 1 322 ? 8.078 -14.021 27.096 1.00 92.94 322 PRO A N 1
ATOM 2500 C CA . PRO A 1 322 ? 6.663 -13.985 26.707 1.00 92.94 322 PRO A CA 1
ATOM 2501 C C . PRO A 1 322 ? 5.940 -12.659 26.978 1.00 92.94 322 PRO A C 1
ATOM 2503 O O . PRO A 1 322 ? 4.832 -12.460 26.473 1.00 92.94 322 PRO A O 1
ATOM 2506 N N . GLU A 1 323 ? 6.520 -11.782 27.790 1.00 94.25 323 GLU A N 1
ATOM 2507 C CA . GLU A 1 323 ? 6.098 -10.407 28.050 1.00 94.25 323 GLU A CA 1
ATOM 2508 C C . GLU A 1 323 ? 6.507 -9.428 26.938 1.00 94.25 323 GLU A C 1
ATOM 2510 O O . GLU A 1 323 ? 5.928 -8.349 26.835 1.00 94.25 323 GLU A O 1
ATOM 2515 N N . ARG A 1 324 ? 7.475 -9.793 26.090 1.00 95.62 324 ARG A N 1
ATOM 2516 C CA . ARG A 1 324 ? 7.982 -8.995 24.966 1.00 95.62 324 ARG A CA 1
ATOM 2517 C C . ARG A 1 324 ? 7.377 -9.450 23.641 1.00 95.62 324 ARG A C 1
ATOM 2519 O O . ARG A 1 324 ? 6.961 -10.597 23.480 1.00 95.62 324 ARG A O 1
ATOM 2526 N N . PHE A 1 325 ? 7.360 -8.544 22.668 1.00 96.06 325 PHE A N 1
ATOM 2527 C CA . PHE A 1 325 ? 6.807 -8.773 21.334 1.00 96.06 325 PHE A CA 1
ATOM 2528 C C . PHE A 1 325 ? 7.908 -8.998 20.294 1.00 96.06 325 PHE A C 1
ATOM 2530 O O . PHE A 1 325 ? 8.919 -8.300 20.305 1.00 96.06 325 PHE A O 1
ATOM 2537 N N . ASN A 1 326 ? 7.688 -9.916 19.350 1.00 94.56 326 ASN A N 1
ATOM 2538 C CA . ASN A 1 326 ? 8.637 -10.222 18.267 1.00 94.56 326 ASN A CA 1
ATOM 2539 C C . ASN A 1 326 ? 8.055 -10.017 16.856 1.00 94.56 326 ASN A C 1
ATOM 2541 O O . ASN A 1 326 ? 8.676 -10.384 15.862 1.00 94.56 326 ASN A O 1
ATOM 2545 N N . GLY A 1 327 ? 6.879 -9.397 16.755 1.00 94.62 327 GLY A N 1
ATOM 2546 C CA . GLY A 1 327 ? 6.218 -9.111 15.485 1.00 94.62 327 GLY A CA 1
ATOM 2547 C C . GLY A 1 327 ? 5.309 -7.880 15.559 1.00 94.62 327 GLY A C 1
ATOM 2548 O O . GLY A 1 327 ? 5.455 -7.089 16.496 1.00 94.62 327 GLY A O 1
ATOM 2549 N N . PRO A 1 328 ? 4.428 -7.686 14.562 1.00 96.75 328 PRO A N 1
ATOM 2550 C CA . PRO A 1 328 ? 3.441 -6.602 14.523 1.00 96.75 328 PRO A CA 1
ATOM 2551 C C . PRO A 1 328 ? 2.344 -6.808 15.574 1.00 96.75 328 PRO A C 1
ATOM 2553 O O . PRO A 1 328 ? 2.105 -7.941 15.994 1.00 96.75 328 PRO A O 1
ATOM 2556 N N . GLY A 1 329 ? 1.645 -5.745 15.969 1.00 97.56 329 GLY A N 1
ATOM 2557 C CA . GLY A 1 329 ? 0.583 -5.844 16.970 1.00 97.56 329 GLY A CA 1
ATOM 2558 C C . GLY A 1 329 ? -0.604 -4.929 16.723 1.00 97.56 329 GLY A C 1
ATOM 2559 O O . GLY A 1 329 ? -0.473 -3.858 16.135 1.00 97.56 329 GLY A O 1
ATOM 2560 N N . PHE A 1 330 ? -1.764 -5.393 17.181 1.00 98.19 330 PHE A N 1
ATOM 2561 C CA . PHE A 1 330 ? -3.071 -4.759 17.062 1.00 98.19 330 PHE A CA 1
ATOM 2562 C C . PHE A 1 330 ? -3.808 -4.955 18.388 1.00 98.19 330 PHE A C 1
ATOM 2564 O O . PHE A 1 330 ? -4.185 -6.072 18.742 1.00 98.19 330 PHE A O 1
ATOM 2571 N N . TYR A 1 331 ? -3.978 -3.877 19.142 1.00 98.44 331 TYR A N 1
ATOM 2572 C CA . TYR A 1 331 ? -4.657 -3.869 20.434 1.00 98.44 331 TYR A CA 1
ATOM 2573 C C . TYR A 1 331 ? -5.758 -2.816 20.411 1.00 98.44 331 TYR A C 1
ATOM 2575 O O . TYR A 1 331 ? -5.516 -1.696 19.967 1.00 98.44 331 TYR A O 1
ATOM 2583 N N . ALA A 1 332 ? -6.955 -3.184 20.857 1.00 98.31 332 ALA A N 1
ATOM 2584 C CA . ALA A 1 332 ? -8.088 -2.278 20.976 1.00 98.31 332 ALA A CA 1
ATOM 2585 C C . ALA A 1 332 ? -8.835 -2.522 22.287 1.00 98.31 332 ALA A C 1
ATOM 2587 O O . ALA A 1 332 ? -8.987 -3.674 22.707 1.00 98.31 332 ALA A O 1
ATOM 2588 N N . ALA A 1 333 ? -9.331 -1.446 22.889 1.00 98.00 333 ALA A N 1
ATOM 2589 C CA . ALA A 1 333 ? -10.246 -1.482 24.022 1.00 98.00 333 ALA A CA 1
ATOM 2590 C C . ALA A 1 333 ? -11.200 -0.284 23.937 1.00 98.00 333 ALA A C 1
ATOM 2592 O O . ALA A 1 333 ? -10.790 0.862 24.106 1.00 98.00 333 ALA A O 1
ATOM 2593 N N . GLY A 1 334 ? -12.478 -0.529 23.640 1.00 96.56 334 GLY A N 1
ATOM 2594 C CA . GLY A 1 334 ? -13.412 0.569 23.397 1.00 96.56 334 GLY A CA 1
ATOM 2595 C C . GLY A 1 334 ? -13.033 1.337 22.128 1.00 96.56 334 GLY A C 1
ATOM 2596 O O . GLY A 1 334 ? -12.932 0.752 21.052 1.00 96.56 334 GLY A O 1
ATOM 2597 N N . ASN A 1 335 ? -12.817 2.648 22.259 1.00 96.81 335 ASN A N 1
ATOM 2598 C CA . ASN A 1 335 ? -12.349 3.508 21.163 1.00 96.81 335 ASN A CA 1
ATOM 2599 C C . ASN A 1 335 ? -10.825 3.663 21.124 1.00 96.81 335 ASN A C 1
ATOM 2601 O O . ASN A 1 335 ? -10.312 4.332 20.230 1.00 96.81 335 ASN A O 1
ATOM 2605 N N . ASP A 1 336 ? -10.112 3.082 22.084 1.00 98.31 336 ASP A N 1
ATOM 2606 C CA . ASP A 1 336 ? -8.667 3.204 22.165 1.00 98.31 336 ASP A CA 1
ATOM 2607 C C . ASP A 1 336 ? -8.002 2.119 21.321 1.00 98.31 336 ASP A C 1
ATOM 2609 O O . ASP A 1 336 ? -8.447 0.965 21.299 1.00 98.31 336 ASP A O 1
ATOM 2613 N N . LEU A 1 337 ? -6.901 2.471 20.657 1.00 98.44 337 LEU A N 1
ATOM 2614 C CA . LEU A 1 337 ? -6.097 1.522 19.895 1.00 98.44 337 LEU A CA 1
ATOM 2615 C C . LEU A 1 337 ? -4.601 1.716 20.109 1.00 98.44 337 LEU A C 1
ATOM 2617 O O . LEU A 1 337 ? -4.117 2.828 20.307 1.00 98.44 337 LEU A O 1
ATOM 2621 N N . VAL A 1 338 ? -3.861 0.616 19.995 1.00 98.56 338 VAL A N 1
ATOM 2622 C CA . VAL A 1 338 ? -2.405 0.603 19.862 1.00 98.56 338 VAL A CA 1
ATOM 2623 C C . VAL A 1 338 ? -2.036 -0.338 18.721 1.00 98.56 338 VAL A C 1
ATOM 2625 O O . VAL A 1 338 ? -2.455 -1.497 18.686 1.00 98.56 338 VAL A O 1
ATOM 2628 N N . ASN A 1 339 ? -1.244 0.158 17.777 1.00 98.00 339 ASN A N 1
ATOM 2629 C CA . ASN A 1 339 ? -0.800 -0.587 16.609 1.00 98.00 339 ASN A CA 1
ATOM 2630 C C . ASN A 1 339 ? 0.700 -0.403 16.382 1.00 98.00 339 ASN A C 1
ATOM 2632 O O . ASN A 1 339 ? 1.213 0.698 16.539 1.00 98.00 339 ASN A O 1
ATOM 2636 N N . TRP A 1 340 ? 1.407 -1.459 15.980 1.00 98.12 340 TRP A N 1
ATOM 2637 C CA . TRP A 1 340 ? 2.798 -1.347 15.535 1.00 98.12 340 TRP A CA 1
ATOM 2638 C C . TRP A 1 340 ? 3.120 -2.319 14.404 1.00 98.12 340 TRP A C 1
ATOM 2640 O O . TRP A 1 340 ? 2.515 -3.388 14.264 1.00 98.12 340 TRP A O 1
ATOM 2650 N N . ASN A 1 341 ? 4.091 -1.939 13.579 1.00 96.25 341 ASN A N 1
ATOM 2651 C CA . ASN A 1 341 ? 4.530 -2.717 12.426 1.00 96.25 341 ASN A CA 1
ATOM 2652 C C . ASN A 1 341 ? 5.618 -3.748 12.798 1.00 96.25 341 ASN A C 1
ATOM 2654 O O . ASN A 1 341 ? 6.091 -3.811 13.937 1.00 96.25 341 ASN A O 1
ATOM 2658 N N . LYS A 1 342 ? 6.055 -4.574 11.834 1.00 94.38 342 LYS A N 1
ATOM 2659 C CA . LYS A 1 342 ? 7.092 -5.599 12.083 1.00 94.38 342 LYS A CA 1
ATOM 2660 C C . LYS A 1 342 ? 8.447 -5.024 12.530 1.00 94.38 342 LYS A C 1
ATOM 2662 O O . LYS A 1 342 ? 9.210 -5.732 13.191 1.00 94.38 342 LYS A O 1
ATOM 2667 N N . HIS A 1 343 ? 8.730 -3.767 12.180 1.00 93.75 343 HIS A N 1
ATOM 2668 C CA . HIS A 1 343 ? 9.957 -3.045 12.527 1.00 93.75 343 HIS A CA 1
ATOM 2669 C C . HIS A 1 343 ? 9.893 -2.395 13.914 1.00 93.75 343 HIS A C 1
ATOM 2671 O O . HIS A 1 343 ? 10.910 -1.926 14.405 1.00 93.75 343 HIS A O 1
ATOM 2677 N N . GLY A 1 344 ? 8.727 -2.412 14.565 1.00 95.38 344 GLY A N 1
ATOM 2678 C CA . GLY A 1 344 ? 8.537 -1.896 15.917 1.00 95.38 344 GLY A CA 1
ATOM 2679 C C . GLY A 1 344 ? 8.088 -0.438 15.991 1.00 95.38 344 GLY A C 1
ATOM 2680 O O . GLY A 1 344 ? 7.811 0.034 17.088 1.00 95.38 344 GLY A O 1
ATOM 2681 N N . GLN A 1 345 ? 7.937 0.249 14.857 1.00 96.75 345 GLN A N 1
ATOM 2682 C CA . GLN A 1 345 ? 7.313 1.573 14.823 1.00 96.75 345 GLN A CA 1
ATOM 2683 C C . GLN A 1 345 ? 5.815 1.421 15.085 1.00 96.75 345 GLN A C 1
ATOM 2685 O O . GLN A 1 345 ? 5.150 0.622 14.414 1.00 96.75 345 GLN A O 1
ATOM 2690 N N . GLY A 1 346 ? 5.292 2.168 16.052 1.00 97.69 346 GLY A N 1
ATOM 2691 C CA . GLY A 1 346 ? 3.898 2.087 16.446 1.00 97.69 346 GLY A CA 1
ATOM 2692 C C . GLY A 1 346 ? 3.265 3.418 16.807 1.00 97.69 346 GLY A C 1
ATOM 2693 O O . GLY A 1 346 ? 3.920 4.445 16.994 1.00 97.69 346 GLY A O 1
ATOM 2694 N N . HIS A 1 347 ? 1.946 3.362 16.908 1.00 98.44 347 HIS A N 1
ATOM 2695 C CA . HIS A 1 347 ? 1.072 4.487 17.172 1.00 98.44 347 HIS A CA 1
ATOM 2696 C C . HIS A 1 347 ? -0.035 4.056 18.128 1.00 98.44 347 HIS A C 1
ATOM 2698 O O . HIS A 1 347 ? -0.525 2.925 18.068 1.00 98.44 347 HIS A O 1
ATOM 2704 N N . ALA A 1 348 ? -0.420 4.966 19.009 1.00 98.38 348 ALA A N 1
ATOM 2705 C CA . ALA A 1 348 ? -1.515 4.785 19.938 1.00 98.38 348 ALA A CA 1
ATOM 2706 C C . ALA A 1 348 ? -2.504 5.938 19.773 1.00 98.38 348 ALA A C 1
ATOM 2708 O O . ALA A 1 348 ? -2.081 7.088 19.677 1.00 98.38 348 ALA A O 1
ATOM 2709 N N . PHE A 1 349 ? -3.794 5.624 19.750 1.00 98.62 349 PHE A N 1
ATOM 2710 C CA . PHE A 1 349 ? -4.869 6.594 19.913 1.00 98.62 349 PHE A CA 1
ATOM 2711 C C . PHE A 1 349 ? -5.563 6.267 21.225 1.00 98.62 349 PHE A C 1
ATOM 2713 O O . PHE A 1 349 ? -6.238 5.241 21.314 1.00 98.62 349 PHE A O 1
ATOM 2720 N N . LEU A 1 350 ? -5.327 7.084 22.248 1.00 97.88 350 LEU A N 1
ATOM 2721 C CA . LEU A 1 350 ? -5.820 6.856 23.604 1.00 97.88 350 LEU A CA 1
ATOM 2722 C C . LEU A 1 350 ? -6.529 8.113 24.082 1.00 97.88 350 LEU A C 1
ATOM 2724 O O . LEU A 1 350 ? -5.968 9.203 23.987 1.00 97.88 350 LEU A O 1
ATOM 2728 N N . ASN A 1 351 ? -7.744 7.974 24.610 1.00 95.25 351 ASN A N 1
ATOM 2729 C CA . ASN A 1 351 ? -8.523 9.099 25.140 1.00 95.25 351 ASN A CA 1
ATOM 2730 C C . ASN A 1 351 ? -8.685 10.273 24.150 1.00 95.25 351 ASN A C 1
ATOM 2732 O O . ASN A 1 351 ? -8.777 11.428 24.561 1.00 95.25 351 ASN A O 1
ATOM 2736 N N . GLY A 1 352 ? -8.726 9.989 22.845 1.00 95.19 352 GLY A N 1
ATOM 2737 C CA . GLY A 1 352 ? -8.870 11.014 21.809 1.00 95.19 352 GLY A CA 1
ATOM 2738 C C . GLY A 1 352 ? -7.560 11.597 21.271 1.00 95.19 352 GLY A C 1
ATOM 2739 O O . GLY A 1 352 ? -7.613 12.448 20.386 1.00 95.19 352 GLY A O 1
ATOM 2740 N N . GLU A 1 353 ? -6.401 11.153 21.764 1.00 97.06 353 GLU A N 1
ATOM 2741 C CA . GLU A 1 353 ? -5.097 11.707 21.391 1.00 97.06 353 GLU A CA 1
ATOM 2742 C C . GLU A 1 353 ? -4.198 10.668 20.719 1.00 97.06 353 GLU A C 1
ATOM 2744 O O . GLU A 1 353 ? -4.061 9.534 21.187 1.00 97.06 353 GLU A O 1
ATOM 2749 N N . TRP A 1 354 ? -3.551 11.077 19.625 1.00 98.06 354 TRP A N 1
ATOM 2750 C CA . TRP A 1 354 ? -2.541 10.278 18.942 1.00 98.06 354 TRP A CA 1
ATOM 2751 C C . TRP A 1 354 ? -1.159 10.460 19.574 1.00 98.06 354 TRP A C 1
ATOM 2753 O O . TRP A 1 354 ? -0.751 11.566 19.921 1.00 98.06 354 TRP A O 1
ATOM 2763 N N . SER A 1 355 ? -0.406 9.369 19.676 1.00 97.38 355 SER A N 1
ATOM 2764 C CA . SER A 1 355 ? 0.986 9.375 20.124 1.00 97.38 355 SER A CA 1
ATOM 2765 C C . SER A 1 355 ? 1.800 8.270 19.452 1.00 97.38 355 SER A C 1
ATOM 2767 O O . SER A 1 355 ? 1.261 7.285 18.942 1.00 97.38 355 SER A O 1
ATOM 2769 N N . SER A 1 356 ? 3.124 8.429 19.444 1.00 97.38 356 SER A N 1
ATOM 2770 C CA . SER A 1 356 ? 4.048 7.390 18.983 1.00 97.38 356 SER A CA 1
ATOM 2771 C C . SER A 1 356 ? 4.380 6.415 20.107 1.00 97.38 356 SER A C 1
ATOM 2773 O O . SER A 1 356 ? 4.619 6.816 21.244 1.00 97.38 356 SER A O 1
ATOM 2775 N N . VAL A 1 357 ? 4.478 5.134 19.763 1.00 96.94 357 VAL A N 1
ATOM 2776 C CA . VAL A 1 357 ? 4.977 4.080 20.651 1.00 96.94 357 VAL A CA 1
ATOM 2777 C C . VAL A 1 357 ? 5.998 3.226 19.912 1.00 96.94 357 VAL A C 1
ATOM 2779 O O . VAL A 1 357 ? 5.931 3.071 18.695 1.00 96.94 357 VAL A O 1
ATOM 2782 N N . ALA A 1 358 ? 6.950 2.659 20.643 1.00 96.81 358 ALA A N 1
ATOM 2783 C CA . ALA A 1 358 ? 7.971 1.790 20.074 1.00 96.81 358 ALA A CA 1
ATOM 2784 C C . ALA A 1 358 ? 7.858 0.398 20.696 1.00 96.81 358 ALA A C 1
ATOM 2786 O O . ALA A 1 358 ? 7.774 0.276 21.920 1.00 96.81 358 ALA A O 1
ATOM 2787 N N . ARG A 1 359 ? 7.823 -0.653 19.870 1.00 96.56 359 ARG A N 1
ATOM 2788 C CA . ARG A 1 359 ? 7.587 -2.039 20.317 1.00 96.56 359 ARG A CA 1
ATOM 2789 C C . ARG A 1 359 ? 8.593 -2.488 21.371 1.00 96.56 359 ARG A C 1
ATOM 2791 O O . ARG A 1 359 ? 8.224 -3.217 22.284 1.00 96.56 359 ARG A O 1
ATOM 2798 N N . GLU A 1 360 ? 9.845 -2.067 21.261 1.00 95.62 360 GLU A N 1
ATOM 2799 C CA . GLU A 1 360 ? 10.909 -2.353 22.226 1.00 95.62 360 GLU A CA 1
ATOM 2800 C C . GLU A 1 360 ? 10.599 -1.828 23.634 1.00 95.62 360 GLU A C 1
ATOM 2802 O O . GLU A 1 360 ? 11.030 -2.423 24.622 1.00 95.62 360 GLU A O 1
ATOM 2807 N N . ASN A 1 361 ? 9.782 -0.780 23.736 1.00 96.50 361 ASN A N 1
ATOM 2808 C CA . ASN A 1 361 ? 9.325 -0.221 25.003 1.00 96.50 361 ASN A CA 1
ATOM 2809 C C . ASN A 1 361 ? 8.007 -0.849 25.466 1.00 96.50 361 ASN A C 1
ATOM 2811 O O . ASN A 1 361 ? 7.587 -0.603 26.593 1.00 96.50 361 ASN A O 1
ATOM 2815 N N . LEU A 1 362 ? 7.350 -1.657 24.630 1.00 97.25 362 LEU A N 1
ATOM 2816 C CA . LEU A 1 362 ? 6.103 -2.319 24.981 1.00 97.25 362 LEU A CA 1
ATOM 2817 C C . LEU A 1 362 ? 6.361 -3.648 25.695 1.00 97.25 362 LEU A C 1
ATOM 2819 O O . LEU A 1 362 ? 7.241 -4.436 25.335 1.00 97.25 362 LEU A O 1
ATOM 2823 N N . THR A 1 363 ? 5.533 -3.913 26.698 1.00 96.75 363 THR A N 1
ATOM 2824 C CA . THR A 1 363 ? 5.422 -5.220 27.350 1.00 96.75 363 THR A CA 1
ATOM 2825 C C . THR A 1 363 ? 3.960 -5.579 27.550 1.00 96.75 363 THR A C 1
ATOM 2827 O O . THR A 1 363 ? 3.097 -4.702 27.592 1.00 96.75 363 THR A O 1
ATOM 2830 N N . ARG A 1 364 ? 3.669 -6.870 27.693 1.00 96.25 364 ARG A N 1
ATOM 2831 C CA . ARG A 1 364 ? 2.351 -7.353 28.109 1.00 96.25 364 ARG A CA 1
ATOM 2832 C C . ARG A 1 364 ? 2.421 -8.053 29.457 1.00 96.25 364 ARG A C 1
ATOM 2834 O O . ARG A 1 364 ? 3.305 -8.878 29.680 1.00 96.25 364 ARG A O 1
ATOM 2841 N N . ALA A 1 365 ? 1.436 -7.792 30.304 1.00 95.94 365 ALA A N 1
ATOM 2842 C CA . ALA A 1 365 ? 1.162 -8.573 31.500 1.00 95.94 365 ALA A CA 1
ATOM 2843 C C . ALA A 1 365 ? -0.196 -9.261 31.338 1.00 95.94 365 ALA A C 1
ATOM 2845 O O . ALA A 1 365 ? -1.190 -8.617 31.014 1.00 95.94 365 ALA A O 1
ATOM 2846 N N . ARG A 1 366 ? -0.229 -10.585 31.518 1.00 94.56 366 ARG A N 1
ATOM 2847 C CA . ARG A 1 366 ? -1.482 -11.348 31.556 1.00 94.56 366 ARG A CA 1
ATOM 2848 C C . ARG A 1 366 ? -1.904 -11.516 33.004 1.00 94.56 366 ARG A C 1
ATOM 2850 O O . ARG A 1 366 ? -1.139 -12.062 33.800 1.00 94.56 366 ARG A O 1
ATOM 2857 N N . ASN A 1 367 ? -3.112 -11.080 33.311 1.00 95.62 367 ASN A N 1
ATOM 2858 C CA . ASN A 1 367 ? -3.666 -11.133 34.651 1.00 95.62 367 ASN A CA 1
ATOM 2859 C C . ASN A 1 367 ? -4.416 -12.454 34.876 1.00 95.62 367 ASN A C 1
ATOM 2861 O O . ASN A 1 367 ? -4.783 -13.162 33.935 1.00 95.62 367 ASN A O 1
ATOM 2865 N N . GLN A 1 368 ? -4.620 -12.814 36.145 1.00 94.44 368 GLN A N 1
ATOM 2866 C CA . GLN A 1 368 ? -5.290 -14.068 36.517 1.00 94.44 368 GLN A CA 1
ATOM 2867 C C . GLN A 1 368 ? -6.777 -14.088 36.138 1.00 94.44 368 GLN A C 1
ATOM 2869 O O . GLN A 1 368 ? -7.343 -15.161 35.948 1.00 94.44 368 GLN A O 1
ATOM 2874 N N . ASP A 1 369 ? -7.389 -12.914 36.010 1.00 92.62 369 ASP A N 1
ATOM 2875 C CA . ASP A 1 369 ? -8.779 -12.717 35.591 1.00 92.62 369 ASP A CA 1
ATOM 2876 C C . ASP A 1 369 ? -8.975 -12.820 34.067 1.00 92.62 369 ASP A C 1
ATOM 2878 O O . ASP A 1 369 ? -10.088 -12.663 33.577 1.00 92.62 369 ASP A O 1
ATOM 2882 N N . GLY A 1 370 ? -7.910 -13.109 33.310 1.00 92.62 370 GLY A N 1
ATOM 2883 C CA . GLY A 1 370 ? -7.948 -13.227 31.853 1.00 92.62 370 GLY A CA 1
ATOM 2884 C C . GLY A 1 370 ? -7.765 -11.903 31.110 1.00 92.62 370 GLY A C 1
ATOM 2885 O O . GLY A 1 370 ? -7.652 -11.918 29.881 1.00 92.62 370 GLY A O 1
ATOM 2886 N N . THR A 1 371 ? -7.667 -10.781 31.826 1.00 96.94 371 THR A N 1
ATOM 2887 C CA . THR A 1 371 ? -7.359 -9.479 31.228 1.00 96.94 371 THR A CA 1
ATOM 2888 C C . THR A 1 371 ? -5.880 -9.381 30.838 1.00 96.94 371 THR A C 1
ATOM 2890 O O . THR A 1 371 ? -5.019 -10.137 31.308 1.00 96.94 371 THR A O 1
ATOM 2893 N N . THR A 1 372 ? -5.569 -8.458 29.930 1.00 97.38 372 THR A N 1
ATOM 2894 C CA . THR A 1 372 ? -4.195 -8.167 29.510 1.00 97.38 372 THR A CA 1
ATOM 2895 C C . THR A 1 372 ? -3.902 -6.682 29.656 1.00 97.38 372 THR A C 1
ATOM 2897 O O . THR A 1 372 ? -4.580 -5.853 29.058 1.00 97.38 372 THR A O 1
ATOM 2900 N N . ASP A 1 373 ? -2.845 -6.348 30.390 1.00 97.94 373 ASP A N 1
ATOM 2901 C CA . ASP A 1 373 ? -2.292 -4.998 30.417 1.00 97.94 373 ASP A CA 1
ATOM 2902 C C . ASP A 1 373 ? -1.183 -4.878 29.371 1.00 97.94 373 ASP A C 1
ATOM 2904 O O . ASP A 1 373 ? -0.204 -5.632 29.383 1.00 97.94 373 ASP A O 1
ATOM 2908 N N . LEU A 1 374 ? -1.330 -3.913 28.468 1.00 97.94 374 LEU A N 1
ATOM 2909 C CA . LEU A 1 374 ? -0.254 -3.441 27.610 1.00 97.94 374 LEU A CA 1
ATOM 2910 C C . LEU A 1 374 ? 0.437 -2.284 28.332 1.00 97.94 374 LEU A C 1
ATOM 2912 O O . LEU A 1 374 ? -0.193 -1.271 28.637 1.00 97.94 374 LEU A O 1
ATOM 2916 N N . ASN A 1 375 ? 1.729 -2.429 28.601 1.00 97.75 375 ASN A N 1
ATOM 2917 C CA . ASN A 1 375 ? 2.526 -1.437 29.311 1.00 97.75 375 ASN A CA 1
ATOM 2918 C C . ASN A 1 375 ? 3.590 -0.843 28.391 1.00 97.75 375 ASN A C 1
ATOM 2920 O O . ASN A 1 375 ? 4.080 -1.513 27.483 1.00 97.75 375 ASN A O 1
ATOM 2924 N N . VAL A 1 376 ? 3.978 0.396 28.674 1.00 97.00 376 VAL A N 1
ATOM 2925 C CA . VAL A 1 376 ? 5.070 1.108 28.017 1.00 97.00 376 VAL A CA 1
ATOM 2926 C C . VAL A 1 376 ? 6.138 1.477 29.042 1.00 97.00 376 VAL A C 1
ATOM 2928 O O . VAL A 1 376 ? 5.835 1.932 30.147 1.00 97.00 376 VAL A O 1
ATOM 2931 N N . GLN A 1 377 ? 7.395 1.271 28.676 1.00 94.75 377 GLN A N 1
ATOM 2932 C CA . GLN A 1 377 ? 8.545 1.728 29.436 1.00 94.75 377 GLN A CA 1
ATOM 2933 C C . GLN A 1 377 ? 8.916 3.152 29.001 1.00 94.75 377 GLN A C 1
ATOM 2935 O O . GLN A 1 377 ? 9.176 3.400 27.825 1.00 94.75 377 GLN A O 1
ATOM 2940 N N . GLN A 1 378 ? 8.941 4.083 29.953 1.00 88.69 378 GLN A N 1
ATOM 2941 C CA . GLN A 1 378 ? 9.391 5.462 29.769 1.00 88.69 378 GLN A CA 1
ATOM 2942 C C . GLN A 1 378 ? 10.501 5.748 30.786 1.00 88.69 378 GLN A C 1
ATOM 2944 O O . GLN A 1 378 ? 10.248 5.950 31.974 1.00 88.69 378 GLN A O 1
ATOM 2949 N N . GLY A 1 379 ? 11.753 5.698 30.324 1.00 85.75 379 GLY A N 1
ATOM 2950 C CA . GLY A 1 379 ? 12.918 5.708 31.212 1.00 85.75 379 GLY A CA 1
ATOM 2951 C C . GLY A 1 379 ? 12.902 4.505 32.162 1.00 85.75 379 GLY A C 1
ATOM 2952 O O . GLY A 1 379 ? 12.750 3.361 31.727 1.00 85.75 379 GLY A O 1
ATOM 2953 N N . ASP A 1 380 ? 13.014 4.774 33.462 1.00 87.94 380 ASP A N 1
ATOM 2954 C CA . ASP A 1 380 ? 12.995 3.744 34.511 1.00 87.94 380 ASP A CA 1
ATOM 2955 C C . ASP A 1 380 ? 11.576 3.384 34.985 1.00 87.94 380 ASP A C 1
ATOM 2957 O O . ASP A 1 380 ? 11.403 2.524 35.849 1.00 87.94 380 ASP A O 1
ATOM 2961 N N . GLN A 1 381 ? 10.542 4.035 34.440 1.00 91.56 381 GLN A N 1
ATOM 2962 C CA . GLN A 1 381 ? 9.156 3.807 34.834 1.00 91.56 381 GLN A CA 1
ATOM 2963 C C . GLN A 1 381 ? 8.424 2.930 33.820 1.00 91.56 381 GLN A C 1
ATOM 2965 O O . GLN A 1 381 ? 8.546 3.098 32.608 1.00 91.56 381 GLN A O 1
ATOM 2970 N N . THR A 1 382 ? 7.632 1.991 34.334 1.00 93.81 382 THR A N 1
ATOM 2971 C CA . THR A 1 382 ? 6.666 1.224 33.541 1.00 93.81 382 THR A CA 1
ATOM 2972 C C . THR A 1 382 ? 5.278 1.775 33.819 1.00 93.81 382 THR A C 1
ATOM 2974 O O . THR A 1 382 ? 4.837 1.791 34.968 1.00 93.81 382 THR A O 1
ATOM 2977 N N . GLN A 1 383 ? 4.589 2.212 32.770 1.00 95.38 383 GLN A N 1
ATOM 2978 C CA . GLN A 1 383 ? 3.224 2.714 32.846 1.00 95.38 383 GLN A CA 1
ATOM 2979 C C . GLN A 1 383 ? 2.294 1.809 32.043 1.00 95.38 383 GLN A C 1
ATOM 2981 O O . GLN A 1 383 ? 2.636 1.360 30.949 1.00 95.38 383 GLN A O 1
ATOM 2986 N N . ARG A 1 384 ? 1.086 1.578 32.560 1.00 96.62 384 ARG A N 1
ATOM 2987 C CA . ARG A 1 384 ? 0.031 0.924 31.788 1.00 96.62 384 ARG A CA 1
ATOM 2988 C C . ARG A 1 384 ? -0.469 1.854 30.690 1.00 96.62 384 ARG A C 1
ATOM 2990 O O . ARG A 1 384 ? -0.973 2.936 30.980 1.00 96.62 384 ARG A O 1
ATOM 2997 N N . LEU A 1 385 ? -0.346 1.394 29.451 1.00 96.81 385 LEU A N 1
ATOM 2998 C CA . LEU A 1 385 ? -0.799 2.086 28.252 1.00 96.81 385 LEU A CA 1
ATOM 2999 C C . LEU A 1 385 ? -2.264 1.752 27.943 1.00 96.81 385 LEU A C 1
ATOM 3001 O O . LEU A 1 385 ? -3.043 2.642 27.631 1.00 96.81 385 LEU A O 1
ATOM 3005 N N . MET A 1 386 ? -2.641 0.476 28.054 1.00 97.69 386 MET A N 1
ATOM 3006 C CA . MET A 1 386 ? -3.996 -0.001 27.771 1.00 97.69 386 MET A CA 1
ATOM 3007 C C . MET A 1 386 ? -4.320 -1.220 28.636 1.00 97.69 386 MET A C 1
ATOM 3009 O O . MET A 1 386 ? -3.463 -2.074 28.853 1.00 97.69 386 MET A O 1
ATOM 3013 N N . HIS A 1 387 ? -5.564 -1.306 29.102 1.00 97.81 387 HIS A N 1
ATOM 3014 C CA . HIS A 1 387 ? -6.117 -2.492 29.750 1.00 97.81 387 HIS A CA 1
ATOM 3015 C C . HIS A 1 387 ? -7.129 -3.144 28.808 1.00 97.81 387 HIS A C 1
ATOM 3017 O O . HIS A 1 387 ? -8.093 -2.499 28.400 1.00 97.81 387 HIS A O 1
ATOM 3023 N N . VAL A 1 388 ? -6.906 -4.405 28.451 1.00 97.56 388 VAL A N 1
ATOM 3024 C CA . VAL A 1 388 ? -7.778 -5.173 27.562 1.00 97.56 388 VAL A CA 1
ATOM 3025 C C . VAL A 1 388 ? -8.522 -6.217 28.380 1.00 97.56 388 VAL A C 1
ATOM 3027 O O . VAL A 1 388 ? -7.941 -7.225 28.789 1.00 97.56 388 VAL A O 1
ATOM 3030 N N . ASP A 1 389 ? -9.812 -5.974 28.590 1.00 97.31 389 ASP A N 1
ATOM 3031 C CA . ASP A 1 389 ? -10.724 -6.896 29.261 1.00 97.31 389 ASP A CA 1
ATOM 3032 C C . ASP A 1 389 ? -11.636 -7.593 28.234 1.00 97.31 389 ASP A C 1
ATOM 3034 O O . ASP A 1 389 ? -12.551 -6.958 27.708 1.00 97.31 389 ASP A O 1
ATOM 3038 N N . PRO A 1 390 ? -11.435 -8.894 27.943 1.00 93.75 390 PRO A N 1
ATOM 3039 C CA . PRO A 1 390 ? -12.256 -9.631 26.980 1.00 93.75 390 PRO A CA 1
ATOM 3040 C C . PRO A 1 390 ? -13.731 -9.775 27.397 1.00 93.75 390 PRO A C 1
ATOM 3042 O O . PRO A 1 390 ? -14.540 -10.255 26.602 1.00 93.75 390 PRO A O 1
ATOM 3045 N N . HIS A 1 391 ? -14.083 -9.398 28.628 1.00 94.31 391 HIS A N 1
ATOM 3046 C CA . HIS A 1 391 ? -15.445 -9.394 29.155 1.00 94.31 391 HIS A CA 1
ATOM 3047 C C . HIS A 1 391 ? -16.066 -7.994 29.217 1.00 94.31 391 HIS A C 1
ATOM 3049 O O . HIS A 1 391 ? -17.227 -7.868 29.620 1.00 94.31 391 HIS A O 1
ATOM 3055 N N . ALA A 1 392 ? -15.337 -6.953 28.801 1.00 93.81 392 ALA A N 1
ATOM 3056 C CA . ALA A 1 392 ? -15.872 -5.603 28.744 1.00 93.81 392 ALA A CA 1
ATOM 3057 C C . ALA A 1 392 ? -17.081 -5.539 27.790 1.00 93.81 392 ALA A C 1
ATOM 3059 O O . ALA A 1 392 ? -17.042 -6.116 26.697 1.00 93.81 392 ALA A O 1
ATOM 3060 N N . PRO A 1 393 ? -18.163 -4.838 28.173 1.00 93.19 393 PRO A N 1
ATOM 3061 C CA . PRO A 1 393 ? -19.304 -4.654 27.291 1.00 93.19 393 PRO A CA 1
ATOM 3062 C C . PRO A 1 393 ? -18.895 -3.838 26.060 1.00 93.19 393 PRO A C 1
ATOM 3064 O O . PRO A 1 393 ? -18.173 -2.848 26.169 1.00 93.19 393 PRO A O 1
ATOM 3067 N N . GLU A 1 394 ? -19.391 -4.238 24.890 1.00 94.88 394 GLU A N 1
ATOM 3068 C CA . GLU A 1 394 ? -19.218 -3.466 23.659 1.00 94.88 394 GLU A CA 1
ATOM 3069 C C . GLU A 1 394 ? -19.918 -2.101 23.796 1.00 94.88 394 GLU A C 1
ATOM 3071 O O . GLU A 1 394 ? -21.048 -2.020 24.287 1.00 94.88 394 GLU A O 1
ATOM 3076 N N . LEU A 1 395 ? -19.264 -1.020 23.357 1.00 95.06 395 LEU A N 1
ATOM 3077 C CA . LEU A 1 395 ? -19.839 0.333 23.418 1.00 95.06 395 LEU A CA 1
ATOM 3078 C C . LEU A 1 395 ? -20.981 0.538 22.416 1.00 95.06 395 LEU A C 1
ATOM 3080 O O . LEU A 1 395 ? -21.807 1.435 22.584 1.00 95.06 395 LEU A O 1
ATOM 3084 N N . ARG A 1 396 ? -21.006 -0.261 21.347 1.00 92.81 396 ARG A N 1
ATOM 3085 C CA . ARG A 1 396 ? -21.930 -0.129 20.225 1.00 92.81 396 ARG A CA 1
ATOM 3086 C C . ARG A 1 396 ? -22.448 -1.500 19.796 1.00 92.81 396 ARG A C 1
ATOM 3088 O O . ARG A 1 396 ? -21.697 -2.473 19.826 1.00 92.81 396 ARG A O 1
ATOM 3095 N N . PRO A 1 397 ? -23.713 -1.592 19.352 1.00 82.38 397 PRO A N 1
ATOM 3096 C CA . PRO A 1 397 ? -24.252 -2.840 18.835 1.00 82.38 397 PRO A CA 1
ATOM 3097 C C . PRO A 1 397 ? -23.483 -3.281 17.589 1.00 82.38 397 PRO A C 1
ATOM 3099 O O . PRO A 1 397 ? -23.033 -2.452 16.792 1.00 82.38 397 PRO A O 1
ATOM 3102 N N . ALA A 1 398 ? -23.393 -4.596 17.385 1.00 71.81 398 ALA A N 1
ATOM 3103 C CA . ALA A 1 398 ? -22.903 -5.137 16.127 1.00 71.81 398 ALA A CA 1
ATOM 3104 C C . ALA A 1 398 ? -23.694 -4.530 14.951 1.00 71.81 398 ALA A C 1
ATOM 3106 O O . ALA A 1 398 ? -24.923 -4.417 15.050 1.00 71.81 398 ALA A O 1
ATOM 3107 N N . PRO A 1 399 ? -23.023 -4.147 13.847 1.00 62.00 399 PRO A N 1
ATOM 3108 C CA . PRO A 1 399 ? -23.718 -3.652 12.671 1.00 62.00 399 PRO A CA 1
ATOM 3109 C C . PRO A 1 399 ? -24.796 -4.663 12.269 1.00 62.00 399 PRO A C 1
ATOM 3111 O O . PRO A 1 399 ? -24.495 -5.836 12.032 1.00 62.00 399 PRO A O 1
ATOM 3114 N N . GLN A 1 400 ? -26.059 -4.230 12.212 1.00 47.66 400 GLN A N 1
ATOM 3115 C CA . GLN A 1 400 ? -27.100 -5.041 11.591 1.00 47.66 400 GLN A CA 1
ATOM 3116 C C . GLN A 1 400 ? -26.671 -5.240 10.141 1.00 47.66 400 GLN A C 1
ATOM 3118 O O . GLN A 1 400 ? -26.541 -4.266 9.401 1.00 47.66 400 GLN A O 1
ATOM 3123 N N . GLN A 1 401 ? -26.418 -6.486 9.735 1.00 41.94 401 GLN A N 1
ATOM 3124 C CA . GLN A 1 401 ? -26.278 -6.812 8.322 1.00 41.94 401 GLN A CA 1
ATOM 3125 C C . GLN A 1 401 ? -27.603 -6.434 7.653 1.00 41.94 401 GLN A C 1
ATOM 3127 O O . GLN A 1 401 ? -28.570 -7.194 7.692 1.00 41.94 401 GLN A O 1
ATOM 3132 N N . HIS A 1 402 ? -27.697 -5.223 7.104 1.00 33.09 402 HIS A N 1
ATOM 3133 C CA . HIS A 1 402 ? -28.828 -4.850 6.275 1.00 33.09 402 HIS A CA 1
ATOM 3134 C C . HIS A 1 402 ? -28.814 -5.800 5.085 1.00 33.09 402 HIS A C 1
ATOM 3136 O O . HIS A 1 402 ? -27.887 -5.776 4.279 1.00 33.09 402 HIS A O 1
ATOM 3142 N N . GLY A 1 403 ? -29.815 -6.682 5.039 1.00 31.25 403 GLY A N 1
ATOM 3143 C CA . GLY A 1 403 ? -29.974 -7.705 4.020 1.00 31.25 403 GLY A CA 1
ATOM 3144 C C . GLY A 1 403 ? -29.972 -7.105 2.621 1.00 31.25 403 GLY A C 1
ATOM 3145 O O . GLY A 1 403 ? -31.015 -6.727 2.089 1.00 31.25 403 GLY A O 1
ATOM 3146 N N . GLY A 1 404 ? -28.794 -7.070 2.003 1.00 27.47 404 GLY A N 1
ATOM 3147 C CA . GLY A 1 404 ? -28.673 -7.143 0.563 1.00 27.47 404 GLY A CA 1
ATOM 3148 C C . GLY A 1 404 ? -29.240 -8.494 0.150 1.00 27.47 404 GLY A C 1
ATOM 3149 O O . GLY A 1 404 ? -28.800 -9.531 0.643 1.00 27.47 404 GLY A O 1
ATOM 3150 N N . ARG A 1 405 ? -30.279 -8.465 -0.687 1.00 25.45 405 ARG A N 1
ATOM 3151 C CA . ARG A 1 405 ? -30.864 -9.633 -1.354 1.00 25.45 405 ARG A CA 1
ATOM 3152 C C . ARG A 1 405 ? -29.753 -10.623 -1.712 1.00 25.45 405 ARG A C 1
ATOM 3154 O O . ARG A 1 405 ? -28.860 -10.273 -2.478 1.00 25.45 405 ARG A O 1
ATOM 3161 N N . ALA A 1 406 ? -29.832 -11.838 -1.172 1.00 29.30 406 ALA A N 1
ATOM 3162 C CA . ALA A 1 406 ? -29.052 -12.959 -1.663 1.00 29.30 406 ALA A CA 1
ATOM 3163 C C . ALA A 1 406 ? -29.348 -13.106 -3.163 1.00 29.30 406 ALA A C 1
ATOM 3165 O O . ALA A 1 406 ? -30.451 -13.499 -3.549 1.00 29.30 406 ALA A O 1
ATOM 3166 N N . GLY A 1 407 ? -28.393 -12.707 -4.003 1.00 25.20 407 GLY A N 1
ATOM 3167 C CA . GLY A 1 407 ? -28.329 -13.201 -5.369 1.00 25.20 407 GLY A CA 1
ATOM 3168 C C . GLY A 1 407 ? -28.119 -14.717 -5.311 1.00 25.20 407 GLY A C 1
ATOM 3169 O O . GLY A 1 407 ? -27.475 -15.194 -4.370 1.00 25.20 407 GLY A O 1
ATOM 3170 N N . PRO A 1 408 ? -28.699 -15.488 -6.243 1.00 29.81 408 PRO A N 1
ATOM 3171 C CA . PRO A 1 408 ? -28.475 -16.920 -6.263 1.00 29.81 408 PRO A CA 1
ATOM 3172 C C . PRO A 1 408 ? -26.990 -17.186 -6.543 1.00 29.81 408 PRO A C 1
ATOM 3174 O O . PRO A 1 408 ? -26.374 -16.496 -7.350 1.00 29.81 408 PRO A O 1
ATOM 3177 N N . ASP A 1 409 ? -26.453 -18.179 -5.841 1.00 27.75 409 ASP A N 1
ATOM 3178 C CA . ASP A 1 409 ? -25.126 -18.774 -6.024 1.00 27.75 409 ASP A CA 1
ATOM 3179 C C . ASP A 1 409 ? -23.926 -17.951 -5.535 1.00 27.75 409 ASP A C 1
ATOM 3181 O O . ASP A 1 409 ? -22.986 -17.632 -6.256 1.00 27.75 409 ASP A O 1
ATOM 3185 N N . ASN A 1 410 ? -23.909 -17.719 -4.222 1.00 27.14 410 ASN A N 1
ATOM 3186 C CA . ASN A 1 410 ? -22.666 -17.680 -3.459 1.00 27.14 410 ASN A CA 1
ATOM 3187 C C . ASN A 1 410 ? -22.280 -19.150 -3.172 1.00 27.14 410 ASN A C 1
ATOM 3189 O O . ASN A 1 410 ? -22.981 -19.788 -2.378 1.00 27.14 410 ASN A O 1
ATOM 3193 N N . PRO A 1 411 ? -21.247 -19.752 -3.796 1.00 26.67 411 PRO A N 1
ATOM 3194 C CA . PRO A 1 411 ? -20.776 -21.048 -3.339 1.00 26.67 411 PRO A CA 1
ATOM 3195 C C . PRO A 1 411 ? -20.291 -20.860 -1.907 1.00 26.67 411 PRO A C 1
ATOM 3197 O O . PRO A 1 411 ? -19.417 -20.037 -1.638 1.00 26.67 411 PRO A O 1
ATOM 3200 N N . ALA A 1 412 ? -20.933 -21.587 -0.997 1.00 24.73 412 ALA A N 1
ATOM 3201 C CA . ALA A 1 412 ? -20.677 -21.575 0.428 1.00 24.73 412 ALA A CA 1
ATOM 3202 C C . ALA A 1 412 ? -19.176 -21.456 0.732 1.00 24.73 412 ALA A C 1
ATOM 3204 O O . ALA A 1 412 ? -18.386 -22.357 0.443 1.00 24.73 412 ALA A O 1
ATOM 3205 N N . HIS A 1 413 ? -18.808 -20.336 1.356 1.00 26.20 413 HIS A N 1
ATOM 3206 C CA . HIS A 1 413 ? -17.645 -20.271 2.226 1.00 26.20 413 HIS A CA 1
ATOM 3207 C C . HIS A 1 413 ? -17.687 -21.501 3.145 1.00 26.20 413 HIS A C 1
ATOM 3209 O O . HIS A 1 413 ? -18.687 -21.680 3.844 1.00 26.20 413 HIS A O 1
ATOM 3215 N N . PRO A 1 414 ? -16.649 -22.352 3.193 1.00 26.25 414 PRO A N 1
ATOM 3216 C CA . PRO A 1 414 ? -16.527 -23.266 4.306 1.00 26.25 414 PRO A CA 1
ATOM 3217 C C . PRO A 1 414 ? -16.340 -22.421 5.564 1.00 26.25 414 PRO A C 1
ATOM 3219 O O . PRO A 1 414 ? -15.454 -21.563 5.624 1.00 26.25 414 PRO A O 1
ATOM 3222 N N . ASP A 1 415 ? -17.200 -22.668 6.545 1.00 28.41 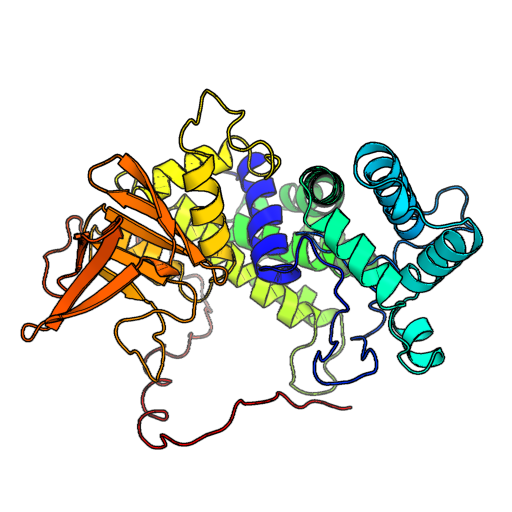415 ASP A N 1
ATOM 3223 C CA . ASP A 1 415 ? -17.132 -22.118 7.888 1.00 28.41 415 ASP A CA 1
ATOM 3224 C C . ASP A 1 415 ? -15.685 -22.052 8.397 1.00 28.41 415 ASP A C 1
ATOM 3226 O O . ASP A 1 415 ? -14.992 -23.064 8.548 1.00 28.41 415 ASP A O 1
ATOM 3230 N N . HIS A 1 416 ? -15.258 -20.839 8.755 1.00 29.95 416 HIS A N 1
ATOM 3231 C CA . HIS A 1 416 ? -13.978 -20.535 9.404 1.00 29.95 416 HIS A CA 1
ATOM 3232 C C . HIS A 1 416 ? -13.773 -21.262 10.757 1.00 29.95 416 HIS A C 1
ATOM 3234 O O . HIS A 1 416 ? -12.725 -21.116 11.385 1.00 29.95 416 HIS A O 1
ATOM 3240 N N . ALA A 1 417 ? -14.734 -22.079 11.203 1.00 25.19 417 ALA A N 1
ATOM 3241 C CA . ALA A 1 417 ? -14.679 -22.866 12.430 1.00 25.19 417 ALA A CA 1
ATOM 3242 C C . ALA A 1 417 ? -13.962 -24.229 12.290 1.00 25.19 417 ALA A C 1
ATOM 3244 O O . ALA A 1 417 ? -13.522 -24.775 13.301 1.00 25.19 417 ALA A O 1
ATOM 3245 N N . MET A 1 418 ? -13.776 -24.785 11.082 1.00 24.00 418 MET A N 1
ATOM 3246 C CA . MET A 1 418 ? -13.169 -26.127 10.927 1.00 24.00 418 MET A CA 1
ATOM 3247 C C . MET A 1 418 ? -11.642 -26.165 10.740 1.00 24.00 418 MET A C 1
ATOM 3249 O O . MET A 1 418 ? -11.048 -27.241 10.804 1.00 24.00 418 MET A O 1
ATOM 3253 N N . LEU A 1 419 ? -10.963 -25.022 10.609 1.00 28.16 419 LEU A N 1
ATOM 3254 C CA . LEU A 1 419 ? -9.492 -24.976 10.516 1.00 28.16 419 LEU A CA 1
ATOM 3255 C C . LEU A 1 419 ? -8.773 -24.915 11.879 1.00 28.16 419 LEU A C 1
ATOM 3257 O O . LEU A 1 419 ? -7.551 -25.037 11.934 1.00 28.16 419 LEU A O 1
ATOM 3261 N N . LEU A 1 420 ? -9.515 -24.808 12.988 1.00 30.36 420 LEU A N 1
ATOM 3262 C CA . LEU A 1 420 ? -8.956 -24.684 14.343 1.00 30.36 420 LEU A CA 1
ATOM 3263 C C . LEU A 1 420 ? -8.887 -26.000 15.142 1.00 30.36 420 LEU A C 1
ATOM 3265 O O . LEU A 1 420 ? -8.232 -26.034 16.181 1.00 30.36 420 LEU A O 1
ATOM 3269 N N . GLN A 1 421 ? -9.477 -27.107 14.672 1.00 27.06 421 GLN A N 1
ATOM 3270 C CA . GLN A 1 421 ? -9.474 -28.373 15.433 1.00 27.06 421 GLN A CA 1
ATOM 3271 C C . GLN A 1 421 ? -8.312 -29.333 15.120 1.00 27.06 421 GLN A C 1
ATOM 3273 O O . GLN A 1 421 ? -8.046 -30.224 15.922 1.00 27.06 421 GLN A O 1
ATOM 3278 N N . ASN A 1 422 ? -7.536 -29.110 14.051 1.00 26.53 422 ASN A N 1
ATOM 3279 C CA . ASN A 1 422 ? -6.383 -29.964 13.713 1.00 26.53 422 ASN A CA 1
ATOM 3280 C C . ASN A 1 422 ? -5.002 -29.371 14.056 1.00 26.53 422 ASN A C 1
ATOM 3282 O O . ASN A 1 422 ? -3.989 -30.019 13.807 1.00 26.53 422 ASN A O 1
ATOM 3286 N N . GLN A 1 423 ? -4.929 -28.192 14.686 1.00 30.03 423 GLN A N 1
ATOM 3287 C CA . GLN A 1 423 ? -3.659 -27.599 15.153 1.00 30.03 423 GLN A CA 1
ATOM 3288 C C . GLN A 1 423 ? -3.410 -27.758 16.668 1.00 30.03 423 GLN A C 1
ATOM 3290 O O . GLN A 1 423 ? -2.392 -27.309 17.187 1.00 30.03 423 GLN A O 1
ATOM 3295 N N . GLY A 1 424 ? -4.297 -28.456 17.386 1.00 25.69 424 GLY A N 1
ATOM 3296 C CA . GLY A 1 424 ? -4.209 -28.647 18.841 1.00 25.69 424 GLY A CA 1
ATOM 3297 C C . GLY A 1 424 ? -3.284 -29.770 19.330 1.00 25.69 424 GLY A C 1
ATOM 3298 O O . GLY A 1 424 ? -3.161 -29.965 20.537 1.00 25.69 424 GLY A O 1
ATOM 3299 N N . ARG A 1 425 ? -2.630 -30.536 18.445 1.00 27.20 425 ARG A N 1
ATOM 3300 C CA . ARG A 1 425 ? -1.692 -31.602 18.846 1.00 27.20 425 ARG A CA 1
ATOM 3301 C C . ARG A 1 425 ? -0.527 -31.725 17.875 1.00 27.20 425 ARG A C 1
ATOM 3303 O O . ARG A 1 425 ? -0.538 -32.611 17.033 1.00 27.20 425 ARG A O 1
ATOM 3310 N N . SER A 1 426 ? 0.466 -30.845 18.006 1.00 25.31 426 SER A N 1
ATOM 3311 C CA . SER A 1 426 ? 1.896 -31.098 17.728 1.00 25.31 426 SER A CA 1
ATOM 3312 C C . SER A 1 426 ? 2.684 -29.799 17.897 1.00 25.31 426 SER A C 1
ATOM 3314 O O . SER A 1 426 ? 2.981 -29.091 16.941 1.00 25.31 426 SER A O 1
ATOM 3316 N N . ALA A 1 427 ? 3.025 -29.475 19.144 1.00 32.41 427 ALA A N 1
ATOM 3317 C CA . ALA A 1 427 ? 4.069 -28.507 19.435 1.00 32.41 427 ALA A CA 1
ATOM 3318 C C . ALA A 1 427 ? 5.435 -29.186 19.237 1.00 32.41 427 ALA A C 1
ATOM 3320 O O . ALA A 1 427 ? 5.933 -29.829 20.154 1.00 32.41 427 ALA A O 1
ATOM 3321 N N . ALA A 1 428 ? 6.018 -29.069 18.041 1.00 23.62 428 ALA A N 1
ATOM 3322 C CA . ALA A 1 428 ? 7.452 -29.251 17.792 1.00 23.62 428 ALA A CA 1
ATOM 3323 C C . ALA A 1 428 ? 7.828 -28.777 16.374 1.00 23.62 428 ALA A C 1
ATOM 3325 O O . ALA A 1 428 ? 7.307 -29.285 15.392 1.00 23.62 428 ALA A O 1
ATOM 3326 N N . ALA A 1 429 ? 8.752 -27.813 16.310 1.00 27.52 429 ALA A N 1
ATOM 3327 C CA . ALA A 1 429 ? 9.719 -27.542 15.239 1.00 27.52 429 ALA A CA 1
ATOM 3328 C C . ALA A 1 429 ? 9.351 -27.876 13.772 1.00 27.52 429 ALA A C 1
ATOM 3330 O O . ALA A 1 429 ? 9.431 -29.031 13.362 1.00 27.52 429 ALA A O 1
ATOM 3331 N N . ARG A 1 430 ? 9.155 -26.826 12.959 1.00 22.92 430 ARG A N 1
ATOM 3332 C CA . ARG A 1 430 ? 9.805 -26.536 11.655 1.00 22.92 430 ARG A CA 1
ATOM 3333 C C . ARG A 1 430 ? 8.928 -25.571 10.857 1.00 22.92 430 ARG A C 1
ATOM 3335 O O . ARG A 1 430 ? 7.730 -25.787 10.715 1.00 22.92 430 ARG A O 1
ATOM 3342 N N . GLU A 1 431 ? 9.549 -24.513 10.347 1.00 23.91 431 GLU A N 1
ATOM 3343 C CA . GLU A 1 431 ? 8.956 -23.630 9.344 1.00 23.91 431 GLU A CA 1
ATOM 3344 C C . GLU A 1 431 ? 8.511 -24.447 8.118 1.00 23.91 431 GLU A C 1
ATOM 3346 O O . GLU A 1 431 ? 9.281 -25.290 7.639 1.00 23.91 431 GLU A O 1
ATOM 3351 N N . PRO A 1 432 ? 7.303 -24.228 7.574 1.00 24.64 432 PRO A N 1
ATOM 3352 C CA . PRO A 1 432 ? 6.936 -24.809 6.298 1.00 24.64 432 PRO A CA 1
ATOM 3353 C C . PRO A 1 432 ? 7.535 -23.956 5.175 1.00 24.64 432 PRO A C 1
ATOM 3355 O O . PRO A 1 432 ? 6.953 -22.968 4.733 1.00 24.64 432 PRO A O 1
ATOM 3358 N N . GLY A 1 433 ? 8.711 -24.369 4.701 1.00 23.88 433 GLY A N 1
ATOM 3359 C CA . GLY A 1 433 ? 9.206 -23.997 3.381 1.00 23.88 433 GLY A CA 1
ATOM 3360 C C . GLY A 1 433 ? 8.265 -24.548 2.310 1.00 23.88 433 GLY A C 1
ATOM 3361 O O . GLY A 1 433 ? 8.057 -25.762 2.218 1.00 23.88 433 GLY A O 1
ATOM 3362 N N . TRP A 1 434 ? 7.678 -23.663 1.508 1.00 26.23 434 TRP A N 1
ATOM 3363 C CA . TRP A 1 434 ? 6.793 -24.057 0.420 1.00 26.23 434 TRP A CA 1
ATOM 3364 C C . TRP A 1 434 ? 7.602 -24.527 -0.791 1.00 26.23 434 TRP A C 1
ATOM 3366 O O . TRP A 1 434 ? 8.421 -23.809 -1.361 1.00 26.23 434 TRP A O 1
ATOM 3376 N N . ARG A 1 435 ? 7.366 -25.792 -1.152 1.00 23.08 435 ARG A N 1
ATOM 3377 C CA . ARG A 1 435 ? 7.803 -26.443 -2.387 1.00 23.08 435 ARG A CA 1
ATOM 3378 C C . ARG A 1 435 ? 6.830 -26.104 -3.517 1.00 23.08 435 ARG A C 1
ATOM 3380 O O . ARG A 1 435 ? 5.651 -26.407 -3.376 1.00 23.08 435 ARG A O 1
ATOM 3387 N N . ALA A 1 436 ? 7.356 -25.679 -4.663 1.00 25.28 436 ALA A N 1
ATOM 3388 C CA . ALA A 1 436 ? 6.952 -26.202 -5.969 1.00 25.28 436 ALA A CA 1
ATOM 3389 C C . ALA A 1 436 ? 8.041 -25.899 -7.014 1.00 25.28 436 ALA A C 1
ATOM 3391 O O . ALA A 1 436 ? 8.256 -24.757 -7.398 1.00 25.28 436 ALA A O 1
ATOM 3392 N N . ILE A 1 437 ? 8.738 -26.956 -7.438 1.00 26.39 437 ILE A N 1
ATOM 3393 C CA . ILE A 1 437 ? 9.426 -27.056 -8.726 1.00 26.39 437 ILE A CA 1
ATOM 3394 C C . ILE A 1 437 ? 8.485 -27.889 -9.596 1.00 26.39 437 ILE A C 1
ATOM 3396 O O . ILE A 1 437 ? 8.210 -29.035 -9.219 1.00 26.39 437 ILE A O 1
ATOM 3400 N N . ARG A 1 438 ? 8.013 -27.323 -10.709 1.00 28.28 438 ARG A N 1
ATOM 3401 C CA . ARG A 1 438 ? 8.081 -27.862 -12.082 1.00 28.28 438 ARG A CA 1
ATOM 3402 C C . ARG A 1 438 ? 7.231 -27.039 -13.035 1.00 28.28 438 ARG A C 1
ATOM 3404 O O . ARG A 1 438 ? 6.044 -26.832 -12.711 1.00 28.28 438 ARG A O 1
#

Organism: NCBI:txid2053930

pLDDT: mean 87.81, std 19.88, range [22.92, 98.81]